Protein AF-0000000075745736 (afdb_homodimer)

pLDDT: mean 93.74, std 13.2, range [36.62, 99.0]

Structure (mmCIF, N/CA/C/O backbone):
data_AF-0000000075745736-model_v1
#
loop_
_entity.id
_entity.type
_entity.pdbx_description
1 polymer 'Extracellular solute-binding protein family 3'
#
loop_
_atom_site.group_PDB
_atom_site.id
_atom_site.type_symbol
_atom_site.label_atom_id
_atom_site.label_alt_id
_atom_site.label_comp_id
_atom_site.label_asym_id
_atom_site.label_entity_id
_atom_site.label_seq_id
_atom_site.pdbx_PDB_ins_code
_atom_site.Cartn_x
_atom_site.Cartn_y
_atom_site.Cartn_z
_atom_site.occupancy
_atom_site.B_iso_or_equiv
_atom_site.auth_seq_id
_atom_site.auth_comp_id
_atom_site.auth_asym_id
_atom_site.auth_atom_id
_atom_site.pdbx_PDB_model_num
ATOM 1 N N . MET A 1 1 ? -63.531 -18.016 -3.91 1 44.16 1 MET A N 1
ATOM 2 C CA . MET A 1 1 ? -62.531 -18.688 -3.057 1 44.16 1 MET A CA 1
ATOM 3 C C . MET A 1 1 ? -61.219 -18.906 -3.797 1 44.16 1 MET A C 1
ATOM 5 O O . MET A 1 1 ? -60.188 -19.188 -3.176 1 44.16 1 MET A O 1
ATOM 9 N N . ARG A 1 2 ? -61.375 -19.047 -5.219 1 59.31 2 ARG A N 1
ATOM 10 C CA . ARG A 1 2 ? -60.25 -19.375 -6.07 1 59.31 2 ARG A CA 1
ATOM 11 C C . ARG A 1 2 ? -59.344 -18.156 -6.289 1 59.31 2 ARG A C 1
ATOM 13 O O . ARG A 1 2 ? -58.125 -18.281 -6.371 1 59.31 2 ARG A O 1
ATOM 20 N N . PHE A 1 3 ? -60.031 -17.031 -6.531 1 59.44 3 PHE A N 1
ATOM 21 C CA . PHE A 1 3 ? -59.219 -15.852 -6.719 1 59.44 3 PHE A CA 1
ATOM 22 C C . PHE A 1 3 ? -58.438 -15.516 -5.445 1 59.44 3 PHE A C 1
ATOM 24 O O . PHE A 1 3 ? -57.344 -14.961 -5.504 1 59.44 3 PHE A O 1
ATOM 31 N N . GLY A 1 4 ? -59 -15.883 -4.297 1 53.66 4 GLY A N 1
ATOM 32 C CA . GLY A 1 4 ? -58.312 -15.648 -3.033 1 53.66 4 GLY A CA 1
ATOM 33 C C . GLY A 1 4 ? -57.094 -16.547 -2.826 1 53.66 4 GLY A C 1
ATOM 34 O O . GLY A 1 4 ? -56.094 -16.125 -2.275 1 53.66 4 GLY A O 1
ATOM 35 N N . LYS A 1 5 ? -57.156 -17.703 -3.332 1 61.53 5 LYS A N 1
ATOM 36 C CA . LYS A 1 5 ? -56.062 -18.641 -3.186 1 61.53 5 LYS A CA 1
ATOM 37 C C . LYS A 1 5 ? -54.906 -18.281 -4.117 1 61.53 5 LYS A C 1
ATOM 39 O O . LYS A 1 5 ? -53.75 -18.406 -3.752 1 61.53 5 LYS A O 1
ATOM 44 N N . ILE A 1 6 ? -55.281 -17.75 -5.305 1 60.97 6 ILE A N 1
ATOM 45 C CA . ILE A 1 6 ? -54.219 -17.359 -6.227 1 60.97 6 ILE A CA 1
ATOM 46 C C . ILE A 1 6 ? -53.5 -16.109 -5.699 1 60.97 6 ILE A C 1
ATOM 48 O O . ILE A 1 6 ? -52.281 -16.031 -5.746 1 60.97 6 ILE A O 1
ATOM 52 N N . LEU A 1 7 ? -54.344 -15.281 -5.094 1 57.91 7 LEU A N 1
ATOM 53 C CA . LEU A 1 7 ? -53.719 -14.102 -4.5 1 57.91 7 LEU A CA 1
ATOM 54 C C . LEU A 1 7 ? -52.906 -14.492 -3.262 1 57.91 7 LEU A C 1
ATOM 56 O O . LEU A 1 7 ? -51.812 -13.945 -3.023 1 57.91 7 LEU A O 1
ATOM 60 N N . PHE A 1 8 ? -53.375 -15.5 -2.551 1 58.34 8 PHE A N 1
ATOM 61 C CA . PHE A 1 8 ? -52.656 -15.961 -1.373 1 58.34 8 PHE A CA 1
ATOM 62 C C . PHE A 1 8 ? -51.375 -16.672 -1.773 1 58.34 8 PHE A C 1
ATOM 64 O O . PHE A 1 8 ? -50.344 -16.469 -1.146 1 58.34 8 PHE A O 1
ATOM 71 N N . LEU A 1 9 ? -51.438 -17.453 -2.828 1 54.62 9 LEU A N 1
ATOM 72 C CA . LEU A 1 9 ? -50.219 -18.125 -3.262 1 54.62 9 LEU A CA 1
ATOM 73 C C . LEU A 1 9 ? -49.25 -17.141 -3.922 1 54.62 9 LEU A C 1
ATOM 75 O O . LEU A 1 9 ? -48.031 -17.266 -3.775 1 54.62 9 LEU A O 1
ATOM 79 N N . ALA A 1 10 ? -49.781 -16.141 -4.59 1 54.94 10 ALA A N 1
ATOM 80 C CA . ALA A 1 10 ? -48.906 -15.133 -5.16 1 54.94 10 ALA A CA 1
ATOM 81 C C . ALA A 1 10 ? -48.219 -14.328 -4.062 1 54.94 10 ALA A C 1
ATOM 83 O O . ALA A 1 10 ? -47.031 -13.969 -4.191 1 54.94 10 ALA A O 1
ATOM 84 N N . VAL A 1 11 ? -49 -14.172 -3.045 1 55.22 11 VAL A N 1
ATOM 85 C CA . VAL A 1 11 ? -48.406 -13.438 -1.932 1 55.22 11 VAL A CA 1
ATOM 86 C C . VAL A 1 11 ? -47.375 -14.32 -1.224 1 55.22 11 VAL A C 1
ATOM 88 O O . VAL A 1 11 ? -46.344 -13.836 -0.8 1 55.22 11 VAL A O 1
ATOM 91 N N . ILE A 1 12 ? -47.688 -15.617 -1.058 1 52.5 12 ILE A N 1
ATOM 92 C CA . ILE A 1 12 ? -46.656 -16.484 -0.444 1 52.5 12 ILE A CA 1
ATOM 93 C C . ILE A 1 12 ? -45.469 -16.609 -1.365 1 52.5 12 ILE A C 1
ATOM 95 O O . ILE A 1 12 ? -44.312 -16.625 -0.901 1 52.5 12 ILE A O 1
ATOM 99 N N . PHE A 1 13 ? -45.719 -16.75 -2.631 1 48.88 13 PHE A N 1
ATOM 100 C CA . PHE A 1 13 ? -44.562 -16.844 -3.52 1 48.88 13 PHE A CA 1
ATOM 101 C C . PHE A 1 13 ? -43.812 -15.531 -3.568 1 48.88 13 PHE A C 1
ATOM 103 O O . PHE A 1 13 ? -42.594 -15.523 -3.715 1 48.88 13 PHE A O 1
ATOM 110 N N . ALA A 1 14 ? -44.531 -14.422 -3.639 1 47.75 14 ALA A N 1
ATOM 111 C CA . ALA A 1 14 ? -43.781 -13.156 -3.609 1 47.75 14 ALA A CA 1
ATOM 112 C C . ALA A 1 14 ? -43 -13.008 -2.311 1 47.75 14 ALA A C 1
ATOM 114 O O . ALA A 1 14 ? -42 -12.297 -2.271 1 47.75 14 ALA A O 1
ATOM 115 N N . LEU A 1 15 ? -43.562 -13.57 -1.252 1 46.66 15 LEU A N 1
ATOM 116 C CA . LEU A 1 15 ? -42.812 -13.492 -0.002 1 46.66 15 LEU A CA 1
ATOM 117 C C . LEU A 1 15 ? -41.625 -14.461 -0.013 1 46.66 15 LEU A C 1
ATOM 119 O O . LEU A 1 15 ? -40.719 -14.359 0.822 1 46.66 15 LEU A O 1
ATOM 123 N N . PHE A 1 16 ? -41.844 -15.586 -0.673 1 43.72 16 PHE A N 1
ATOM 124 C CA . PHE A 1 16 ? -40.656 -16.406 -0.792 1 43.72 16 PHE A CA 1
ATOM 125 C C . PHE A 1 16 ? -39.656 -15.773 -1.768 1 43.72 16 PHE A C 1
ATOM 127 O O . PHE A 1 16 ? -38.969 -16.484 -2.496 1 43.72 16 PHE A O 1
ATOM 134 N N . SER A 1 17 ? -40.062 -14.742 -2.451 1 38.31 17 SER A N 1
ATOM 135 C CA . SER A 1 17 ? -39 -14.125 -3.23 1 38.31 17 SER A CA 1
ATOM 136 C C . SER A 1 17 ? -37.625 -14.258 -2.527 1 38.31 17 SER A C 1
ATOM 138 O O . SER A 1 17 ? -37.594 -14.516 -1.324 1 38.31 17 SER A O 1
ATOM 140 N N . ALA A 1 18 ? -36.531 -13.727 -3.262 1 37.25 18 ALA A N 1
ATOM 141 C CA . ALA A 1 18 ? -35.062 -13.719 -3.24 1 37.25 18 ALA A CA 1
ATOM 142 C C . ALA A 1 18 ? -34.531 -13.211 -1.9 1 37.25 18 ALA A C 1
ATOM 144 O O . ALA A 1 18 ? -34.375 -12.008 -1.707 1 37.25 18 ALA A O 1
ATOM 145 N N . GLN A 1 19 ? -35.125 -13.648 -0.879 1 36.62 19 GLN A N 1
ATOM 146 C CA . GLN A 1 19 ? -34.094 -13.375 0.109 1 36.62 19 GLN A CA 1
ATOM 147 C C . GLN A 1 19 ? -32.719 -13.82 -0.399 1 36.62 19 GLN A C 1
ATOM 149 O O . GLN A 1 19 ? -32.375 -15 -0.319 1 36.62 19 GLN A O 1
ATOM 154 N N . ALA A 1 20 ? -32.375 -13.57 -1.549 1 39.5 20 ALA A N 1
ATOM 155 C CA . ALA A 1 20 ? -30.906 -13.57 -1.514 1 39.5 20 ALA A CA 1
ATOM 156 C C . ALA A 1 20 ? -30.391 -13.445 -0.083 1 39.5 20 ALA A C 1
ATOM 158 O O . ALA A 1 20 ? -30.562 -12.398 0.552 1 39.5 20 ALA A O 1
ATOM 159 N N . VAL A 1 21 ? -30.641 -14.328 0.795 1 43.88 21 VAL A N 1
ATOM 160 C CA . VAL A 1 21 ? -29.906 -14.336 2.061 1 43.88 21 VAL A CA 1
ATOM 161 C C . VAL A 1 21 ? -28.641 -13.508 1.929 1 43.88 21 VAL A C 1
ATOM 163 O O . VAL A 1 21 ? -27.672 -13.93 1.275 1 43.88 21 VAL A O 1
ATOM 166 N N . LEU A 1 22 ? -28.641 -12.32 1.473 1 50.34 22 LEU A N 1
ATOM 167 C CA . LEU A 1 22 ? -27.531 -11.383 1.411 1 50.34 22 LEU A CA 1
ATOM 168 C C . LEU A 1 22 ? -26.562 -11.602 2.574 1 50.34 22 LEU A C 1
ATOM 170 O O . LEU A 1 22 ? -26.859 -11.219 3.709 1 50.34 22 LEU A O 1
ATOM 174 N N . ALA A 1 23 ? -25.938 -12.82 2.584 1 61.66 23 ALA A N 1
ATOM 175 C CA . ALA A 1 23 ? -24.891 -12.992 3.58 1 61.66 23 ALA A CA 1
ATOM 176 C C . ALA A 1 23 ? -24.25 -11.648 3.932 1 61.66 23 ALA A C 1
ATOM 178 O O . ALA A 1 23 ? -23.906 -10.867 3.043 1 61.66 23 ALA A O 1
ATOM 179 N N . GLY A 1 24 ? -24.516 -11.164 5.016 1 75.81 24 GLY A N 1
ATOM 180 C CA . GLY A 1 24 ? -23.906 -9.961 5.562 1 75.81 24 GLY A CA 1
ATOM 181 C C . GLY A 1 24 ? -22.422 -9.852 5.27 1 75.81 24 GLY A C 1
ATOM 182 O O . GLY A 1 24 ? -21.859 -10.703 4.582 1 75.81 24 GLY A O 1
ATOM 183 N N . PRO A 1 25 ? -21.766 -8.805 5.652 1 93.25 25 PRO A N 1
ATOM 184 C CA . PRO A 1 25 ? -20.328 -8.609 5.445 1 93.25 25 PRO A CA 1
ATOM 185 C C . PRO A 1 25 ? -19.5 -9.789 5.949 1 93.25 25 PRO A C 1
ATOM 187 O O . PRO A 1 25 ? -19.859 -10.422 6.949 1 93.25 25 PRO A O 1
ATOM 190 N N . THR A 1 26 ? -18.469 -10.25 5.184 1 97.81 26 THR A N 1
ATOM 191 C CA . THR A 1 26 ? -17.594 -11.367 5.484 1 97.81 26 THR A CA 1
ATOM 192 C C . THR A 1 26 ? -17.078 -11.281 6.918 1 97.81 26 THR A C 1
ATOM 194 O O . THR A 1 26 ? -17.031 -12.281 7.633 1 97.81 26 THR A O 1
ATOM 197 N N . TYR A 1 27 ? -16.703 -10.133 7.402 1 98.19 27 TYR A N 1
ATOM 198 C CA . TYR A 1 27 ? -16.188 -9.953 8.758 1 98.19 27 TYR A CA 1
ATOM 199 C C . TYR A 1 27 ? -17.172 -10.508 9.781 1 98.19 27 TYR A C 1
ATOM 201 O O . TYR A 1 27 ? -16.781 -11.289 10.656 1 98.19 27 TYR A O 1
ATOM 209 N N . ASP A 1 28 ? -18.391 -10.086 9.672 1 97.38 28 ASP A N 1
ATOM 210 C CA . ASP A 1 28 ? -19.406 -10.484 10.648 1 97.38 28 ASP A CA 1
ATOM 211 C C . ASP A 1 28 ? -19.609 -12 10.641 1 97.38 28 ASP A C 1
ATOM 213 O O . ASP A 1 28 ? -19.734 -12.617 11.695 1 97.38 28 ASP A O 1
ATOM 217 N N . GLN A 1 29 ? -19.656 -12.57 9.422 1 97.62 29 GLN A N 1
ATOM 218 C CA . GLN A 1 29 ? -19.859 -14.008 9.289 1 97.62 29 GLN A CA 1
ATOM 219 C C . GLN A 1 29 ? -18.703 -14.789 9.898 1 97.62 29 GLN A C 1
ATOM 221 O O . GLN A 1 29 ? -18.922 -15.734 10.664 1 97.62 29 GLN A O 1
ATOM 226 N N . VAL A 1 30 ? -17.5 -14.383 9.594 1 98.5 30 VAL A N 1
ATOM 227 C CA . VAL A 1 30 ? -16.297 -15.07 10.078 1 98.5 30 VAL A CA 1
ATOM 228 C C . VAL A 1 30 ? -16.234 -14.969 11.602 1 98.5 30 VAL A C 1
ATOM 230 O O . VAL A 1 30 ? -15.938 -15.953 12.289 1 98.5 30 VAL A O 1
ATOM 233 N N . MET A 1 31 ? -16.5 -13.805 12.133 1 97.38 31 MET A N 1
ATOM 234 C CA . MET A 1 31 ? -16.375 -13.602 13.578 1 97.38 31 MET A CA 1
ATOM 235 C C . MET A 1 31 ? -17.484 -14.328 14.328 1 97.38 31 MET A C 1
ATOM 237 O O . MET A 1 31 ? -17.297 -14.773 15.461 1 97.38 31 MET A O 1
ATOM 241 N N . LYS A 1 32 ? -18.578 -14.469 13.703 1 97.19 32 LYS A N 1
ATOM 242 C CA . LYS A 1 32 ? -19.688 -15.203 14.289 1 97.19 32 LYS A CA 1
ATOM 243 C C . LYS A 1 32 ? -19.422 -16.703 14.281 1 97.19 32 LYS A C 1
ATOM 245 O O . LYS A 1 32 ? -19.531 -17.375 15.312 1 97.19 32 LYS A O 1
ATOM 250 N N . ASP A 1 33 ? -19.031 -17.234 13.133 1 97.88 33 ASP A N 1
ATOM 251 C CA . ASP A 1 33 ? -18.922 -18.688 12.93 1 97.88 33 ASP A CA 1
ATOM 252 C C . ASP A 1 33 ? -17.562 -19.203 13.398 1 97.88 33 ASP A C 1
ATOM 254 O O . ASP A 1 33 ? -17.375 -20.406 13.57 1 97.88 33 ASP A O 1
ATOM 258 N N . LYS A 1 34 ? -16.594 -18.297 13.477 1 98.62 34 LYS A N 1
ATOM 259 C CA . LYS A 1 34 ? -15.227 -18.625 13.859 1 98.62 34 LYS A CA 1
ATOM 260 C C . LYS A 1 34 ? -14.602 -19.594 12.867 1 98.62 34 LYS A C 1
ATOM 262 O O . LYS A 1 34 ? -13.898 -20.531 13.273 1 98.62 34 LYS A O 1
ATOM 267 N N . VAL A 1 35 ? -14.914 -19.453 11.57 1 98.81 35 VAL A N 1
ATOM 268 C CA . VAL A 1 35 ? -14.344 -20.203 10.461 1 98.81 35 VAL A CA 1
ATOM 269 C C . VAL A 1 35 ? -13.906 -19.25 9.352 1 98.81 35 VAL A C 1
ATOM 271 O O . VAL A 1 35 ? -14.633 -18.328 9 1 98.81 35 VAL A O 1
ATOM 274 N N . ILE A 1 36 ? -12.758 -19.406 8.875 1 98.94 36 ILE A N 1
ATOM 275 C CA . ILE A 1 36 ? -12.258 -18.688 7.711 1 98.94 36 ILE A CA 1
ATOM 276 C C . ILE A 1 36 ? -12.055 -19.656 6.555 1 98.94 36 ILE A C 1
ATOM 278 O O . ILE A 1 36 ? -11.297 -20.625 6.676 1 98.94 36 ILE A O 1
ATOM 282 N N . ARG A 1 37 ? -12.758 -19.547 5.488 1 98.94 37 ARG A N 1
ATOM 283 C CA . ARG A 1 37 ? -12.523 -20.297 4.258 1 98.94 37 ARG A CA 1
ATOM 284 C C . ARG A 1 37 ? -11.492 -19.609 3.381 1 98.94 37 ARG A C 1
ATOM 286 O O . ARG A 1 37 ? -11.742 -18.516 2.85 1 98.94 37 ARG A O 1
ATOM 293 N N . ALA A 1 38 ? -10.32 -20.188 3.184 1 99 38 ALA A N 1
ATOM 294 C CA . ALA A 1 38 ? -9.219 -19.609 2.41 1 99 38 ALA A CA 1
ATOM 295 C C . ALA A 1 38 ? -9.023 -20.359 1.097 1 99 38 ALA A C 1
ATOM 297 O O . ALA A 1 38 ? -8.883 -21.594 1.09 1 99 38 ALA A O 1
ATOM 298 N N . GLY A 1 39 ? -9.094 -19.656 -0.016 1 98.94 39 GLY A N 1
ATOM 299 C CA . GLY A 1 39 ? -8.711 -20.219 -1.296 1 98.94 39 GLY A CA 1
ATOM 300 C C . GLY A 1 39 ? -7.207 -20.344 -1.465 1 98.94 39 GLY A C 1
ATOM 301 O O . GLY A 1 39 ? -6.477 -19.359 -1.322 1 98.94 39 GLY A O 1
ATOM 302 N N . LEU A 1 40 ? -6.746 -21.531 -1.811 1 98.94 40 LEU A N 1
ATOM 303 C CA . LEU A 1 40 ? -5.324 -21.828 -1.955 1 98.94 40 LEU A CA 1
ATOM 304 C C . LEU A 1 40 ? -5.066 -22.625 -3.234 1 98.94 40 LEU A C 1
ATOM 306 O O . LEU A 1 40 ? -5.875 -23.469 -3.625 1 98.94 40 LEU A O 1
ATOM 310 N N . MET A 1 41 ? -3.92 -22.281 -3.838 1 98.62 41 MET A N 1
ATOM 311 C CA . MET A 1 41 ? -3.521 -23.062 -5 1 98.62 41 MET A CA 1
ATOM 312 C C . MET A 1 41 ? -3.174 -24.5 -4.598 1 98.62 41 MET A C 1
ATOM 314 O O . MET A 1 41 ? -3.082 -24.797 -3.408 1 98.62 41 MET A O 1
ATOM 318 N N . THR A 1 42 ? -3.012 -25.344 -5.629 1 98.44 42 THR A N 1
ATOM 319 C CA . THR A 1 42 ? -2.754 -26.734 -5.289 1 98.44 42 THR A CA 1
ATOM 320 C C . THR A 1 42 ? -1.445 -27.219 -5.918 1 98.44 42 THR A C 1
ATOM 322 O O . THR A 1 42 ? -0.934 -28.281 -5.562 1 98.44 42 THR A O 1
ATOM 325 N N . ASP A 1 43 ? -0.91 -26.453 -6.828 1 96.75 43 ASP A N 1
ATOM 326 C CA . ASP A 1 43 ? 0.309 -26.922 -7.484 1 96.75 43 ASP A CA 1
ATOM 327 C C . ASP A 1 43 ? 1.273 -25.766 -7.73 1 96.75 43 ASP A C 1
ATOM 329 O O . ASP A 1 43 ? 1.991 -25.75 -8.734 1 96.75 43 ASP A O 1
ATOM 333 N N . SER A 1 44 ? 1.221 -24.781 -6.891 1 98.19 44 SER A N 1
ATOM 334 C CA . SER A 1 44 ? 2.178 -23.672 -6.879 1 98.19 44 SER A CA 1
ATOM 335 C C . SER A 1 44 ? 3.27 -23.906 -5.84 1 98.19 44 SER A C 1
ATOM 337 O O . SER A 1 44 ? 3.08 -23.609 -4.66 1 98.19 44 SER A O 1
ATOM 339 N N . ILE A 1 45 ? 4.383 -24.406 -6.332 1 98.38 45 ILE A N 1
ATOM 340 C CA . ILE A 1 45 ? 5.492 -24.734 -5.449 1 98.38 45 ILE A CA 1
ATOM 341 C C . ILE A 1 45 ? 6.43 -23.547 -5.316 1 98.38 45 ILE A C 1
ATOM 343 O O . ILE A 1 45 ? 6.895 -23 -6.32 1 98.38 45 ILE A O 1
ATOM 347 N N . PRO A 1 46 ? 6.73 -23.062 -4.094 1 98.5 46 PRO A N 1
ATOM 348 C CA . PRO A 1 46 ? 6.348 -23.672 -2.82 1 98.5 46 PRO A CA 1
ATOM 349 C C . PRO A 1 46 ? 5.27 -22.891 -2.082 1 98.5 46 PRO A C 1
ATOM 351 O O . PRO A 1 46 ? 5.223 -22.906 -0.85 1 98.5 46 PRO A O 1
ATOM 354 N N . GLY A 1 47 ? 4.484 -22.078 -2.775 1 98.69 47 GLY A N 1
ATOM 355 C CA . GLY A 1 47 ? 3.436 -21.281 -2.168 1 98.69 47 GLY A CA 1
ATOM 356 C C . GLY A 1 47 ? 2.32 -22.109 -1.562 1 98.69 47 GLY A C 1
ATOM 357 O O . GLY A 1 47 ? 1.907 -21.875 -0.425 1 98.69 47 GLY A O 1
ATOM 358 N N . ALA A 1 48 ? 1.83 -23 -2.348 1 98.88 48 ALA A N 1
ATOM 359 C CA . ALA A 1 48 ? 0.783 -23.938 -1.931 1 98.88 48 ALA A CA 1
ATOM 360 C C . ALA A 1 48 ? 0.736 -25.156 -2.846 1 98.88 48 ALA A C 1
ATOM 362 O O . ALA A 1 48 ? 0.483 -25.031 -4.047 1 98.88 48 ALA A O 1
ATOM 363 N N . PHE A 1 49 ? 0.96 -26.312 -2.301 1 98.56 49 PHE A N 1
ATOM 364 C CA . PHE A 1 49 ? 1.102 -27.547 -3.076 1 98.56 49 PHE A CA 1
ATOM 365 C C . PHE A 1 49 ? 0.976 -28.766 -2.178 1 98.56 49 PHE A C 1
ATOM 367 O O . PHE A 1 49 ? 0.986 -28.656 -0.952 1 98.56 49 PHE A O 1
ATOM 374 N N . TYR A 1 50 ? 0.718 -29.906 -2.826 1 98.06 50 TYR A N 1
ATOM 375 C CA . TYR A 1 50 ? 0.761 -31.172 -2.098 1 98.06 50 TYR A CA 1
ATOM 376 C C . TYR A 1 50 ? 2.166 -31.75 -2.107 1 98.06 50 TYR A C 1
ATOM 378 O O . TYR A 1 50 ? 2.762 -31.938 -3.172 1 98.06 50 TYR A O 1
ATOM 386 N N . ASN A 1 51 ? 2.727 -32 -0.901 1 96.81 51 ASN A N 1
ATOM 387 C CA . ASN A 1 51 ? 4.062 -32.594 -0.833 1 96.81 51 ASN A CA 1
ATOM 388 C C . ASN A 1 51 ? 4.027 -34.094 -1.091 1 96.81 51 ASN A C 1
ATOM 390 O O . ASN A 1 51 ? 2.998 -34.625 -1.502 1 96.81 51 ASN A O 1
ATOM 394 N N . LYS A 1 52 ? 5.164 -34.75 -0.886 1 94.94 52 LYS A N 1
ATOM 395 C CA . LYS A 1 52 ? 5.301 -36.156 -1.198 1 94.94 52 LYS A CA 1
ATOM 396 C C . LYS A 1 52 ? 4.379 -37 -0.323 1 94.94 52 LYS A C 1
ATOM 398 O O . LYS A 1 52 ? 3.982 -38.094 -0.711 1 94.94 52 LYS A O 1
ATOM 403 N N . ASP A 1 53 ? 4.062 -36.531 0.844 1 97.5 53 ASP A N 1
ATOM 404 C CA . ASP A 1 53 ? 3.189 -37.25 1.78 1 97.5 53 ASP A CA 1
ATOM 405 C C . ASP A 1 53 ? 1.728 -36.844 1.56 1 97.5 53 ASP A C 1
ATOM 407 O O . ASP A 1 53 ? 0.872 -37.156 2.4 1 97.5 53 ASP A O 1
ATOM 411 N N . ASN A 1 54 ? 1.47 -36.062 0.514 1 97.31 54 ASN A N 1
ATOM 412 C CA . ASN A 1 54 ? 0.135 -35.625 0.123 1 97.31 54 ASN A CA 1
ATOM 413 C C . ASN A 1 54 ? -0.448 -34.625 1.134 1 97.31 54 ASN A C 1
ATOM 415 O O . ASN A 1 54 ? -1.663 -34.594 1.336 1 97.31 54 ASN A O 1
ATOM 419 N N . GLU A 1 55 ? 0.421 -34 1.79 1 98.56 55 GLU A N 1
ATOM 420 C CA . GLU A 1 55 ? -0.009 -32.906 2.648 1 98.56 55 GLU A CA 1
ATOM 421 C C . GLU A 1 55 ? -0.043 -31.578 1.879 1 98.56 55 GLU A C 1
ATOM 423 O O . GLU A 1 55 ? 0.844 -31.297 1.067 1 98.56 55 GLU A O 1
ATOM 428 N N . TRP A 1 56 ? -1.096 -30.828 2.059 1 98.75 56 TRP A N 1
ATOM 429 C CA . TRP A 1 56 ? -1.202 -29.5 1.475 1 98.75 56 TRP A CA 1
ATOM 430 C C . TRP A 1 56 ? -0.363 -28.484 2.258 1 98.75 56 TRP A C 1
ATOM 432 O O . TRP A 1 56 ? -0.739 -28.078 3.357 1 98.75 56 TRP A O 1
ATOM 442 N N . VAL A 1 57 ? 0.789 -28.094 1.732 1 98.81 57 VAL A N 1
ATOM 443 C CA . VAL A 1 57 ? 1.773 -27.297 2.455 1 98.81 57 VAL A CA 1
ATOM 444 C C . VAL A 1 57 ? 2.197 -26.094 1.604 1 98.81 57 VAL A C 1
ATOM 446 O O . VAL A 1 57 ? 1.739 -25.938 0.469 1 98.81 57 VAL A O 1
ATOM 449 N N . GLY A 1 58 ? 2.99 -25.156 2.223 1 98.81 58 GLY A N 1
ATOM 450 C CA . GLY A 1 58 ? 3.578 -24.047 1.494 1 98.81 58 GLY A CA 1
ATOM 451 C C . GLY A 1 58 ? 3.445 -22.719 2.223 1 98.81 58 GLY A C 1
ATOM 452 O O . GLY A 1 58 ? 2.777 -22.641 3.256 1 98.81 58 GLY A O 1
ATOM 453 N N . PHE A 1 59 ? 4.102 -21.766 1.657 1 98.94 59 PHE A N 1
ATOM 454 C CA . PHE A 1 59 ? 4.145 -20.438 2.236 1 98.94 59 PHE A CA 1
ATOM 455 C C . PHE A 1 59 ? 2.736 -19.875 2.422 1 98.94 59 PHE A C 1
ATOM 457 O O . PHE A 1 59 ? 2.373 -19.453 3.52 1 98.94 59 PHE A O 1
ATOM 464 N N . ASP A 1 60 ? 1.944 -19.906 1.355 1 98.94 60 ASP A N 1
ATOM 465 C CA . ASP A 1 60 ? 0.585 -19.375 1.402 1 98.94 60 ASP A CA 1
ATOM 466 C C . ASP A 1 60 ? -0.273 -20.156 2.398 1 98.94 60 ASP A C 1
ATOM 468 O O . ASP A 1 60 ? -1.133 -19.578 3.066 1 98.94 60 ASP A O 1
ATOM 472 N N . VAL A 1 61 ? -0.074 -21.422 2.441 1 98.94 61 VAL A N 1
ATOM 473 C CA . VAL A 1 61 ? -0.795 -22.266 3.4 1 98.94 61 VAL A CA 1
ATOM 474 C C . VAL A 1 61 ? -0.468 -21.812 4.824 1 98.94 61 VAL A C 1
ATOM 476 O O . VAL A 1 61 ? -1.368 -21.625 5.645 1 98.94 61 VAL A O 1
ATOM 479 N N . ASP A 1 62 ? 0.823 -21.609 5.082 1 98.94 62 ASP A N 1
ATOM 480 C CA . ASP A 1 62 ? 1.255 -21.219 6.418 1 98.94 62 ASP A CA 1
ATOM 481 C C . ASP A 1 62 ? 0.764 -19.812 6.754 1 98.94 62 ASP A C 1
ATOM 483 O O . ASP A 1 62 ? 0.419 -19.516 7.902 1 98.94 62 ASP A O 1
ATOM 487 N N . ILE A 1 63 ? 0.736 -18.906 5.754 1 98.94 63 ILE A N 1
ATOM 488 C CA . ILE A 1 63 ? 0.19 -17.562 5.957 1 98.94 63 ILE A CA 1
ATOM 489 C C . ILE A 1 63 ? -1.285 -17.656 6.336 1 98.94 63 ILE A C 1
ATOM 491 O O . ILE A 1 63 ? -1.724 -17.047 7.312 1 98.94 63 ILE A O 1
ATOM 495 N N . ALA A 1 64 ? -2.037 -18.469 5.605 1 98.94 64 ALA A N 1
ATOM 496 C CA . ALA A 1 64 ? -3.461 -18.625 5.887 1 98.94 64 ALA A CA 1
ATOM 497 C C . ALA A 1 64 ? -3.678 -19.219 7.277 1 98.94 64 ALA A C 1
ATOM 499 O O . ALA A 1 64 ? -4.559 -18.781 8.016 1 98.94 64 ALA A O 1
ATOM 500 N N . LYS A 1 65 ? -2.906 -20.203 7.629 1 98.94 65 LYS A N 1
ATOM 501 C CA . LYS A 1 65 ? -2.992 -20.844 8.938 1 98.94 65 LYS A CA 1
ATOM 502 C C . LYS A 1 65 ? -2.734 -19.828 10.055 1 98.94 65 LYS A C 1
ATOM 504 O O . LYS A 1 65 ? -3.467 -19.797 11.047 1 98.94 65 LYS A O 1
ATOM 509 N N . GLU A 1 66 ? -1.688 -19.047 9.883 1 98.94 66 GLU A N 1
ATOM 510 C CA . GLU A 1 66 ? -1.328 -18.094 10.922 1 98.94 66 GLU A CA 1
ATOM 511 C C . GLU A 1 66 ? -2.406 -17.016 11.078 1 98.94 66 GLU A C 1
ATOM 513 O O . GLU A 1 66 ? -2.729 -16.625 12.203 1 98.94 66 GLU A O 1
ATOM 518 N N . ILE A 1 67 ? -2.955 -16.547 9.945 1 98.94 67 ILE A N 1
ATOM 519 C CA . ILE A 1 67 ? -4.043 -15.578 10 1 98.94 67 ILE A CA 1
ATOM 520 C C . ILE A 1 67 ? -5.219 -16.172 10.781 1 98.94 67 ILE A C 1
ATOM 522 O O . ILE A 1 67 ? -5.75 -15.523 11.688 1 98.94 67 ILE A O 1
ATOM 526 N N . ALA A 1 68 ? -5.613 -17.375 10.445 1 98.94 68 ALA A N 1
ATOM 527 C CA . ALA A 1 68 ? -6.738 -18.016 11.125 1 98.94 68 ALA A CA 1
ATOM 528 C C . ALA A 1 68 ? -6.457 -18.172 12.617 1 98.94 68 ALA A C 1
ATOM 530 O O . ALA A 1 68 ? -7.324 -17.906 13.453 1 98.94 68 ALA A O 1
ATOM 531 N N . LYS A 1 69 ? -5.293 -18.594 12.961 1 98.88 69 LYS A N 1
ATOM 532 C CA . LYS A 1 69 ? -4.887 -18.781 14.352 1 98.88 69 LYS A CA 1
ATOM 533 C C . LYS A 1 69 ? -5.012 -17.484 15.133 1 98.88 69 LYS A C 1
ATOM 535 O O . LYS A 1 69 ? -5.605 -17.453 16.219 1 98.88 69 LYS A O 1
ATOM 540 N N . ARG A 1 70 ? -4.543 -16.422 14.609 1 98.88 70 ARG A N 1
ATOM 541 C CA . ARG A 1 70 ? -4.535 -15.141 15.305 1 98.88 70 ARG A CA 1
ATOM 542 C C . ARG A 1 70 ? -5.949 -14.594 15.469 1 98.88 70 ARG A C 1
ATOM 544 O O . ARG A 1 70 ? -6.23 -13.867 16.422 1 98.88 70 ARG A O 1
ATOM 551 N N . LEU A 1 71 ? -6.793 -14.977 14.578 1 98.75 71 LEU A N 1
ATOM 552 C CA . LEU A 1 71 ? -8.172 -14.508 14.664 1 98.75 71 LEU A CA 1
ATOM 553 C C . LEU A 1 71 ? -9.031 -15.5 15.43 1 98.75 71 LEU A C 1
ATOM 555 O O . LEU A 1 71 ? -10.258 -15.344 15.508 1 98.75 71 LEU A O 1
ATOM 559 N N . ASP A 1 72 ? -8.367 -16.5 15.992 1 98.62 72 ASP A N 1
ATOM 560 C CA . ASP A 1 72 ? -9.031 -17.562 16.75 1 98.62 72 ASP A CA 1
ATOM 561 C C . ASP A 1 72 ? -10.148 -18.203 15.922 1 98.62 72 ASP A C 1
ATOM 563 O O . ASP A 1 72 ? -11.281 -18.328 16.391 1 98.62 72 ASP A O 1
ATOM 567 N N . CYS A 1 73 ? -9.836 -18.547 14.695 1 98.88 73 CYS A N 1
ATOM 568 C CA . CYS A 1 73 ? -10.766 -19.188 13.766 1 98.88 73 CYS A CA 1
ATOM 569 C C . CYS A 1 73 ? -10.211 -20.531 13.281 1 98.88 73 CYS A C 1
ATOM 571 O O . CYS A 1 73 ? -9 -20.719 13.227 1 98.88 73 CYS A O 1
ATOM 573 N N . GLU A 1 74 ? -11.125 -21.406 12.977 1 98.81 74 GLU A N 1
ATOM 574 C CA . GLU A 1 74 ? -10.758 -22.609 12.219 1 98.81 74 GLU A CA 1
ATOM 575 C C . GLU A 1 74 ? -10.516 -22.266 10.75 1 98.81 74 GLU A C 1
ATOM 577 O O . GLU A 1 74 ? -11.258 -21.484 10.156 1 98.81 74 GLU A O 1
ATOM 582 N N . LEU A 1 75 ? -9.508 -22.859 10.234 1 98.88 75 LEU A N 1
ATOM 583 C CA . LEU A 1 75 ? -9.219 -22.656 8.812 1 98.88 75 LEU A CA 1
ATOM 584 C C . LEU A 1 75 ? -9.836 -23.75 7.969 1 98.88 75 LEU A C 1
ATOM 586 O O . LEU A 1 75 ? -9.586 -24.938 8.211 1 98.88 75 LEU A O 1
ATOM 590 N N . LYS A 1 76 ? -10.617 -23.391 7.062 1 98.94 76 LYS A N 1
ATOM 591 C CA . LYS A 1 76 ? -11.055 -24.281 5.992 1 98.94 76 LYS A CA 1
ATOM 592 C C . LYS A 1 76 ? -10.367 -23.953 4.676 1 98.94 76 LYS A C 1
ATOM 594 O O . LYS A 1 76 ? -10.531 -22.844 4.148 1 98.94 76 LYS A O 1
ATOM 599 N N . ARG A 1 77 ? -9.617 -24.922 4.203 1 98.88 77 ARG A N 1
ATOM 600 C CA . ARG A 1 77 ? -8.875 -24.734 2.965 1 98.88 77 ARG A CA 1
ATOM 601 C C . ARG A 1 77 ? -9.711 -25.125 1.754 1 98.88 77 ARG A C 1
ATOM 603 O O . ARG A 1 77 ? -10.336 -26.188 1.747 1 98.88 77 ARG A O 1
ATOM 610 N N . VAL A 1 78 ? -9.789 -24.281 0.792 1 98.94 78 VAL A N 1
ATOM 611 C CA . VAL A 1 78 ? -10.562 -24.5 -0.428 1 98.94 78 VAL A CA 1
ATOM 612 C C . VAL A 1 78 ? -9.641 -24.406 -1.645 1 98.94 78 VAL A C 1
ATOM 614 O O . VAL A 1 78 ? -8.977 -23.391 -1.854 1 98.94 78 VAL A O 1
ATOM 617 N N . PRO A 1 79 ? -9.555 -25.5 -2.432 1 98.81 79 PRO A N 1
ATOM 618 C CA . PRO A 1 79 ? -8.734 -25.406 -3.639 1 98.81 79 PRO A CA 1
ATOM 619 C C . PRO A 1 79 ? -9.289 -24.406 -4.648 1 98.81 79 PRO A C 1
ATOM 621 O O . PRO A 1 79 ? -10.5 -24.375 -4.887 1 98.81 79 PRO A O 1
ATOM 624 N N . VAL A 1 80 ? -8.406 -23.594 -5.184 1 98.56 80 VAL A N 1
ATOM 625 C CA . VAL A 1 80 ? -8.805 -22.656 -6.234 1 98.56 80 VAL A CA 1
ATOM 626 C C . VAL A 1 80 ? -7.805 -22.719 -7.387 1 98.56 80 VAL A C 1
ATOM 628 O O . VAL A 1 80 ? -6.738 -23.328 -7.258 1 98.56 80 VAL A O 1
ATOM 631 N N . THR A 1 81 ? -8.203 -22.156 -8.508 1 97.38 81 THR A N 1
ATOM 632 C CA . THR A 1 81 ? -7.367 -21.953 -9.688 1 97.38 81 THR A CA 1
ATOM 633 C C . THR A 1 81 ? -7.414 -20.484 -10.133 1 97.38 81 THR A C 1
ATOM 635 O O . THR A 1 81 ? -8.172 -19.688 -9.578 1 97.38 81 THR A O 1
ATOM 638 N N . ASN A 1 82 ? -6.59 -20.188 -11.133 1 96.56 82 ASN A N 1
ATOM 639 C CA . ASN A 1 82 ? -6.645 -18.844 -11.711 1 96.56 82 ASN A CA 1
ATOM 640 C C . ASN A 1 82 ? -8.039 -18.516 -12.242 1 96.56 82 ASN A C 1
ATOM 642 O O . ASN A 1 82 ? -8.453 -17.359 -12.227 1 96.56 82 ASN A O 1
ATOM 646 N N . LYS A 1 83 ? -8.773 -19.422 -12.578 1 95.38 83 LYS A N 1
ATOM 647 C CA . LYS A 1 83 ? -10.086 -19.234 -13.188 1 95.38 83 LYS A CA 1
ATOM 648 C C . LYS A 1 83 ? -11.164 -19.047 -12.117 1 95.38 83 LYS A C 1
ATOM 650 O O . LYS A 1 83 ? -12.18 -18.391 -12.359 1 95.38 83 LYS A O 1
ATOM 655 N N . THR A 1 84 ? -10.914 -19.594 -10.945 1 97.69 84 THR A N 1
ATOM 656 C CA . THR A 1 84 ? -12.039 -19.656 -10.008 1 97.69 84 THR A CA 1
ATOM 657 C C . THR A 1 84 ? -11.812 -18.734 -8.82 1 97.69 84 THR A C 1
ATOM 659 O O . THR A 1 84 ? -12.758 -18.375 -8.117 1 97.69 84 THR A O 1
ATOM 662 N N . ARG A 1 85 ? -10.641 -18.391 -8.484 1 98 85 ARG A N 1
ATOM 663 C CA . ARG A 1 85 ? -10.305 -17.75 -7.219 1 98 85 ARG A CA 1
ATOM 664 C C . ARG A 1 85 ? -11.047 -16.422 -7.055 1 98 85 ARG A C 1
ATOM 666 O O . ARG A 1 85 ? -11.562 -16.125 -5.98 1 98 85 ARG A O 1
ATOM 673 N N . ILE A 1 86 ? -11.172 -15.641 -8.078 1 98.5 86 ILE A N 1
ATOM 674 C CA . ILE A 1 86 ? -11.859 -14.359 -7.984 1 98.5 86 ILE A CA 1
ATOM 675 C C . ILE A 1 86 ? -13.359 -14.594 -7.844 1 98.5 86 ILE A C 1
ATOM 677 O O . ILE A 1 86 ? -14.008 -13.992 -6.977 1 98.5 86 ILE A O 1
ATOM 681 N N . ALA A 1 87 ? -13.945 -15.461 -8.672 1 98.44 87 ALA A N 1
ATOM 682 C CA . ALA A 1 87 ? -15.375 -15.766 -8.602 1 98.44 87 ALA A CA 1
ATOM 683 C C . ALA A 1 87 ? -15.75 -16.312 -7.223 1 98.44 87 ALA A C 1
ATOM 685 O O . ALA A 1 87 ? -16.828 -15.992 -6.699 1 98.44 87 ALA A O 1
ATOM 686 N N . PHE A 1 88 ? -14.867 -17.109 -6.66 1 98.75 88 PHE A N 1
ATOM 687 C CA . PHE A 1 88 ? -15.148 -17.688 -5.352 1 98.75 88 PHE A CA 1
ATOM 688 C C . PHE A 1 88 ? -15.203 -16.609 -4.281 1 98.75 88 PHE A C 1
ATOM 690 O O . PHE A 1 88 ? -16.016 -16.688 -3.357 1 98.75 88 PHE A O 1
ATOM 697 N N . VAL A 1 89 ? -14.359 -15.586 -4.32 1 98.75 89 VAL A N 1
ATOM 698 C CA . VAL A 1 89 ? -14.422 -14.445 -3.406 1 98.75 89 VAL A CA 1
ATOM 699 C C . VAL A 1 89 ? -15.734 -13.695 -3.604 1 98.75 89 VAL A C 1
ATOM 701 O O . VAL A 1 89 ? -16.453 -13.422 -2.639 1 98.75 89 VAL A O 1
ATOM 704 N N . GLN A 1 90 ? -16.094 -13.43 -4.848 1 98.19 90 GLN A N 1
ATOM 705 C CA . GLN A 1 90 ? -17.281 -12.656 -5.18 1 98.19 90 GLN A CA 1
ATOM 706 C C . GLN A 1 90 ? -18.547 -13.367 -4.695 1 98.19 90 GLN A C 1
ATOM 708 O O . GLN A 1 90 ? -19.5 -12.711 -4.25 1 98.19 90 GLN A O 1
ATOM 713 N N . GLN A 1 91 ? -18.5 -14.688 -4.77 1 97.19 91 GLN A N 1
ATOM 714 C CA . GLN A 1 91 ? -19.688 -15.492 -4.461 1 97.19 91 GLN A CA 1
ATOM 715 C C . GLN A 1 91 ? -19.75 -15.82 -2.971 1 97.19 91 GLN A C 1
ATOM 717 O O . GLN A 1 91 ? -20.719 -16.406 -2.504 1 97.19 91 GLN A O 1
ATOM 722 N N . GLY A 1 92 ? -18.688 -15.5 -2.312 1 97.44 92 GLY A N 1
ATOM 723 C CA . GLY A 1 92 ? -18.672 -15.789 -0.886 1 97.44 92 GLY A CA 1
ATOM 724 C C . GLY A 1 92 ? -18.344 -17.234 -0.575 1 97.44 92 GLY A C 1
ATOM 725 O O . GLY A 1 92 ? -18.609 -17.719 0.529 1 97.44 92 GLY A O 1
ATOM 726 N N . ARG A 1 93 ? -17.828 -17.891 -1.573 1 98.12 93 ARG A N 1
ATOM 727 C CA . ARG A 1 93 ? -17.406 -19.266 -1.351 1 98.12 93 ARG A CA 1
ATOM 728 C C . ARG A 1 93 ? -16.125 -19.328 -0.537 1 98.12 93 ARG A C 1
ATOM 730 O O . ARG A 1 93 ? -15.836 -20.328 0.123 1 98.12 93 ARG A O 1
ATOM 737 N N . ILE A 1 94 ? -15.312 -18.344 -0.663 1 98.88 94 ILE A N 1
ATOM 738 C CA . ILE A 1 94 ? -14.156 -18.156 0.196 1 98.88 94 ILE A CA 1
ATOM 739 C C . ILE A 1 94 ? -14.172 -16.75 0.784 1 98.88 94 ILE A C 1
ATOM 741 O O . ILE A 1 94 ? -14.758 -15.828 0.199 1 98.88 94 ILE A O 1
ATOM 745 N N . ASP A 1 95 ? -13.523 -16.641 1.927 1 98.88 95 ASP A N 1
ATOM 746 C CA . ASP A 1 95 ? -13.469 -15.383 2.656 1 98.88 95 ASP A CA 1
ATOM 747 C C . ASP A 1 95 ? -12.203 -14.602 2.305 1 98.88 95 ASP A C 1
ATOM 749 O O . ASP A 1 95 ? -12.133 -13.391 2.539 1 98.88 95 ASP A O 1
ATOM 753 N N . MET A 1 96 ? -11.219 -15.305 1.84 1 98.94 96 MET A N 1
ATOM 754 C CA . MET A 1 96 ? -9.961 -14.719 1.384 1 98.94 96 MET A CA 1
ATOM 755 C C . MET A 1 96 ? -9.258 -15.656 0.408 1 98.94 96 MET A C 1
ATOM 757 O O . MET A 1 96 ? -9.367 -16.875 0.522 1 98.94 96 MET A O 1
ATOM 761 N N . SER A 1 97 ? -8.656 -15.102 -0.571 1 98.94 97 SER A N 1
ATOM 762 C CA . SER A 1 97 ? -7.805 -15.844 -1.496 1 98.94 97 SER A CA 1
ATOM 763 C C . SER A 1 97 ? -6.328 -15.609 -1.203 1 98.94 97 SER A C 1
ATOM 765 O O . SER A 1 97 ? -5.824 -14.5 -1.397 1 98.94 97 SER A O 1
ATOM 767 N N . VAL A 1 98 ? -5.641 -16.562 -0.699 1 98.94 98 VAL A N 1
ATOM 768 C CA . VAL A 1 98 ? -4.199 -16.562 -0.487 1 98.94 98 VAL A CA 1
ATOM 769 C C . VAL A 1 98 ? -3.514 -17.438 -1.535 1 98.94 98 VAL A C 1
ATOM 771 O O . VAL A 1 98 ? -3.012 -18.516 -1.219 1 98.94 98 VAL A O 1
ATOM 774 N N . ALA A 1 99 ? -3.492 -16.922 -2.703 1 98.44 99 ALA A N 1
ATOM 775 C CA . ALA A 1 99 ? -3.229 -17.781 -3.857 1 98.44 99 ALA A CA 1
ATOM 776 C C . ALA A 1 99 ? -2.295 -17.094 -4.848 1 98.44 99 ALA A C 1
ATOM 778 O O . ALA A 1 99 ? -2.576 -17.047 -6.047 1 98.44 99 ALA A O 1
ATOM 779 N N . ASN A 1 100 ? -1.206 -16.5 -4.348 1 97.38 100 ASN A N 1
ATOM 780 C CA . ASN A 1 100 ? -0.181 -15.859 -5.16 1 97.38 100 ASN A CA 1
ATOM 781 C C . ASN A 1 100 ? -0.797 -14.977 -6.238 1 97.38 100 ASN A C 1
ATOM 783 O O . ASN A 1 100 ? -0.442 -15.078 -7.414 1 97.38 100 ASN A O 1
ATOM 787 N N . MET A 1 101 ? -1.694 -14.211 -5.879 1 98.25 101 MET A N 1
ATOM 788 C CA . MET A 1 101 ? -2.408 -13.344 -6.812 1 98.25 101 MET A CA 1
ATOM 789 C C . MET A 1 101 ? -1.789 -11.945 -6.844 1 98.25 101 MET A C 1
ATOM 791 O O . MET A 1 101 ? -1.746 -11.258 -5.824 1 98.25 101 MET A O 1
ATOM 795 N N . THR A 1 102 ? -1.341 -11.594 -8.055 1 98.31 102 THR A N 1
ATOM 796 C CA . THR A 1 102 ? -0.83 -10.242 -8.242 1 98.31 102 THR A CA 1
ATOM 797 C C . THR A 1 102 ? -1.938 -9.211 -8.055 1 98.31 102 THR A C 1
ATOM 799 O O . THR A 1 102 ? -3.049 -9.391 -8.562 1 98.31 102 THR A O 1
ATOM 802 N N . HIS A 1 103 ? -1.707 -8.227 -7.203 1 98.25 103 HIS A N 1
ATOM 803 C CA . HIS A 1 103 ? -2.613 -7.086 -7.102 1 98.25 103 HIS A CA 1
ATOM 804 C C . HIS A 1 103 ? -2.643 -6.285 -8.398 1 98.25 103 HIS A C 1
ATOM 806 O O . HIS A 1 103 ? -1.839 -5.371 -8.586 1 98.25 103 HIS A O 1
ATOM 812 N N . LYS A 1 104 ? -3.584 -6.629 -9.25 1 97.19 104 LYS A N 1
ATOM 813 C CA . LYS A 1 104 ? -3.785 -5.98 -10.539 1 97.19 104 LYS A CA 1
ATOM 814 C C . LYS A 1 104 ? -4.977 -5.031 -10.5 1 97.19 104 LYS A C 1
ATOM 816 O O . LYS A 1 104 ? -6 -5.336 -9.883 1 97.19 104 LYS A O 1
ATOM 821 N N . ARG A 1 105 ? -4.898 -3.934 -11.266 1 97.19 105 ARG A N 1
ATOM 822 C CA . ARG A 1 105 ? -6.012 -2.992 -11.328 1 97.19 105 ARG A CA 1
ATOM 823 C C . ARG A 1 105 ? -7.277 -3.676 -11.828 1 97.19 105 ARG A C 1
ATOM 825 O O . ARG A 1 105 ? -8.359 -3.488 -11.258 1 97.19 105 ARG A O 1
ATOM 832 N N . GLU A 1 106 ? -7.098 -4.438 -12.852 1 97 106 GLU A N 1
ATOM 833 C CA . GLU A 1 106 ? -8.266 -5.098 -13.43 1 97 106 GLU A CA 1
ATOM 834 C C . GLU A 1 106 ? -8.938 -6.023 -12.414 1 97 106 GLU A C 1
ATOM 836 O O . GLU A 1 106 ? -10.164 -6.078 -12.336 1 97 106 GLU A O 1
ATOM 841 N N . ARG A 1 107 ? -8.156 -6.75 -11.664 1 98.12 107 ARG A N 1
ATOM 842 C CA . ARG A 1 107 ? -8.703 -7.633 -10.641 1 98.12 107 ARG A CA 1
ATOM 843 C C . ARG A 1 107 ? -9.352 -6.836 -9.516 1 98.12 107 ARG A C 1
ATOM 845 O O . ARG A 1 107 ? -10.375 -7.25 -8.961 1 98.12 107 ARG A O 1
ATOM 852 N N . ASP A 1 108 ? -8.781 -5.688 -9.203 1 98 108 ASP A N 1
ATOM 853 C CA . ASP A 1 108 ? -9.258 -4.848 -8.102 1 98 108 ASP A CA 1
ATOM 854 C C . ASP A 1 108 ? -10.625 -4.254 -8.422 1 98 108 ASP A C 1
ATOM 856 O O . ASP A 1 108 ? -11.344 -3.82 -7.516 1 98 108 ASP A O 1
ATOM 860 N N . LYS A 1 109 ? -11.078 -4.273 -9.641 1 97.25 109 LYS A N 1
ATOM 861 C CA . LYS A 1 109 ? -12.422 -3.842 -10.008 1 97.25 109 LYS A CA 1
ATOM 862 C C . LYS A 1 109 ? -13.469 -4.867 -9.578 1 97.25 109 LYS A C 1
ATOM 864 O O . LYS A 1 109 ? -14.664 -4.562 -9.523 1 97.25 109 LYS A O 1
ATOM 869 N N . SER A 1 110 ? -12.953 -6.094 -9.25 1 97.62 110 SER A N 1
ATOM 870 C CA . SER A 1 110 ? -13.891 -7.18 -8.977 1 97.62 110 SER A CA 1
ATOM 871 C C . SER A 1 110 ? -13.781 -7.648 -7.527 1 97.62 110 SER A C 1
ATOM 873 O O . SER A 1 110 ? -14.734 -8.211 -6.98 1 97.62 110 SER A O 1
ATOM 875 N N . ILE A 1 111 ? -12.688 -7.504 -6.977 1 98.75 111 ILE A N 1
ATOM 876 C CA . ILE A 1 111 ? -12.414 -7.859 -5.59 1 98.75 111 ILE A CA 1
ATOM 877 C C . ILE A 1 111 ? -11.484 -6.824 -4.965 1 98.75 111 ILE A C 1
ATOM 879 O O . ILE A 1 111 ? -10.938 -5.969 -5.668 1 98.75 111 ILE A O 1
ATOM 883 N N . ASP A 1 112 ? -11.375 -6.848 -3.693 1 98.75 112 ASP A N 1
ATOM 884 C CA . ASP A 1 112 ? -10.383 -6.031 -3.002 1 98.75 112 ASP A CA 1
ATOM 885 C C . ASP A 1 112 ? -9.125 -6.84 -2.695 1 98.75 112 ASP A C 1
ATOM 887 O O . ASP A 1 112 ? -9.133 -8.07 -2.811 1 98.75 112 ASP A O 1
ATOM 891 N N . PHE A 1 113 ? -8.109 -6.145 -2.371 1 98.88 113 PHE A N 1
ATOM 892 C CA . PHE A 1 113 ? -6.848 -6.77 -1.989 1 98.88 113 PHE A CA 1
ATOM 893 C C . PHE A 1 113 ? -6.371 -6.246 -0.64 1 98.88 113 PHE A C 1
ATOM 895 O O . PHE A 1 113 ? -6.633 -5.094 -0.288 1 98.88 113 PHE A O 1
ATOM 902 N N . SER A 1 114 ? -5.648 -7.07 0.043 1 98.81 114 SER A N 1
ATOM 903 C CA . SER A 1 114 ? -4.832 -6.637 1.173 1 98.81 114 SER A CA 1
ATOM 904 C C . SER A 1 114 ? -3.617 -5.84 0.707 1 98.81 114 SER A C 1
ATOM 906 O O . SER A 1 114 ? -3.381 -5.707 -0.496 1 98.81 114 SER A O 1
ATOM 908 N N . ILE A 1 115 ? -2.879 -5.344 1.71 1 98.25 115 ILE A N 1
ATOM 909 C CA . ILE A 1 115 ? -1.519 -4.895 1.433 1 98.25 115 ILE A CA 1
ATOM 910 C C . ILE A 1 115 ? -0.717 -6.035 0.808 1 98.25 115 ILE A C 1
ATOM 912 O O . ILE A 1 115 ? -1.084 -7.207 0.94 1 98.25 115 ILE A O 1
ATOM 916 N N . THR A 1 116 ? 0.311 -5.641 0.089 1 98 116 THR A N 1
ATOM 917 C CA . THR A 1 116 ? 1.18 -6.656 -0.497 1 98 116 THR A CA 1
ATOM 918 C C . THR A 1 116 ? 1.817 -7.516 0.59 1 98 116 THR A C 1
ATOM 920 O O . THR A 1 116 ? 2.383 -6.992 1.552 1 98 116 THR A O 1
ATOM 923 N N . TYR A 1 117 ? 1.671 -8.812 0.467 1 98.31 117 TYR A N 1
ATOM 924 C CA . TYR A 1 117 ? 2.246 -9.688 1.479 1 98.31 117 TYR A CA 1
ATOM 925 C C . TYR A 1 117 ? 3.381 -10.523 0.897 1 98.31 117 TYR A C 1
ATOM 927 O O . TYR A 1 117 ? 4.051 -11.266 1.622 1 98.31 117 TYR A O 1
ATOM 935 N N . PHE A 1 118 ? 3.582 -10.445 -0.348 1 98.25 118 PHE A N 1
ATOM 936 C CA . PHE A 1 118 ? 4.668 -11.164 -1.006 1 98.25 118 PHE A CA 1
ATOM 937 C C . PHE A 1 118 ? 5.117 -10.43 -2.264 1 98.25 118 PHE A C 1
ATOM 939 O O . PHE A 1 118 ? 4.293 -9.914 -3.021 1 98.25 118 PHE A O 1
ATOM 946 N N . PHE A 1 119 ? 6.43 -10.422 -2.529 1 96.81 119 PHE A N 1
ATOM 947 C CA . PHE A 1 119 ? 7.027 -9.68 -3.633 1 96.81 119 PHE A CA 1
ATOM 948 C C . PHE A 1 119 ? 7.762 -10.617 -4.582 1 96.81 119 PHE A C 1
ATOM 950 O O . PHE A 1 119 ? 8.664 -11.344 -4.164 1 96.81 119 PHE A O 1
ATOM 957 N N . ASP A 1 120 ? 7.336 -10.609 -5.75 1 96.88 120 ASP A N 1
ATOM 958 C CA . ASP A 1 120 ? 7.949 -11.445 -6.777 1 96.88 120 ASP A CA 1
ATOM 959 C C . ASP A 1 120 ? 8.008 -10.719 -8.117 1 96.88 120 ASP A C 1
ATOM 961 O O . ASP A 1 120 ? 7.68 -9.531 -8.203 1 96.88 120 ASP A O 1
ATOM 965 N N . GLY A 1 121 ? 8.594 -11.328 -9.109 1 97 121 GLY A N 1
ATOM 966 C CA . GLY A 1 121 ? 8.617 -10.898 -10.5 1 97 121 GLY A CA 1
ATOM 967 C C . GLY A 1 121 ? 8.641 -12.047 -11.484 1 97 121 GLY A C 1
ATOM 968 O O . GLY A 1 121 ? 8.781 -13.211 -11.094 1 97 121 GLY A O 1
ATOM 969 N N . GLN A 1 122 ? 8.477 -11.711 -12.68 1 98.19 122 GLN A N 1
ATOM 970 C CA . GLN A 1 122 ? 8.391 -12.742 -13.711 1 98.19 122 GLN A CA 1
ATOM 971 C C . GLN A 1 122 ? 9.734 -12.945 -14.398 1 98.19 122 GLN A C 1
ATOM 973 O O . GLN A 1 122 ? 10.414 -11.977 -14.742 1 98.19 122 GLN A O 1
ATOM 978 N N . LYS A 1 123 ? 10.117 -14.188 -14.531 1 98.25 123 LYS A N 1
ATOM 979 C CA . LYS A 1 123 ? 11.344 -14.594 -15.219 1 98.25 123 LYS A CA 1
ATOM 980 C C . LYS A 1 123 ? 11.078 -15.758 -16.172 1 98.25 123 LYS A C 1
ATOM 982 O O . LYS A 1 123 ? 9.93 -16.078 -16.469 1 98.25 123 LYS A O 1
ATOM 987 N N . LEU A 1 124 ? 12.164 -16.234 -16.75 1 98.62 124 LEU A N 1
ATOM 988 C CA . LEU A 1 124 ? 12.117 -17.328 -17.703 1 98.62 124 LEU A CA 1
ATOM 989 C C . LEU A 1 124 ? 12.961 -18.516 -17.219 1 98.62 124 LEU A C 1
ATOM 991 O O . LEU A 1 124 ? 14.117 -18.328 -16.828 1 98.62 124 LEU A O 1
ATOM 995 N N . LEU A 1 125 ? 12.359 -19.656 -17.156 1 98.75 125 LEU A N 1
ATOM 996 C CA . LEU A 1 125 ? 13.047 -20.906 -16.859 1 98.75 125 LEU A CA 1
ATOM 997 C C . LEU A 1 125 ? 13.359 -21.672 -18.141 1 98.75 125 LEU A C 1
ATOM 999 O O . LEU A 1 125 ? 12.477 -21.875 -18.984 1 98.75 125 LEU A O 1
ATOM 1003 N N . VAL A 1 126 ? 14.594 -22.094 -18.312 1 98.81 126 VAL A N 1
ATOM 1004 C CA . VAL A 1 126 ? 15.016 -22.875 -19.484 1 98.81 126 VAL A CA 1
ATOM 1005 C C . VAL A 1 126 ? 15.922 -24.016 -19.031 1 98.81 126 VAL A C 1
ATOM 1007 O O . VAL A 1 126 ? 16.391 -24.031 -17.891 1 98.81 126 VAL A O 1
ATOM 1010 N N . LYS A 1 127 ? 16.078 -25 -19.984 1 98.5 127 LYS A N 1
ATOM 1011 C CA . LYS A 1 127 ? 17.125 -25.984 -19.734 1 98.5 127 LYS A CA 1
ATOM 1012 C C . LYS A 1 127 ? 18.5 -25.328 -19.625 1 98.5 127 LYS A C 1
ATOM 1014 O O . LYS A 1 127 ? 18.812 -24.438 -20.406 1 98.5 127 LYS A O 1
ATOM 1019 N N . LYS A 1 128 ? 19.281 -25.797 -18.672 1 98.19 128 LYS A N 1
ATOM 1020 C CA . LYS A 1 128 ? 20.594 -25.188 -18.422 1 98.19 128 LYS A CA 1
ATOM 1021 C C . LYS A 1 128 ? 21.438 -25.188 -19.703 1 98.19 128 LYS A C 1
ATOM 1023 O O . LYS A 1 128 ? 21.562 -26.219 -20.359 1 98.19 128 LYS A O 1
ATOM 1028 N N . GLY A 1 129 ? 21.891 -23.984 -20.031 1 97.38 129 GLY A N 1
ATOM 1029 C CA . GLY A 1 129 ? 22.812 -23.844 -21.156 1 97.38 129 GLY A CA 1
ATOM 1030 C C . GLY A 1 129 ? 22.094 -23.656 -22.484 1 97.38 129 GLY A C 1
ATOM 1031 O O . GLY A 1 129 ? 22.734 -23.438 -23.516 1 97.38 129 GLY A O 1
ATOM 1032 N N . SER A 1 130 ? 20.797 -23.719 -22.547 1 97.69 130 SER A N 1
ATOM 1033 C CA . SER A 1 130 ? 20.062 -23.672 -23.797 1 97.69 130 SER A CA 1
ATOM 1034 C C . SER A 1 130 ? 19.938 -22.25 -24.328 1 97.69 130 SER A C 1
ATOM 1036 O O . SER A 1 130 ? 20.031 -22 -25.531 1 97.69 130 SER A O 1
ATOM 1038 N N . PHE A 1 131 ? 19.594 -21.312 -23.469 1 97.12 131 PHE A N 1
ATOM 1039 C CA . PHE A 1 131 ? 19.469 -19.891 -23.781 1 97.12 131 PHE A CA 1
ATOM 1040 C C . PHE A 1 131 ? 20.078 -19.047 -22.672 1 97.12 131 PHE A C 1
ATOM 1042 O O . PHE A 1 131 ? 20.094 -19.438 -21.516 1 97.12 131 PHE A O 1
ATOM 1049 N N . ALA A 1 132 ? 20.516 -17.828 -23.078 1 94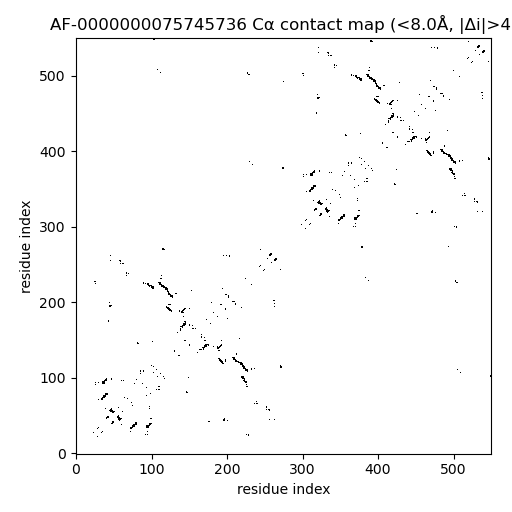.12 132 ALA A N 1
ATOM 1050 C CA . ALA A 1 132 ? 21.188 -17 -22.078 1 94.12 132 ALA A CA 1
ATOM 1051 C C . ALA A 1 132 ? 20.328 -15.812 -21.672 1 94.12 132 ALA A C 1
ATOM 1053 O O . ALA A 1 132 ? 20.516 -15.25 -20.594 1 94.12 132 ALA A O 1
ATOM 1054 N N . ASN A 1 133 ? 19.516 -15.383 -22.578 1 95.56 133 ASN A N 1
ATOM 1055 C CA . ASN A 1 133 ? 18.719 -14.188 -22.312 1 95.56 133 ASN A CA 1
ATOM 1056 C C . ASN A 1 133 ? 17.438 -14.188 -23.156 1 95.56 133 ASN A C 1
ATOM 1058 O O . ASN A 1 133 ? 17.203 -15.102 -23.953 1 95.56 133 ASN A O 1
ATOM 1062 N N . TRP A 1 134 ? 16.609 -13.164 -22.906 1 96.56 134 TRP A N 1
ATOM 1063 C CA . TRP A 1 134 ? 15.305 -13.055 -23.547 1 96.56 134 TRP A CA 1
ATOM 1064 C C . TRP A 1 134 ? 15.438 -12.953 -25.062 1 96.56 134 TRP A C 1
ATOM 1066 O O . TRP A 1 134 ? 14.609 -13.484 -25.797 1 96.56 134 TRP A O 1
ATOM 1076 N N . ASP A 1 135 ? 16.453 -12.344 -25.578 1 96.12 135 ASP A N 1
ATOM 1077 C CA . ASP A 1 135 ? 16.641 -12.141 -27.016 1 96.12 135 ASP A CA 1
ATOM 1078 C C . ASP A 1 135 ? 16.781 -13.477 -27.734 1 96.12 135 ASP A C 1
ATOM 1080 O O . ASP A 1 135 ? 16.359 -13.609 -28.891 1 96.12 135 ASP A O 1
ATOM 1084 N N . GLU A 1 136 ? 17.297 -14.438 -27.047 1 95.88 136 GLU A N 1
ATOM 1085 C CA . GLU A 1 136 ? 17.625 -15.719 -27.672 1 95.88 136 GLU A CA 1
ATOM 1086 C C . GLU A 1 136 ? 16.375 -16.609 -27.781 1 95.88 136 GLU A C 1
ATOM 1088 O O . GLU A 1 136 ? 16.391 -17.609 -28.5 1 95.88 136 GLU A O 1
ATOM 1093 N N . ILE A 1 137 ? 15.344 -16.188 -27.109 1 94.75 137 ILE A N 1
ATOM 1094 C CA . ILE A 1 137 ? 14.203 -17.094 -27.094 1 94.75 137 ILE A CA 1
ATOM 1095 C C . ILE A 1 137 ? 13.148 -16.641 -28.094 1 94.75 137 ILE A C 1
ATOM 1097 O O . ILE A 1 137 ? 12.094 -17.266 -28.219 1 94.75 137 ILE A O 1
ATOM 1101 N N . VAL A 1 138 ? 13.453 -15.547 -28.781 1 96.12 138 VAL A N 1
ATOM 1102 C CA . VAL A 1 138 ? 12.531 -15.031 -29.797 1 96.12 138 VAL A CA 1
ATOM 1103 C C . VAL A 1 138 ? 12.273 -16.094 -30.859 1 96.12 138 VAL A C 1
ATOM 1105 O O . VAL A 1 138 ? 13.203 -16.75 -31.328 1 96.12 138 VAL A O 1
ATOM 1108 N N . GLY A 1 139 ? 11.055 -16.312 -31.141 1 97.19 139 GLY A N 1
ATOM 1109 C CA . GLY A 1 139 ? 10.664 -17.297 -32.125 1 97.19 139 GLY A CA 1
ATOM 1110 C C . GLY A 1 139 ? 10.414 -18.672 -31.531 1 97.19 139 GLY A C 1
ATOM 1111 O O . GLY A 1 139 ? 9.93 -19.562 -32.219 1 97.19 139 GLY A O 1
ATOM 1112 N N . GLN A 1 140 ? 10.695 -18.781 -30.25 1 97.75 140 GLN A N 1
ATOM 1113 C CA . GLN A 1 140 ? 10.508 -20.062 -29.578 1 97.75 140 GLN A CA 1
ATOM 1114 C C . GLN A 1 140 ? 9.148 -20.125 -28.891 1 97.75 140 GLN A C 1
ATOM 1116 O O . GLN A 1 140 ? 8.562 -19.094 -28.562 1 97.75 140 GLN A O 1
ATOM 1121 N N . LYS A 1 141 ? 8.688 -21.359 -28.703 1 98.56 141 LYS A N 1
ATOM 1122 C CA . LYS A 1 141 ? 7.473 -21.562 -27.922 1 98.56 141 LYS A CA 1
ATOM 1123 C C . LYS A 1 141 ? 7.777 -21.516 -26.422 1 98.56 141 LYS A C 1
ATOM 1125 O O . LYS A 1 141 ? 8.727 -22.156 -25.953 1 98.56 141 LYS A O 1
ATOM 1130 N N . ILE A 1 142 ? 6.988 -20.703 -25.719 1 98.81 142 ILE A N 1
ATOM 1131 C CA . ILE A 1 142 ? 7.188 -20.516 -24.297 1 98.81 142 ILE A CA 1
ATOM 1132 C C . ILE A 1 142 ? 5.891 -20.828 -23.547 1 98.81 142 ILE A C 1
ATOM 1134 O O . ILE A 1 142 ? 4.824 -20.328 -23.922 1 98.81 142 ILE A O 1
ATOM 1138 N N . ALA A 1 143 ? 5.992 -21.641 -22.5 1 98.88 143 ALA A N 1
ATOM 1139 C CA . ALA A 1 143 ? 4.832 -22 -21.688 1 98.88 143 ALA A CA 1
ATOM 1140 C C . ALA A 1 143 ? 4.52 -20.938 -20.656 1 98.88 143 ALA A C 1
ATOM 1142 O O . ALA A 1 143 ? 5.422 -20.25 -20.172 1 98.88 143 ALA A O 1
ATOM 1143 N N . THR A 1 144 ? 3.297 -20.75 -20.312 1 98.75 144 THR A N 1
ATOM 1144 C CA . THR A 1 144 ? 2.783 -19.984 -19.188 1 98.75 144 THR A CA 1
ATOM 1145 C C . THR A 1 144 ? 1.381 -20.453 -18.812 1 98.75 144 THR A C 1
ATOM 1147 O O . THR A 1 144 ? 0.853 -21.391 -19.406 1 98.75 144 THR A O 1
ATOM 1150 N N . MET A 1 145 ? 0.82 -19.844 -17.766 1 97.88 145 MET A N 1
ATOM 1151 C CA . MET A 1 145 ? -0.538 -20.234 -17.391 1 97.88 145 MET A CA 1
ATOM 1152 C C . MET A 1 145 ? -1.559 -19.25 -17.969 1 97.88 145 MET A C 1
ATOM 1154 O O . MET A 1 145 ? -1.325 -18.047 -18 1 97.88 145 MET A O 1
ATOM 1158 N N . GLN A 1 146 ? -2.65 -19.859 -18.312 1 95.75 146 GLN A N 1
ATOM 1159 C CA . GLN A 1 146 ? -3.742 -19.078 -18.891 1 95.75 146 GLN A CA 1
ATOM 1160 C C . GLN A 1 146 ? -4.379 -18.172 -17.859 1 95.75 146 GLN A C 1
ATOM 1162 O O . GLN A 1 146 ? -4.562 -18.562 -16.703 1 95.75 146 GLN A O 1
ATOM 1167 N N . GLY A 1 147 ? -4.734 -16.922 -18.281 1 93.25 147 GLY A N 1
ATOM 1168 C CA . GLY A 1 147 ? -5.5 -16.016 -17.453 1 93.25 147 GLY A CA 1
ATOM 1169 C C . GLY A 1 147 ? -4.664 -15.344 -16.375 1 93.25 147 GLY A C 1
ATOM 1170 O O . GLY A 1 147 ? -5.188 -14.945 -15.336 1 93.25 147 GLY A O 1
ATOM 1171 N N . THR A 1 148 ? -3.369 -15.25 -16.641 1 96.5 148 THR A N 1
ATOM 1172 C CA . THR A 1 148 ? -2.479 -14.688 -15.625 1 96.5 148 THR A CA 1
ATOM 1173 C C . THR A 1 148 ? -1.832 -13.398 -16.141 1 96.5 148 THR A C 1
ATOM 1175 O O . THR A 1 148 ? -1.879 -13.109 -17.328 1 96.5 148 THR A O 1
ATOM 1178 N N . THR A 1 149 ? -1.309 -12.617 -15.188 1 96.81 149 THR A N 1
ATOM 1179 C CA . THR A 1 149 ? -0.456 -11.492 -15.547 1 96.81 149 THR A CA 1
ATOM 1180 C C . THR A 1 149 ? 0.757 -11.961 -16.344 1 96.81 149 THR A C 1
ATOM 1182 O O . THR A 1 149 ? 1.203 -11.273 -17.266 1 96.81 149 THR A O 1
ATOM 1185 N N . SER A 1 150 ? 1.242 -13.133 -16.062 1 98 150 SER A N 1
ATOM 1186 C CA . SER A 1 150 ? 2.416 -13.68 -16.734 1 98 150 SER A CA 1
ATOM 1187 C C . SER A 1 150 ? 2.152 -13.891 -18.219 1 98 150 SER A C 1
ATOM 1189 O O . SER A 1 150 ? 3.037 -13.672 -19.047 1 98 150 SER A O 1
ATOM 1191 N N . GLU A 1 151 ? 0.975 -14.359 -18.516 1 97.94 151 GLU A N 1
ATOM 1192 C CA . GLU A 1 151 ? 0.606 -14.57 -19.922 1 97.94 151 GLU A CA 1
ATOM 1193 C C . GLU A 1 151 ? 0.637 -13.266 -20.703 1 97.94 151 GLU A C 1
ATOM 1195 O O . GLU A 1 151 ? 1.228 -13.195 -21.781 1 97.94 151 GLU A O 1
ATOM 1200 N N . VAL A 1 152 ? 0.072 -12.227 -20.141 1 96.69 152 VAL A N 1
ATOM 1201 C CA . VAL A 1 152 ? 0.005 -10.906 -20.766 1 96.69 152 VAL A CA 1
ATOM 1202 C C . VAL A 1 152 ? 1.41 -10.328 -20.906 1 96.69 152 VAL A C 1
ATOM 1204 O O . VAL A 1 152 ? 1.795 -9.859 -21.984 1 96.69 152 VAL A O 1
ATOM 1207 N N . ASN A 1 153 ? 2.146 -10.414 -19.844 1 98 153 ASN A N 1
ATOM 1208 C CA . ASN A 1 153 ? 3.504 -9.883 -19.828 1 98 153 ASN A CA 1
ATOM 1209 C C . ASN A 1 153 ? 4.395 -10.57 -20.844 1 98 153 ASN A C 1
ATOM 1211 O O . ASN A 1 153 ? 5.215 -9.93 -21.5 1 98 153 ASN A O 1
ATOM 1215 N N . LEU A 1 154 ? 4.266 -11.875 -20.922 1 98.19 154 LEU A N 1
ATOM 1216 C CA . LEU A 1 154 ? 5.082 -12.664 -21.844 1 98.19 154 LEU A CA 1
ATOM 1217 C C . LEU A 1 154 ? 4.797 -12.273 -23.281 1 98.19 154 LEU A C 1
ATOM 1219 O O . LEU A 1 154 ? 5.727 -12.07 -24.078 1 98.19 154 LEU A O 1
ATOM 1223 N N . LYS A 1 155 ? 3.545 -12.164 -23.641 1 97.88 155 LYS A N 1
ATOM 1224 C CA . LYS A 1 155 ? 3.172 -11.727 -24.984 1 97.88 155 LYS A CA 1
ATOM 1225 C C . LYS A 1 155 ? 3.75 -10.352 -25.312 1 97.88 155 LYS A C 1
ATOM 1227 O O . LYS A 1 155 ? 4.363 -10.156 -26.359 1 97.88 155 LYS A O 1
ATOM 1232 N N . ASN A 1 156 ? 3.592 -9.445 -24.375 1 97.5 156 ASN A N 1
ATOM 1233 C CA . ASN A 1 156 ? 4.113 -8.094 -24.562 1 97.5 156 ASN A CA 1
ATOM 1234 C C . ASN A 1 156 ? 5.633 -8.094 -24.719 1 97.5 156 ASN A C 1
ATOM 1236 O O . ASN A 1 156 ? 6.172 -7.367 -25.562 1 97.5 156 ASN A O 1
ATOM 1240 N N . LYS A 1 157 ? 6.293 -8.906 -23.922 1 97.69 157 LYS A N 1
ATOM 1241 C CA . LYS A 1 157 ? 7.754 -8.961 -23.984 1 97.69 157 LYS A CA 1
ATOM 1242 C C . LYS A 1 157 ? 8.234 -9.5 -25.328 1 97.69 157 LYS A C 1
ATOM 1244 O O . LYS A 1 157 ? 9.164 -8.953 -25.922 1 97.69 157 LYS A O 1
ATOM 1249 N N . LEU A 1 158 ? 7.625 -10.555 -25.812 1 97.81 158 LEU A N 1
ATOM 1250 C CA . LEU A 1 158 ? 8 -11.133 -27.094 1 97.81 158 LEU A CA 1
ATOM 1251 C C . LEU A 1 158 ? 7.758 -10.141 -28.219 1 97.81 158 LEU A C 1
ATOM 1253 O O . LEU A 1 158 ? 8.578 -10.016 -29.125 1 97.81 158 LEU A O 1
ATOM 1257 N N . GLU A 1 159 ? 6.645 -9.414 -28.156 1 97.75 159 GLU A N 1
ATOM 1258 C CA . GLU A 1 159 ? 6.363 -8.383 -29.141 1 97.75 159 GLU A CA 1
ATOM 1259 C C . GLU A 1 159 ? 7.418 -7.281 -29.109 1 97.75 159 GLU A C 1
ATOM 1261 O O . GLU A 1 159 ? 7.898 -6.844 -30.156 1 97.75 159 GLU A O 1
ATOM 1266 N N . GLU A 1 160 ? 7.73 -6.867 -27.969 1 97.56 160 GLU A N 1
ATOM 1267 C CA . GLU A 1 160 ? 8.75 -5.836 -27.781 1 97.56 160 GLU A CA 1
ATOM 1268 C C . GLU A 1 160 ? 10.086 -6.258 -28.375 1 97.56 160 GLU A C 1
ATOM 1270 O O . GLU A 1 160 ? 10.82 -5.43 -28.906 1 97.56 160 GLU A O 1
ATOM 1275 N N . LEU A 1 161 ? 10.375 -7.555 -28.328 1 96.94 161 LEU A N 1
ATOM 1276 C CA . LEU A 1 161 ? 11.648 -8.086 -28.812 1 96.94 161 LEU A CA 1
ATOM 1277 C C . LEU A 1 161 ? 11.586 -8.359 -30.312 1 96.94 161 LEU A C 1
ATOM 1279 O O . LEU A 1 161 ? 12.57 -8.82 -30.891 1 96.94 161 LEU A O 1
ATOM 1283 N N . GLY A 1 162 ? 10.453 -8.18 -30.906 1 96.62 162 GLY A N 1
ATOM 1284 C CA . GLY A 1 162 ? 10.328 -8.289 -32.344 1 96.62 162 GLY A CA 1
ATOM 1285 C C . GLY A 1 162 ? 9.812 -9.641 -32.812 1 96.62 162 GLY A C 1
ATOM 1286 O O . GLY A 1 162 ? 9.938 -9.992 -33.969 1 96.62 162 GLY A O 1
ATOM 1287 N N . ASP A 1 163 ? 9.289 -10.406 -31.875 1 97 163 ASP A N 1
ATOM 1288 C CA . ASP A 1 163 ? 8.695 -11.68 -32.281 1 97 163 ASP A CA 1
ATOM 1289 C C . ASP A 1 163 ? 7.41 -11.461 -33.062 1 97 163 ASP A C 1
ATOM 1291 O O . ASP A 1 163 ? 6.402 -11.016 -32.5 1 97 163 ASP A O 1
ATOM 1295 N N . THR A 1 164 ? 7.363 -11.82 -34.281 1 95.19 164 THR A N 1
ATOM 1296 C CA . THR A 1 164 ? 6.234 -11.562 -35.188 1 95.19 164 THR A CA 1
ATOM 1297 C C . THR A 1 164 ? 5.117 -12.57 -34.938 1 95.19 164 THR A C 1
ATOM 1299 O O . THR A 1 164 ? 3.998 -12.391 -35.438 1 95.19 164 THR A O 1
ATOM 1302 N N . ASN A 1 165 ? 5.418 -13.586 -34.156 1 96.94 165 ASN A N 1
ATOM 1303 C CA . ASN A 1 165 ? 4.438 -14.617 -33.844 1 96.94 165 ASN A CA 1
ATOM 1304 C C . ASN A 1 165 ? 4.25 -14.766 -32.344 1 96.94 165 ASN A C 1
ATOM 1306 O O . ASN A 1 165 ? 4.109 -15.875 -31.828 1 96.94 165 ASN A O 1
ATOM 1310 N N . ALA A 1 166 ? 4.336 -13.688 -31.656 1 96 166 ALA A N 1
ATOM 1311 C CA . ALA A 1 166 ? 4.305 -13.688 -30.203 1 96 166 ALA A CA 1
ATOM 1312 C C . ALA A 1 166 ? 3.078 -14.43 -29.672 1 96 166 ALA A C 1
ATOM 1314 O O . ALA A 1 166 ? 3.191 -15.289 -28.797 1 96 166 ALA A O 1
ATOM 1315 N N . ASP A 1 167 ? 1.938 -14.203 -30.172 1 95.69 167 ASP A N 1
ATOM 1316 C CA . ASP A 1 167 ? 0.704 -14.812 -29.688 1 95.69 167 ASP A CA 1
ATOM 1317 C C . ASP A 1 167 ? 0.732 -16.328 -29.875 1 95.69 167 ASP A C 1
ATOM 1319 O O . ASP A 1 167 ? 0.297 -17.078 -28.984 1 95.69 167 ASP A O 1
ATOM 1323 N N . ASP A 1 168 ? 1.27 -16.734 -30.969 1 96.69 168 ASP A N 1
ATOM 1324 C CA . ASP A 1 168 ? 1.322 -18.172 -31.281 1 96.69 168 ASP A CA 1
ATOM 1325 C C . ASP A 1 168 ? 2.422 -18.859 -30.469 1 96.69 168 ASP A C 1
ATOM 1327 O O . ASP A 1 168 ? 2.324 -20.047 -30.172 1 96.69 168 ASP A O 1
ATOM 1331 N N . ASN A 1 169 ? 3.398 -18.109 -30.125 1 98 169 ASN A N 1
ATOM 1332 C CA . ASN A 1 169 ? 4.555 -18.672 -29.453 1 98 169 ASN A CA 1
ATOM 1333 C C . ASN A 1 169 ? 4.32 -18.797 -27.953 1 98 169 ASN A C 1
ATOM 1335 O O . ASN A 1 169 ? 5.062 -19.484 -27.25 1 98 169 ASN A O 1
ATOM 1339 N N . VAL A 1 170 ? 3.307 -18.078 -27.422 1 98.69 170 VAL A N 1
ATOM 1340 C CA . VAL A 1 170 ? 2.904 -18.234 -26.031 1 98.69 170 VAL A CA 1
ATOM 1341 C C . VAL A 1 170 ? 1.922 -19.406 -25.906 1 98.69 170 VAL A C 1
ATOM 1343 O O . VAL A 1 170 ? 0.803 -19.328 -26.422 1 98.69 170 VAL A O 1
ATOM 1346 N N . ILE A 1 171 ? 2.367 -20.484 -25.266 1 98.62 171 ILE A N 1
ATOM 1347 C CA . ILE A 1 171 ? 1.542 -21.672 -25.062 1 98.62 171 ILE A CA 1
ATOM 1348 C C . ILE A 1 171 ? 0.988 -21.672 -23.641 1 98.62 171 ILE A C 1
ATOM 1350 O O . ILE A 1 171 ? 1.735 -21.859 -22.688 1 98.62 171 ILE A O 1
ATOM 1354 N N . SER A 1 172 ? -0.315 -21.547 -23.531 1 98.12 172 SER A N 1
ATOM 1355 C CA . SER A 1 172 ? -0.95 -21.344 -22.234 1 98.12 172 SER A CA 1
ATOM 1356 C C . SER A 1 172 ? -1.539 -22.641 -21.703 1 98.12 172 SER A C 1
ATOM 1358 O O . SER A 1 172 ? -2.246 -23.359 -22.422 1 98.12 172 SER A O 1
ATOM 1360 N N . PHE A 1 173 ? -1.22 -22.984 -20.5 1 98.06 173 PHE A N 1
ATOM 1361 C CA . PHE A 1 173 ? -1.72 -24.156 -19.812 1 98.06 173 PHE A CA 1
ATOM 1362 C C . PHE A 1 173 ? -2.561 -23.766 -18.594 1 98.06 173 PHE A C 1
ATOM 1364 O O . PHE A 1 173 ? -2.627 -22.594 -18.234 1 98.06 173 PHE A O 1
ATOM 1371 N N . GLN A 1 174 ? -3.172 -24.734 -17.953 1 95.44 174 GLN A N 1
ATOM 1372 C CA . GLN A 1 174 ? -4.062 -24.438 -16.844 1 95.44 174 GLN A CA 1
ATOM 1373 C C . GLN A 1 174 ? -3.381 -24.734 -15.508 1 95.44 174 GLN A C 1
ATOM 1375 O O . GLN A 1 174 ? -3.84 -24.281 -14.453 1 95.44 174 GLN A O 1
ATOM 1380 N N . LYS A 1 175 ? -2.322 -25.5 -15.641 1 96.69 175 LYS A N 1
ATOM 1381 C CA . LYS A 1 175 ? -1.626 -25.891 -14.422 1 96.69 175 LYS A CA 1
ATOM 1382 C C . LYS A 1 175 ? -0.125 -25.641 -14.539 1 96.69 175 LYS A C 1
ATOM 1384 O O . LYS A 1 175 ? 0.45 -25.797 -15.617 1 96.69 175 LYS A O 1
ATOM 1389 N N . GLU A 1 176 ? 0.443 -25.344 -13.406 1 98 176 GLU A N 1
ATOM 1390 C CA . GLU A 1 176 ? 1.894 -25.188 -13.375 1 98 176 GLU A CA 1
ATOM 1391 C C . GLU A 1 176 ? 2.6 -26.469 -13.766 1 98 176 GLU A C 1
ATOM 1393 O O . GLU A 1 176 ? 3.592 -26.453 -14.5 1 98 176 GLU A O 1
ATOM 1398 N N . SER A 1 177 ? 2.088 -27.547 -13.312 1 97.88 177 SER A N 1
ATOM 1399 C CA . SER A 1 177 ? 2.691 -28.844 -13.594 1 97.88 177 SER A CA 1
ATOM 1400 C C . SER A 1 177 ? 2.699 -29.141 -15.094 1 97.88 177 SER A C 1
ATOM 1402 O O . SER A 1 177 ? 3.637 -29.75 -15.609 1 97.88 177 SER A O 1
ATOM 1404 N N . GLU A 1 178 ? 1.697 -28.688 -15.758 1 98.38 178 GLU A N 1
ATOM 1405 C CA . GLU A 1 178 ? 1.627 -28.875 -17.203 1 98.38 178 GLU A CA 1
ATOM 1406 C C . GLU A 1 178 ? 2.666 -28.016 -17.922 1 98.38 178 GLU A C 1
ATOM 1408 O O . GLU A 1 178 ? 3.252 -28.453 -18.922 1 98.38 178 GLU A O 1
ATOM 1413 N N . CYS A 1 179 ? 2.855 -26.844 -17.438 1 98.81 179 CYS A N 1
ATOM 1414 C CA . CYS A 1 179 ? 3.895 -25.969 -17.984 1 98.81 179 CYS A CA 1
ATOM 1415 C C . CYS A 1 179 ? 5.27 -26.625 -17.859 1 98.81 179 CYS A C 1
ATOM 1417 O O . CYS A 1 179 ? 6.02 -26.688 -18.828 1 98.81 179 CYS A O 1
ATOM 1419 N N . PHE A 1 180 ? 5.539 -27.125 -16.703 1 98.75 180 PHE A N 1
ATOM 1420 C CA . PHE A 1 180 ? 6.844 -27.734 -16.453 1 98.75 180 PHE A CA 1
ATOM 1421 C C . PHE A 1 180 ? 7.008 -29.016 -17.281 1 98.75 180 PHE A C 1
ATOM 1423 O O . PHE A 1 180 ? 8.086 -29.266 -17.812 1 98.75 180 PHE A O 1
ATOM 1430 N N . GLN A 1 181 ? 5.977 -29.781 -17.375 1 98.62 181 GLN A N 1
ATOM 1431 C CA . GLN A 1 181 ? 6.023 -31.016 -18.172 1 98.62 181 GLN A CA 1
ATOM 1432 C C . GLN A 1 181 ? 6.32 -30.688 -19.641 1 98.62 181 GLN A C 1
ATOM 1434 O O . GLN A 1 181 ? 7.09 -31.406 -20.281 1 98.62 181 GLN A O 1
ATOM 1439 N N . ALA A 1 182 ? 5.688 -29.641 -20.109 1 98.75 182 ALA A N 1
ATOM 1440 C CA . ALA A 1 182 ? 5.949 -29.234 -21.484 1 98.75 182 ALA A CA 1
ATOM 1441 C C . ALA A 1 182 ? 7.418 -28.859 -21.688 1 98.75 182 ALA A C 1
ATOM 1443 O O . ALA A 1 182 ? 8.016 -29.203 -22.703 1 98.75 182 ALA A O 1
ATOM 1444 N N . LEU A 1 183 ? 7.98 -28.234 -20.734 1 98.81 183 LEU A N 1
ATOM 1445 C CA . LEU A 1 183 ? 9.398 -27.875 -20.781 1 98.81 183 LEU A CA 1
ATOM 1446 C C . LEU A 1 183 ? 10.273 -29.125 -20.688 1 98.81 183 LEU A C 1
ATOM 1448 O O . LEU A 1 183 ? 11.211 -29.281 -21.484 1 98.81 183 LEU A O 1
ATOM 1452 N N . GLU A 1 184 ? 9.914 -30.047 -19.812 1 98.25 184 GLU A N 1
ATOM 1453 C CA . GLU A 1 184 ? 10.672 -31.281 -19.625 1 98.25 184 GLU A CA 1
ATOM 1454 C C . GLU A 1 184 ? 10.68 -32.125 -20.891 1 98.25 184 GLU A C 1
ATOM 1456 O O . GLU A 1 184 ? 11.695 -32.719 -21.234 1 98.25 184 GLU A O 1
ATOM 1461 N N . MET A 1 185 ? 9.602 -32.062 -21.578 1 98.06 185 MET A N 1
ATOM 1462 C CA . MET A 1 185 ? 9.43 -32.938 -22.75 1 98.06 185 MET A CA 1
ATOM 1463 C C . MET A 1 185 ? 9.961 -32.219 -24 1 98.06 185 MET A C 1
ATOM 1465 O O . MET A 1 185 ? 9.945 -32.812 -25.094 1 98.06 185 MET A O 1
ATOM 1469 N N . GLY A 1 186 ? 10.305 -31.016 -23.875 1 97.81 186 GLY A N 1
ATOM 1470 C CA . GLY A 1 186 ? 10.875 -30.297 -25 1 97.81 186 GLY A CA 1
ATOM 1471 C C . GLY A 1 186 ? 9.828 -29.734 -25.953 1 97.81 186 GLY A C 1
ATOM 1472 O O . GLY A 1 186 ? 10.148 -29.359 -27.078 1 97.81 186 GLY A O 1
ATOM 1473 N N . ARG A 1 187 ? 8.648 -29.719 -25.531 1 98.38 187 ARG A N 1
ATOM 1474 C CA . ARG A 1 187 ? 7.574 -29.172 -26.344 1 98.38 187 ARG A CA 1
ATOM 1475 C C . ARG A 1 187 ? 7.621 -27.641 -26.359 1 98.38 187 ARG A C 1
ATOM 1477 O O . ARG A 1 187 ? 7.023 -27.016 -27.234 1 98.38 187 ARG A O 1
ATOM 1484 N N . VAL A 1 188 ? 8.211 -27.047 -25.375 1 98.81 188 VAL A N 1
ATOM 1485 C CA . VAL A 1 188 ? 8.484 -25.625 -25.297 1 98.81 188 VAL A CA 1
ATOM 1486 C C . VAL A 1 188 ? 9.953 -25.391 -24.938 1 98.81 188 VAL A C 1
ATOM 1488 O O . VAL A 1 188 ? 10.594 -26.25 -24.344 1 98.81 188 VAL A O 1
ATOM 1491 N N . ALA A 1 189 ? 10.422 -24.234 -25.344 1 98.62 189 ALA A N 1
ATOM 1492 C CA . ALA A 1 189 ? 11.82 -23.906 -25.094 1 98.62 189 ALA A CA 1
ATOM 1493 C C . ALA A 1 189 ? 12 -23.328 -23.688 1 98.62 189 ALA A C 1
ATOM 1495 O O . ALA A 1 189 ? 13.102 -23.359 -23.141 1 98.62 189 ALA A O 1
ATOM 1496 N N . GLY A 1 190 ? 10.938 -22.797 -23.188 1 98.75 190 GLY A N 1
ATOM 1497 C CA . GLY A 1 190 ? 10.977 -22.188 -21.859 1 98.75 190 GLY A CA 1
ATOM 1498 C C . GLY A 1 190 ? 9.617 -22.109 -21.203 1 98.75 190 GLY A C 1
ATOM 1499 O O . GLY A 1 190 ? 8.594 -22.391 -21.828 1 98.75 190 GLY A O 1
ATOM 1500 N N . TRP A 1 191 ? 9.617 -21.844 -19.906 1 98.88 191 TRP A N 1
ATOM 1501 C CA . TRP A 1 191 ? 8.445 -21.562 -19.094 1 98.88 191 TRP A CA 1
ATOM 1502 C C . TRP A 1 191 ? 8.594 -20.234 -18.344 1 98.88 191 TRP A C 1
ATOM 1504 O O . TRP A 1 191 ? 9.594 -20.016 -17.656 1 98.88 191 TRP A O 1
ATOM 1514 N N . SER A 1 192 ? 7.617 -19.328 -18.594 1 98.81 192 SER A N 1
ATOM 1515 C CA . SER A 1 192 ? 7.711 -18.016 -17.969 1 98.81 192 SER A CA 1
ATOM 1516 C C . SER A 1 192 ? 6.535 -17.766 -17.031 1 98.81 192 SER A C 1
ATOM 1518 O O . SER A 1 192 ? 5.375 -17.891 -17.422 1 98.81 192 SER A O 1
ATOM 1520 N N . THR A 1 193 ? 6.809 -17.453 -15.812 1 98.62 193 THR A N 1
ATOM 1521 C CA . THR A 1 193 ? 5.906 -17.031 -14.75 1 98.62 193 THR A CA 1
ATOM 1522 C C . THR A 1 193 ? 6.688 -16.453 -13.578 1 98.62 193 THR A C 1
ATOM 1524 O O . THR A 1 193 ? 7.844 -16.047 -13.734 1 98.62 193 THR A O 1
ATOM 1527 N N . ASP A 1 194 ? 6.098 -16.234 -12.438 1 98.19 194 ASP A N 1
ATOM 1528 C CA . ASP A 1 194 ? 6.762 -15.688 -11.258 1 98.19 194 ASP A CA 1
ATOM 1529 C C . ASP A 1 194 ? 7.992 -16.516 -10.883 1 98.19 194 ASP A C 1
ATOM 1531 O O . ASP A 1 194 ? 7.93 -17.75 -10.859 1 98.19 194 ASP A O 1
ATOM 1535 N N . SER A 1 195 ? 9.086 -15.898 -10.57 1 98.12 195 SER A N 1
ATOM 1536 C CA . SER A 1 195 ? 10.391 -16.531 -10.406 1 98.12 195 SER A CA 1
ATOM 1537 C C . SER A 1 195 ? 10.352 -17.594 -9.305 1 98.12 195 SER A C 1
ATOM 1539 O O . SER A 1 195 ? 10.984 -18.641 -9.43 1 98.12 195 SER A O 1
ATOM 1541 N N . THR A 1 196 ? 9.594 -17.328 -8.242 1 98.25 196 THR A N 1
ATOM 1542 C CA . THR A 1 196 ? 9.594 -18.266 -7.121 1 98.25 196 THR A CA 1
ATOM 1543 C C . THR A 1 196 ? 8.898 -19.578 -7.504 1 98.25 196 THR A C 1
ATOM 1545 O O . THR A 1 196 ? 9.281 -20.641 -7.027 1 98.25 196 THR A O 1
ATOM 1548 N N . ILE A 1 197 ? 7.91 -19.531 -8.328 1 98.62 197 ILE A N 1
ATOM 1549 C CA . ILE A 1 197 ? 7.25 -20.734 -8.82 1 98.62 197 ILE A CA 1
ATOM 1550 C C . ILE A 1 197 ? 8.203 -21.5 -9.727 1 98.62 197 ILE A C 1
ATOM 1552 O O . ILE A 1 197 ? 8.312 -22.734 -9.633 1 98.62 197 ILE A O 1
ATOM 1556 N N . LEU A 1 198 ? 8.922 -20.781 -10.609 1 98.69 198 LEU A N 1
ATOM 1557 C CA . LEU A 1 198 ? 9.922 -21.391 -11.484 1 98.69 198 LEU A CA 1
ATOM 1558 C C . LEU A 1 198 ? 10.992 -22.094 -10.664 1 98.69 198 LEU A C 1
ATOM 1560 O O . LEU A 1 198 ? 11.359 -23.234 -10.961 1 98.69 198 LEU A O 1
ATOM 1564 N N . LEU A 1 199 ? 11.453 -21.453 -9.602 1 97.88 199 LEU A N 1
ATOM 1565 C CA . LEU A 1 199 ? 12.438 -22.047 -8.703 1 97.88 199 LEU A CA 1
ATOM 1566 C C . LEU A 1 199 ? 11.875 -23.312 -8.047 1 97.88 199 LEU A C 1
ATOM 1568 O O . LEU A 1 199 ? 12.586 -24.312 -7.898 1 97.88 199 LEU A O 1
ATOM 1572 N N . GLY A 1 200 ? 10.648 -23.234 -7.664 1 98.31 200 GLY A N 1
ATOM 1573 C CA . GLY A 1 200 ? 10 -24.375 -7.039 1 98.31 200 GLY A CA 1
ATOM 1574 C C . GLY A 1 200 ? 10.016 -25.625 -7.906 1 98.31 200 GLY A C 1
ATOM 1575 O O . GLY A 1 200 ? 10.344 -26.703 -7.438 1 98.31 200 GLY A O 1
ATOM 1576 N N . TYR A 1 201 ? 9.695 -25.453 -9.125 1 98.5 201 TYR A N 1
ATOM 1577 C CA . TYR A 1 201 ? 9.633 -26.594 -10.023 1 98.5 201 TYR A CA 1
ATOM 1578 C C . TYR A 1 201 ? 11.031 -27.016 -10.469 1 98.5 201 TYR A C 1
ATOM 1580 O O . TYR A 1 201 ? 11.305 -28.203 -10.641 1 98.5 201 TYR A O 1
ATOM 1588 N N . ALA A 1 202 ? 11.898 -26.062 -10.672 1 98.19 202 ALA A N 1
ATOM 1589 C CA . ALA A 1 202 ? 13.273 -26.406 -11.023 1 98.19 202 ALA A CA 1
ATOM 1590 C C . ALA A 1 202 ? 13.914 -27.281 -9.953 1 98.19 202 ALA A C 1
ATOM 1592 O O . ALA A 1 202 ? 14.75 -28.141 -10.258 1 98.19 202 ALA A O 1
ATOM 1593 N N . ALA A 1 203 ? 13.539 -27.094 -8.742 1 97.5 203 ALA A N 1
ATOM 1594 C CA . ALA A 1 203 ? 14.102 -27.828 -7.609 1 97.5 203 ALA A CA 1
ATOM 1595 C C . ALA A 1 203 ? 13.781 -29.312 -7.699 1 97.5 203 ALA A C 1
ATOM 1597 O O . ALA A 1 203 ? 14.414 -30.141 -7.039 1 97.5 203 ALA A O 1
ATOM 1598 N N . LYS A 1 204 ? 12.773 -29.656 -8.469 1 96.38 204 LYS A N 1
ATOM 1599 C CA . LYS A 1 204 ? 12.453 -31.062 -8.68 1 96.38 204 LYS A CA 1
ATOM 1600 C C . LYS A 1 204 ? 13.539 -31.766 -9.484 1 96.38 204 LYS A C 1
ATOM 1602 O O . LYS A 1 204 ? 13.648 -33 -9.461 1 96.38 204 LYS A O 1
ATOM 1607 N N . ARG A 1 205 ? 14.25 -30.984 -10.289 1 97.06 205 ARG A N 1
ATOM 1608 C CA . ARG A 1 205 ? 15.352 -31.469 -11.125 1 97.06 205 ARG A CA 1
ATOM 1609 C C . ARG A 1 205 ? 16.594 -30.609 -10.922 1 97.06 205 ARG A C 1
ATOM 1611 O O . ARG A 1 205 ? 17.031 -29.906 -11.844 1 97.06 205 ARG A O 1
ATOM 1618 N N . PRO A 1 206 ? 17.266 -30.844 -9.75 1 96.19 206 PRO A N 1
ATOM 1619 C CA . PRO A 1 206 ? 18.375 -29.953 -9.406 1 96.19 206 PRO A CA 1
ATOM 1620 C C . PRO A 1 206 ? 19.469 -29.922 -10.469 1 96.19 206 PRO A C 1
ATOM 1622 O O . PRO A 1 206 ? 19.938 -30.984 -10.906 1 96.19 206 PRO A O 1
ATOM 1625 N N . GLY A 1 207 ? 19.719 -28.703 -10.914 1 96.44 207 GLY A N 1
ATOM 1626 C CA . GLY A 1 207 ? 20.844 -28.5 -11.797 1 96.44 207 GLY A CA 1
ATOM 1627 C C . GLY A 1 207 ? 20.469 -28.594 -13.266 1 96.44 207 GLY A C 1
ATOM 1628 O O . GLY A 1 207 ? 21.297 -28.297 -14.141 1 96.44 207 GLY A O 1
ATOM 1629 N N . GLU A 1 208 ? 19.312 -28.984 -13.609 1 98.25 208 GLU A N 1
ATOM 1630 C CA . GLU A 1 208 ? 18.938 -29.234 -15 1 98.25 208 GLU A CA 1
ATOM 1631 C C . GLU A 1 208 ? 18.359 -27.984 -15.656 1 98.25 208 GLU A C 1
ATOM 1633 O O . GLU A 1 208 ? 18.359 -27.875 -16.875 1 98.25 208 GLU A O 1
ATOM 1638 N N . TYR A 1 209 ? 17.859 -27.094 -14.836 1 98.44 209 TYR A N 1
ATOM 1639 C CA . TYR A 1 209 ? 17.203 -25.891 -15.344 1 98.44 209 TYR A CA 1
ATOM 1640 C C . TYR A 1 209 ? 17.797 -24.641 -14.703 1 98.44 209 TYR A C 1
ATOM 1642 O O . TYR A 1 209 ? 18.453 -24.719 -13.664 1 98.44 209 TYR A O 1
ATOM 1650 N N . GLU A 1 210 ? 17.625 -23.469 -15.375 1 97.62 210 GLU A N 1
ATOM 1651 C CA . GLU A 1 210 ? 18.094 -22.188 -14.828 1 97.62 210 GLU A CA 1
ATOM 1652 C C . GLU A 1 210 ? 17.188 -21.047 -15.234 1 97.62 210 GLU A C 1
ATOM 1654 O O . GLU A 1 210 ? 16.531 -21.094 -16.281 1 97.62 210 GLU A O 1
ATOM 1659 N N . LEU A 1 211 ? 17.078 -20.078 -14.367 1 97.62 211 LEU A N 1
ATOM 1660 C CA . LEU A 1 211 ? 16.391 -18.828 -14.68 1 97.62 211 LEU A CA 1
ATOM 1661 C C . LEU A 1 211 ? 17.312 -17.891 -15.453 1 97.62 211 LEU A C 1
ATOM 1663 O O . LEU A 1 211 ? 18.453 -17.688 -15.07 1 97.62 211 LEU A O 1
ATOM 1667 N N . ILE A 1 212 ? 16.75 -17.344 -16.5 1 96.38 212 ILE A N 1
ATOM 1668 C CA . ILE A 1 212 ? 17.625 -16.469 -17.281 1 96.38 212 ILE A CA 1
ATOM 1669 C C . ILE A 1 212 ? 16.969 -15.102 -17.453 1 96.38 212 ILE A C 1
ATOM 1671 O O . ILE A 1 212 ? 15.75 -14.961 -17.266 1 96.38 212 ILE A O 1
ATOM 1675 N N . GLY A 1 213 ? 17.844 -14.078 -17.734 1 91.62 213 GLY A N 1
ATOM 1676 C CA . GLY A 1 213 ? 17.391 -12.742 -18.078 1 91.62 213 GLY A CA 1
ATOM 1677 C C . GLY A 1 213 ? 16.922 -11.945 -16.859 1 91.62 213 GLY A C 1
ATOM 1678 O O . GLY A 1 213 ? 16.922 -12.461 -15.742 1 91.62 213 GLY A O 1
ATOM 1679 N N . ASP A 1 214 ? 16.578 -10.656 -17.188 1 94.06 214 ASP A N 1
ATOM 1680 C CA . ASP A 1 214 ? 16.078 -9.758 -16.156 1 94.06 214 ASP A CA 1
ATOM 1681 C C . ASP A 1 214 ? 14.602 -10.023 -15.867 1 94.06 214 ASP A C 1
ATOM 1683 O O . ASP A 1 214 ? 13.914 -10.656 -16.672 1 94.06 214 ASP A O 1
ATOM 1687 N N . PHE A 1 215 ? 14.195 -9.586 -14.68 1 96.56 215 PHE A N 1
ATOM 1688 C CA . PHE A 1 215 ? 12.758 -9.562 -14.422 1 96.56 215 PHE A CA 1
ATOM 1689 C C . PHE A 1 215 ? 12.039 -8.711 -15.461 1 96.56 215 PHE A C 1
ATOM 1691 O O . PHE A 1 215 ? 12.523 -7.633 -15.828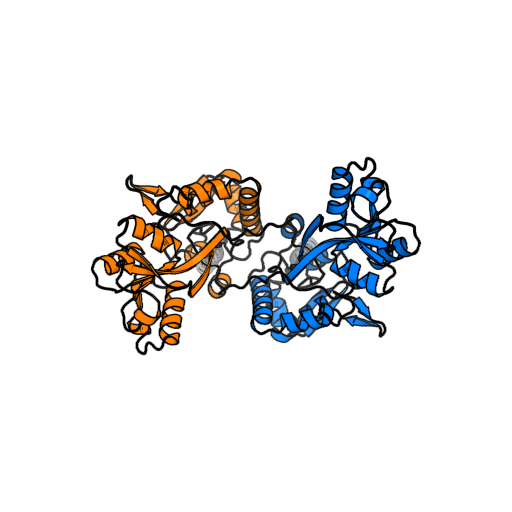 1 96.56 215 PHE A O 1
ATOM 1698 N N . ILE A 1 216 ? 10.922 -9.258 -15.906 1 97.25 216 ILE A N 1
ATOM 1699 C CA . ILE A 1 216 ? 10.227 -8.5 -16.938 1 97.25 216 ILE A CA 1
ATOM 1700 C C . ILE A 1 216 ? 8.984 -7.836 -16.359 1 97.25 216 ILE A C 1
ATOM 1702 O O . ILE A 1 216 ? 8.281 -7.09 -17.047 1 97.25 216 ILE A O 1
ATOM 1706 N N . SER A 1 217 ? 8.664 -8.086 -15.133 1 96.69 217 SER A N 1
ATOM 1707 C CA . SER A 1 217 ? 7.559 -7.445 -14.422 1 96.69 217 SER A CA 1
ATOM 1708 C C . SER A 1 217 ? 7.758 -7.523 -12.906 1 96.69 217 SER A C 1
ATOM 1710 O O . SER A 1 217 ? 8.531 -8.352 -12.422 1 96.69 217 SER A O 1
ATOM 1712 N N . ASP A 1 218 ? 7.109 -6.57 -12.211 1 94.31 218 ASP A N 1
ATOM 1713 C CA . ASP A 1 218 ? 6.887 -6.688 -10.773 1 94.31 218 ASP A CA 1
ATOM 1714 C C . ASP A 1 218 ? 5.543 -7.348 -10.477 1 94.31 218 ASP A C 1
ATOM 1716 O O . ASP A 1 218 ? 4.535 -7.031 -11.109 1 94.31 218 ASP A O 1
ATOM 1720 N N . GLU A 1 219 ? 5.59 -8.273 -9.57 1 96.12 219 GLU A N 1
ATOM 1721 C CA . GLU A 1 219 ? 4.383 -9.016 -9.219 1 96.12 219 GLU A CA 1
ATOM 1722 C C . GLU A 1 219 ? 4.105 -8.945 -7.719 1 96.12 219 GLU A C 1
ATOM 1724 O O . GLU A 1 219 ? 4.379 -9.898 -6.984 1 96.12 219 GLU A O 1
ATOM 1729 N N . PRO A 1 220 ? 3.498 -7.852 -7.199 1 97 220 PRO A N 1
ATOM 1730 C CA . PRO A 1 220 ? 3.1 -7.785 -5.789 1 97 220 PRO A CA 1
ATOM 1731 C C . PRO A 1 220 ? 1.845 -8.602 -5.492 1 97 220 PRO A C 1
ATOM 1733 O O . PRO A 1 220 ? 0.787 -8.352 -6.07 1 97 220 PRO A O 1
ATOM 1736 N N . TYR A 1 221 ? 2.018 -9.594 -4.59 1 98.25 221 TYR A N 1
ATOM 1737 C CA . TYR A 1 221 ? 0.865 -10.414 -4.234 1 98.25 221 TYR A CA 1
ATOM 1738 C C . TYR A 1 221 ? 0.068 -9.773 -3.104 1 98.25 221 TYR A C 1
ATOM 1740 O O . TYR A 1 221 ? 0.641 -9.328 -2.105 1 98.25 221 TYR A O 1
ATOM 1748 N N . GLY A 1 222 ? -1.202 -9.68 -3.283 1 98.62 222 GLY A N 1
ATOM 1749 C CA . GLY A 1 222 ? -2.15 -9.375 -2.225 1 98.62 222 GLY A CA 1
ATOM 1750 C C . GLY A 1 222 ? -3.123 -10.508 -1.95 1 98.62 222 GLY A C 1
ATOM 1751 O O . GLY A 1 222 ? -3.367 -11.344 -2.818 1 98.62 222 GLY A O 1
ATOM 1752 N N . ILE A 1 223 ? -3.652 -10.516 -0.737 1 98.94 223 ILE A N 1
ATOM 1753 C CA . ILE A 1 223 ? -4.75 -11.422 -0.43 1 98.94 223 ILE A CA 1
ATOM 1754 C C . ILE A 1 223 ? -6.047 -10.891 -1.039 1 98.94 223 ILE A C 1
ATOM 1756 O O . ILE A 1 223 ? -6.434 -9.75 -0.788 1 98.94 223 ILE A O 1
ATOM 1760 N N . GLY A 1 224 ? -6.664 -11.703 -1.917 1 98.94 224 GLY A N 1
ATOM 1761 C CA . GLY A 1 224 ? -7.941 -11.312 -2.488 1 98.94 224 GLY A CA 1
ATOM 1762 C C . GLY A 1 224 ? -9.078 -11.328 -1.48 1 98.94 224 GLY A C 1
ATOM 1763 O O . GLY A 1 224 ? -9.242 -12.297 -0.742 1 98.94 224 GLY A O 1
ATOM 1764 N N . LEU A 1 225 ? -9.867 -10.289 -1.423 1 98.94 225 LEU A N 1
ATOM 1765 C CA . LEU A 1 225 ? -10.906 -10.086 -0.422 1 98.94 225 LEU A CA 1
ATOM 1766 C C . LEU A 1 225 ? -12.195 -9.57 -1.066 1 98.94 225 LEU A C 1
ATOM 1768 O O . LEU A 1 225 ? -12.156 -8.992 -2.154 1 98.94 225 LEU A O 1
ATOM 1772 N N . PRO A 1 226 ? -13.328 -9.805 -0.402 1 98.75 226 PRO A N 1
ATOM 1773 C CA . PRO A 1 226 ? -14.57 -9.242 -0.949 1 98.75 226 PRO A CA 1
ATOM 1774 C C . PRO A 1 226 ? -14.562 -7.719 -0.971 1 98.75 226 PRO A C 1
ATOM 1776 O O . PRO A 1 226 ? -13.945 -7.086 -0.11 1 98.75 226 PRO A O 1
ATOM 1779 N N . GLU A 1 227 ? -15.289 -7.191 -1.935 1 98.19 227 GLU A N 1
ATOM 1780 C CA . GLU A 1 227 ? -15.5 -5.746 -1.987 1 98.19 227 GLU A CA 1
ATOM 1781 C C . GLU A 1 227 ? -16.438 -5.281 -0.876 1 98.19 227 GLU A C 1
ATOM 1783 O O . GLU A 1 227 ? -17.188 -6.078 -0.325 1 98.19 227 GLU A O 1
ATOM 1788 N N . ASP A 1 228 ? -16.234 -3.998 -0.529 1 97.94 228 ASP A N 1
ATOM 1789 C CA . ASP A 1 228 ? -17.156 -3.258 0.334 1 97.94 228 ASP A CA 1
ATOM 1790 C C . ASP A 1 228 ? -17.281 -3.928 1.7 1 97.94 228 ASP A C 1
ATOM 1792 O O . ASP A 1 228 ? -18.391 -4.051 2.234 1 97.94 228 ASP A O 1
ATOM 1796 N N . ASP A 1 229 ? -16.234 -4.43 2.148 1 98.38 229 ASP A N 1
ATOM 1797 C CA . ASP A 1 229 ? -16.094 -4.926 3.514 1 98.38 229 ASP A CA 1
ATOM 1798 C C . ASP A 1 229 ? -14.789 -4.434 4.141 1 98.38 229 ASP A C 1
ATOM 1800 O O . ASP A 1 229 ? -13.844 -5.207 4.305 1 98.38 229 ASP A O 1
ATOM 1804 N N . SER A 1 230 ? -14.781 -3.186 4.543 1 98.5 230 SER A N 1
ATOM 1805 C CA . SER A 1 230 ? -13.602 -2.525 5.082 1 98.5 230 SER A CA 1
ATOM 1806 C C . SER A 1 230 ? -13.109 -3.211 6.352 1 98.5 230 SER A C 1
ATOM 1808 O O . SER A 1 230 ? -11.906 -3.332 6.574 1 98.5 230 SER A O 1
ATOM 1810 N N . LYS A 1 231 ? -14 -3.623 7.129 1 98.5 231 LYS A N 1
ATOM 1811 C CA . LYS A 1 231 ? -13.609 -4.242 8.391 1 98.5 231 LYS A CA 1
ATOM 1812 C C . LYS A 1 231 ? -12.812 -5.523 8.156 1 98.5 231 LYS A C 1
ATOM 1814 O O . LYS A 1 231 ? -11.812 -5.773 8.828 1 98.5 231 LYS A O 1
ATOM 1819 N N . TRP A 1 232 ? -13.25 -6.328 7.199 1 98.81 232 TRP A N 1
ATOM 1820 C CA . TRP A 1 232 ? -12.531 -7.559 6.887 1 98.81 232 TRP A CA 1
ATOM 1821 C C . TRP A 1 232 ? -11.156 -7.254 6.297 1 98.81 232 TRP A C 1
ATOM 1823 O O . TRP A 1 232 ? -10.156 -7.855 6.691 1 98.81 232 TRP A O 1
ATOM 1833 N N . ARG A 1 233 ? -11.109 -6.328 5.387 1 98.81 233 ARG A N 1
ATOM 1834 C CA . ARG A 1 233 ? -9.836 -5.945 4.785 1 98.81 233 ARG A CA 1
ATOM 1835 C C . ARG A 1 233 ? -8.875 -5.414 5.844 1 98.81 233 ARG A C 1
ATOM 1837 O O . ARG A 1 233 ? -7.695 -5.781 5.855 1 98.81 233 ARG A O 1
ATOM 1844 N N . ASP A 1 234 ? -9.375 -4.59 6.754 1 98.62 234 ASP A N 1
ATOM 1845 C CA . ASP A 1 234 ? -8.539 -4.051 7.824 1 98.62 234 ASP A CA 1
ATOM 1846 C C . ASP A 1 234 ? -8.016 -5.168 8.727 1 98.62 234 ASP A C 1
ATOM 1848 O O . ASP A 1 234 ? -6.84 -5.168 9.094 1 98.62 234 ASP A O 1
ATOM 1852 N N . THR A 1 235 ? -8.891 -6.055 9.039 1 98.81 235 THR A N 1
ATOM 1853 C CA . THR A 1 235 ? -8.508 -7.176 9.883 1 98.81 235 THR A CA 1
ATOM 1854 C C . THR A 1 235 ? -7.363 -7.965 9.25 1 98.81 235 THR A C 1
ATOM 1856 O O . THR A 1 235 ? -6.375 -8.281 9.914 1 98.81 235 THR A O 1
ATOM 1859 N N . ILE A 1 236 ? -7.488 -8.258 7.992 1 98.94 236 ILE A N 1
ATOM 1860 C CA . ILE A 1 236 ? -6.461 -9.008 7.277 1 98.94 236 ILE A CA 1
ATOM 1861 C C . ILE A 1 236 ? -5.176 -8.18 7.211 1 98.94 236 ILE A C 1
ATOM 1863 O O . ILE A 1 236 ? -4.09 -8.695 7.496 1 98.94 236 ILE A O 1
ATOM 1867 N N . ASN A 1 237 ? -5.305 -6.883 6.867 1 98.88 237 ASN A N 1
ATOM 1868 C CA . ASN A 1 237 ? -4.137 -6.008 6.793 1 98.88 237 ASN A CA 1
ATOM 1869 C C . ASN A 1 237 ? -3.404 -5.938 8.125 1 98.88 237 ASN A C 1
ATOM 1871 O O . ASN A 1 237 ? -2.184 -6.09 8.18 1 98.88 237 ASN A O 1
ATOM 1875 N N . PHE A 1 238 ? -4.145 -5.703 9.18 1 98.75 238 PHE A N 1
ATOM 1876 C CA . PHE A 1 238 ? -3.551 -5.574 10.508 1 98.75 238 PHE A CA 1
ATOM 1877 C C . PHE A 1 238 ? -2.891 -6.879 10.93 1 98.75 238 PHE A C 1
ATOM 1879 O O . PHE A 1 238 ? -1.824 -6.867 11.547 1 98.75 238 PHE A O 1
ATOM 1886 N N . THR A 1 239 ? -3.492 -7.969 10.57 1 98.88 239 THR A N 1
ATOM 1887 C CA . THR A 1 239 ? -2.928 -9.273 10.906 1 98.88 239 THR A CA 1
ATOM 1888 C C . THR A 1 239 ? -1.602 -9.484 10.18 1 98.88 239 THR A C 1
ATOM 1890 O O . THR A 1 239 ? -0.625 -9.938 10.781 1 98.88 239 THR A O 1
ATOM 1893 N N . ILE A 1 240 ? -1.531 -9.164 8.883 1 98.88 240 ILE A N 1
ATOM 1894 C CA . ILE A 1 240 ? -0.291 -9.273 8.117 1 98.88 240 ILE A CA 1
ATOM 1895 C C . ILE A 1 240 ? 0.778 -8.383 8.75 1 98.88 240 ILE A C 1
ATOM 1897 O O . ILE A 1 240 ? 1.922 -8.805 8.93 1 98.88 240 ILE A O 1
ATOM 1901 N N . GLN A 1 241 ? 0.405 -7.176 9.094 1 98.69 241 GLN A N 1
ATOM 1902 C CA . GLN A 1 241 ? 1.343 -6.234 9.703 1 98.69 241 GLN A CA 1
ATOM 1903 C C . GLN A 1 241 ? 1.862 -6.758 11.039 1 98.69 241 GLN A C 1
ATOM 1905 O O . GLN A 1 241 ? 3.055 -6.645 11.336 1 98.69 241 GLN A O 1
ATOM 1910 N N . ASP A 1 242 ? 0.987 -7.285 11.844 1 98.75 242 ASP A N 1
ATOM 1911 C CA . ASP A 1 242 ? 1.398 -7.836 13.133 1 98.75 242 ASP A CA 1
ATOM 1912 C C . ASP A 1 242 ? 2.393 -8.977 12.945 1 98.75 242 ASP A C 1
ATOM 1914 O O . ASP A 1 242 ? 3.383 -9.07 13.68 1 98.75 242 ASP A O 1
ATOM 1918 N N . MET A 1 243 ? 2.104 -9.867 12.016 1 98.88 243 MET A N 1
ATOM 1919 C CA . MET A 1 243 ? 3.029 -10.953 11.719 1 98.88 243 MET A CA 1
ATOM 1920 C C . MET A 1 243 ? 4.395 -10.414 11.312 1 98.88 243 MET A C 1
ATOM 1922 O O . MET A 1 243 ? 5.426 -10.969 11.688 1 98.88 243 MET A O 1
ATOM 1926 N N . TRP A 1 244 ? 4.402 -9.391 10.5 1 98.69 244 TRP A N 1
ATOM 1927 C CA . TRP A 1 244 ? 5.656 -8.766 10.078 1 98.69 244 TRP A CA 1
ATOM 1928 C C . TRP A 1 244 ? 6.418 -8.203 11.266 1 98.69 244 TRP A C 1
ATOM 1930 O O . TRP A 1 244 ? 7.613 -8.461 11.43 1 98.69 244 TRP A O 1
ATOM 1940 N N . LEU A 1 245 ? 5.758 -7.488 12.133 1 97.88 245 LEU A N 1
ATOM 1941 C CA . LEU A 1 245 ? 6.367 -6.727 13.219 1 97.88 245 LEU A CA 1
ATOM 1942 C C . LEU A 1 245 ? 6.934 -7.656 14.289 1 97.88 245 LEU A C 1
ATOM 1944 O O . LEU A 1 245 ? 7.965 -7.355 14.891 1 97.88 245 LEU A O 1
ATOM 1948 N N . ASP A 1 246 ? 6.289 -8.789 14.484 1 98.44 246 ASP A N 1
ATOM 1949 C CA . ASP A 1 246 ? 6.742 -9.617 15.594 1 98.44 246 ASP A CA 1
ATOM 1950 C C . ASP A 1 246 ? 7.68 -10.719 15.109 1 98.44 246 ASP A C 1
ATOM 1952 O O . ASP A 1 246 ? 8.094 -11.586 15.891 1 98.44 246 ASP A O 1
ATOM 1956 N N . GLY A 1 247 ? 7.957 -10.727 13.797 1 98.38 247 GLY A N 1
ATOM 1957 C CA . GLY A 1 247 ? 8.945 -11.648 13.273 1 98.38 247 GLY A CA 1
ATOM 1958 C C . GLY A 1 247 ? 8.344 -12.938 12.742 1 98.38 247 GLY A C 1
ATOM 1959 O O . GLY A 1 247 ? 9.023 -13.719 12.07 1 98.38 247 GLY A O 1
ATOM 1960 N N . THR A 1 248 ? 7.055 -13.172 12.953 1 98.88 248 THR A N 1
ATOM 1961 C CA . THR A 1 248 ? 6.387 -14.398 12.523 1 98.88 248 THR A CA 1
ATOM 1962 C C . THR A 1 248 ? 6.414 -14.516 11 1 98.88 248 THR A C 1
ATOM 1964 O O . THR A 1 248 ? 6.645 -15.602 10.461 1 98.88 248 THR A O 1
ATOM 1967 N N . TYR A 1 249 ? 6.199 -13.422 10.297 1 98.81 249 TYR A N 1
ATOM 1968 C CA . TYR A 1 249 ? 6.234 -13.445 8.836 1 98.81 249 TYR A CA 1
ATOM 1969 C C . TYR A 1 249 ? 7.57 -13.969 8.328 1 98.81 249 TYR A C 1
ATOM 1971 O O . TYR A 1 249 ? 7.605 -14.852 7.465 1 98.81 249 TYR A O 1
ATOM 1979 N N . MET A 1 250 ? 8.648 -13.5 8.867 1 98.38 250 MET A N 1
ATOM 1980 C CA . MET A 1 250 ? 9.969 -13.891 8.391 1 98.38 250 MET A CA 1
ATOM 1981 C C . MET A 1 250 ? 10.273 -15.344 8.75 1 98.38 250 MET A C 1
ATOM 1983 O O . MET A 1 250 ? 10.953 -16.047 7.996 1 98.38 250 MET A O 1
ATOM 1987 N N . ASP A 1 251 ? 9.734 -15.781 9.922 1 98.56 251 ASP A N 1
ATOM 1988 C CA . ASP A 1 251 ? 9.867 -17.203 10.242 1 98.56 251 ASP A CA 1
ATOM 1989 C C . ASP A 1 251 ? 9.211 -18.078 9.172 1 98.56 251 ASP A C 1
ATOM 1991 O O . ASP A 1 251 ? 9.812 -19.031 8.695 1 98.56 251 ASP A O 1
ATOM 1995 N N . ILE A 1 252 ? 8.016 -17.719 8.805 1 98.81 252 ILE A N 1
ATOM 1996 C CA . ILE A 1 252 ? 7.293 -18.453 7.773 1 98.81 252 ILE A CA 1
ATOM 1997 C C . ILE A 1 252 ? 8.023 -18.328 6.441 1 98.81 252 ILE A C 1
ATOM 1999 O O . ILE A 1 252 ? 8.219 -19.328 5.734 1 98.81 252 ILE A O 1
ATOM 2003 N N . TYR A 1 253 ? 8.461 -17.125 6.098 1 98.62 253 TYR A N 1
ATOM 2004 C CA . TYR A 1 253 ? 9.18 -16.875 4.852 1 98.62 253 TYR A CA 1
ATOM 2005 C C . TYR A 1 253 ? 10.422 -17.75 4.754 1 98.62 253 TYR A C 1
ATOM 2007 O O . TYR A 1 253 ? 10.641 -18.422 3.744 1 98.62 253 TYR A O 1
ATOM 2015 N N . ASN A 1 254 ? 11.227 -17.812 5.781 1 98.19 254 ASN A N 1
ATOM 2016 C CA . ASN A 1 254 ? 12.5 -18.531 5.777 1 98.19 254 ASN A CA 1
ATOM 2017 C C . ASN A 1 254 ? 12.289 -20.047 5.738 1 98.19 254 ASN A C 1
ATOM 2019 O O . ASN A 1 254 ? 13.109 -20.766 5.188 1 98.19 254 ASN A O 1
ATOM 2023 N N . LYS A 1 255 ? 11.18 -20.453 6.301 1 98.38 255 LYS A N 1
ATOM 2024 C CA . LYS A 1 255 ? 10.836 -21.875 6.211 1 98.38 255 LYS A CA 1
ATOM 2025 C C . LYS A 1 255 ? 10.742 -22.328 4.758 1 98.38 255 LYS A C 1
ATOM 2027 O O . LYS A 1 255 ? 11.125 -23.453 4.426 1 98.38 255 LYS A O 1
ATOM 2032 N N . TRP A 1 256 ? 10.398 -21.453 3.889 1 98.56 256 TRP A N 1
ATOM 2033 C CA . TRP A 1 256 ? 10.102 -21.875 2.521 1 98.56 256 TRP A CA 1
ATOM 2034 C C . TRP A 1 256 ? 11.102 -21.266 1.54 1 98.56 256 TRP A C 1
ATOM 2036 O O . TRP A 1 256 ? 11.461 -21.906 0.547 1 98.56 256 TRP A O 1
ATOM 2046 N N . TYR A 1 257 ? 11.539 -20.078 1.835 1 98.25 257 TYR A N 1
ATOM 2047 C CA . TYR A 1 257 ? 12.344 -19.344 0.859 1 98.25 257 TYR A CA 1
ATOM 2048 C C . TYR A 1 257 ? 13.719 -19 1.43 1 98.25 257 TYR A C 1
ATOM 2050 O O . TYR A 1 257 ? 14.492 -18.281 0.802 1 98.25 257 TYR A O 1
ATOM 2058 N N . GLY A 1 258 ? 14.047 -19.484 2.602 1 97.62 258 GLY A N 1
ATOM 2059 C CA . GLY A 1 258 ? 15.328 -19.203 3.227 1 97.62 258 GLY A CA 1
ATOM 2060 C C . GLY A 1 258 ? 16.5 -19.812 2.488 1 97.62 258 GLY A C 1
ATOM 2061 O O . GLY A 1 258 ? 16.312 -20.641 1.589 1 97.62 258 GLY A O 1
ATOM 2062 N N . PRO A 1 259 ? 17.719 -19.469 2.914 1 96 259 PRO A N 1
ATOM 2063 C CA . PRO A 1 259 ? 18.922 -19.906 2.199 1 96 259 PRO A CA 1
ATOM 2064 C C . PRO A 1 259 ? 19.141 -21.406 2.281 1 96 259 PRO A C 1
ATOM 2066 O O . PRO A 1 259 ? 19.812 -21.984 1.423 1 96 259 PRO A O 1
ATOM 2069 N N . ASP A 1 260 ? 18.594 -22.062 3.191 1 95.44 260 ASP A N 1
ATOM 2070 C CA . ASP A 1 260 ? 18.844 -23.484 3.377 1 95.44 260 ASP A CA 1
ATOM 2071 C C . ASP A 1 260 ? 17.766 -24.312 2.684 1 95.44 260 ASP A C 1
ATOM 2073 O O . ASP A 1 260 ? 17.766 -25.547 2.787 1 95.44 260 ASP A O 1
ATOM 2077 N N . THR A 1 261 ? 16.859 -23.688 1.943 1 97 261 THR A N 1
ATOM 2078 C CA . THR A 1 261 ? 15.812 -24.375 1.213 1 97 261 THR A CA 1
ATOM 2079 C C . THR A 1 261 ? 16.188 -24.531 -0.26 1 97 261 THR A C 1
ATOM 2081 O O . THR A 1 261 ? 17.016 -23.781 -0.774 1 97 261 THR A O 1
ATOM 2084 N N . PRO A 1 262 ? 15.555 -25.531 -0.882 1 95.56 262 PRO A N 1
ATOM 2085 C CA . PRO A 1 262 ? 15.797 -25.641 -2.324 1 95.56 262 PRO A CA 1
ATOM 2086 C C . PRO A 1 262 ? 15.148 -24.5 -3.113 1 95.56 262 PRO A C 1
ATOM 2088 O O . PRO A 1 262 ? 15.336 -24.406 -4.328 1 95.56 262 PRO A O 1
ATOM 2091 N N . TYR A 1 263 ? 14.391 -23.641 -2.391 1 95.56 263 TYR A N 1
ATOM 2092 C CA . TYR A 1 263 ? 13.617 -22.578 -3.027 1 95.56 263 TYR A CA 1
ATOM 2093 C C . TYR A 1 263 ? 14.148 -21.203 -2.625 1 95.56 263 TYR A C 1
ATOM 2095 O O . TYR A 1 263 ? 13.398 -20.234 -2.592 1 95.56 263 TYR A O 1
ATOM 2103 N N . SER A 1 264 ? 15.398 -21.156 -2.311 1 96.62 264 SER A N 1
ATOM 2104 C CA . SER A 1 264 ? 15.961 -19.938 -1.734 1 96.62 264 SER A CA 1
ATOM 2105 C C . SER A 1 264 ? 15.625 -18.719 -2.584 1 96.62 264 SER A C 1
ATOM 2107 O O . SER A 1 264 ? 15.828 -18.719 -3.801 1 96.62 264 SER A O 1
ATOM 2109 N N . PHE A 1 265 ? 15.055 -17.719 -1.956 1 97.25 265 PHE A N 1
ATOM 2110 C CA . PHE A 1 265 ? 14.648 -16.438 -2.547 1 97.25 265 PHE A CA 1
ATOM 2111 C C . PHE A 1 265 ? 14.75 -15.32 -1.527 1 97.25 265 PHE A C 1
ATOM 2113 O O . PHE A 1 265 ? 13.805 -15.062 -0.777 1 97.25 265 PHE A O 1
ATOM 2120 N N . PRO A 1 266 ? 15.844 -14.586 -1.529 1 95.19 266 PRO A N 1
ATOM 2121 C CA . PRO A 1 266 ? 16.062 -13.57 -0.495 1 95.19 266 PRO A CA 1
ATOM 2122 C C . PRO A 1 266 ? 15.008 -12.461 -0.536 1 95.19 266 PRO A C 1
ATOM 2124 O O . PRO A 1 266 ? 14.633 -12 -1.618 1 95.19 266 PRO A O 1
ATOM 2127 N N . MET A 1 267 ? 14.578 -12.094 0.632 1 93.56 267 MET A N 1
ATOM 2128 C CA . MET A 1 267 ? 13.633 -10.992 0.761 1 93.56 267 MET A CA 1
ATOM 2129 C C . MET A 1 267 ? 14.312 -9.648 0.498 1 93.56 267 MET A C 1
ATOM 2131 O O . MET A 1 267 ? 15.336 -9.336 1.107 1 93.56 267 MET A O 1
ATOM 2135 N N . THR A 1 268 ? 13.719 -8.828 -0.403 1 87.25 268 THR A N 1
ATOM 2136 C CA . THR A 1 268 ? 14.352 -7.559 -0.735 1 87.25 268 THR A CA 1
ATOM 2137 C C . THR A 1 268 ? 13.398 -6.395 -0.462 1 87.25 268 THR A C 1
ATOM 2139 O O . THR A 1 268 ? 13.797 -5.23 -0.566 1 87.25 268 THR A O 1
ATOM 2142 N N . GLU A 1 269 ? 12.188 -6.656 -0.168 1 92.25 269 GLU A N 1
ATOM 2143 C CA . GLU A 1 269 ? 11.172 -5.629 0.052 1 92.25 269 GLU A CA 1
ATOM 2144 C C . GLU A 1 269 ? 10.625 -5.688 1.476 1 92.25 269 GLU A C 1
ATOM 2146 O O . GLU A 1 269 ? 11 -6.57 2.252 1 92.25 269 GLU A O 1
ATOM 2151 N N . GLN A 1 270 ? 9.812 -4.68 1.78 1 93.25 270 GLN A N 1
ATOM 2152 C CA . GLN A 1 270 ? 9.18 -4.633 3.092 1 93.25 270 GLN A CA 1
ATOM 2153 C C . GLN A 1 270 ? 7.66 -4.516 2.963 1 93.25 270 GLN A C 1
ATOM 2155 O O . GLN A 1 270 ? 7.16 -3.795 2.1 1 93.25 27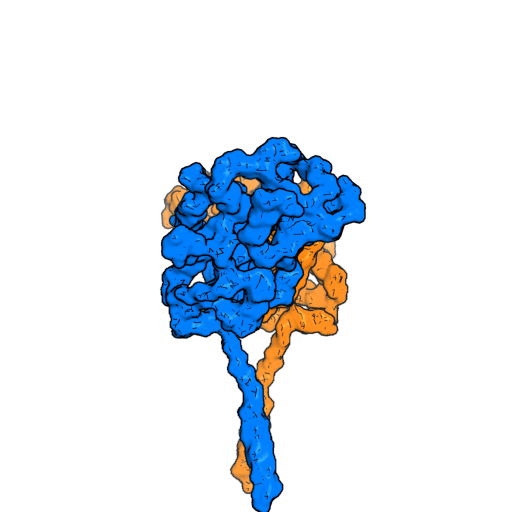0 GLN A O 1
ATOM 2160 N N . ILE A 1 271 ? 7.066 -5.23 3.9 1 96 271 ILE A N 1
ATOM 2161 C CA . ILE A 1 271 ? 5.617 -5.086 3.998 1 96 271 ILE A CA 1
ATOM 2162 C C . ILE A 1 271 ? 5.27 -3.699 4.535 1 96 271 ILE A C 1
ATOM 2164 O O . ILE A 1 271 ? 5.938 -3.191 5.438 1 96 271 ILE A O 1
ATOM 2168 N N . GLU A 1 272 ? 4.234 -3.131 3.92 1 95.12 272 GLU A N 1
ATOM 2169 C CA . GLU A 1 272 ? 3.758 -1.834 4.395 1 95.12 272 GLU A CA 1
ATOM 2170 C C . GLU A 1 272 ? 3.207 -1.933 5.812 1 95.12 272 GLU A C 1
ATOM 2172 O O . GLU A 1 272 ? 2.369 -2.791 6.102 1 95.12 272 GLU A O 1
ATOM 2177 N N . VAL A 1 273 ? 3.676 -1.068 6.691 1 95.69 273 VAL A N 1
ATOM 2178 C CA . VAL A 1 273 ? 3.203 -1.03 8.07 1 95.69 273 VAL A CA 1
ATOM 2179 C C . VAL A 1 273 ? 2.701 0.372 8.406 1 95.69 273 VAL A C 1
ATOM 2181 O O . VAL A 1 273 ? 3.357 1.366 8.086 1 95.69 273 VAL A O 1
ATOM 2184 N N . TRP A 1 274 ? 1.59 0.402 8.93 1 95.62 274 TRP A N 1
ATOM 2185 C CA . TRP A 1 274 ? 0.994 1.659 9.367 1 95.62 274 TRP A CA 1
ATOM 2186 C C . TRP A 1 274 ? 1.156 1.843 10.875 1 95.62 274 TRP A C 1
ATOM 2188 O O . TRP A 1 274 ? 1.077 0.876 11.633 1 95.62 274 TRP A O 1
ATOM 2198 N N . PRO A 1 275 ? 1.416 3.15 11.273 1 91.94 275 PRO A N 1
ATOM 2199 C CA . PRO A 1 275 ? 1.526 3.363 12.719 1 91.94 275 PRO A CA 1
ATOM 2200 C C . PRO A 1 275 ? 0.215 3.1 13.461 1 91.94 275 PRO A C 1
ATOM 2202 O O . PRO A 1 275 ? -0.857 3.133 12.852 1 91.94 275 PRO A O 1
ATOM 2205 N N . MET B 1 1 ? -64.062 6.289 14.492 1 46.97 1 MET B N 1
ATOM 2206 C CA . MET B 1 1 ? -63.375 7.309 13.688 1 46.97 1 MET B CA 1
ATOM 2207 C C . MET B 1 1 ? -62.031 7.699 14.297 1 46.97 1 MET B C 1
ATOM 2209 O O . MET B 1 1 ? -61.125 8.141 13.586 1 46.97 1 MET B O 1
ATOM 2213 N N . ARG B 1 2 ? -62.031 7.695 15.727 1 59.81 2 ARG B N 1
ATOM 2214 C CA . ARG B 1 2 ? -60.844 8.156 16.422 1 59.81 2 ARG B CA 1
ATOM 2215 C C . ARG B 1 2 ? -59.719 7.113 16.344 1 59.81 2 ARG B C 1
ATOM 2217 O O . ARG B 1 2 ? -58.562 7.461 16.219 1 59.81 2 ARG B O 1
ATOM 2224 N N . PHE B 1 3 ? -60.125 5.859 16.484 1 60.34 3 PHE B N 1
ATOM 2225 C CA . PHE B 1 3 ? -59.125 4.797 16.406 1 60.34 3 PHE B CA 1
ATOM 2226 C C . PHE B 1 3 ? -58.562 4.699 14.984 1 60.34 3 PHE B C 1
ATOM 2228 O O . PHE B 1 3 ? -57.406 4.32 14.797 1 60.34 3 PHE B O 1
ATOM 2235 N N . GLY B 1 4 ? -59.281 5.094 13.969 1 53.22 4 GLY B N 1
ATOM 2236 C CA . GLY B 1 4 ? -58.812 5.098 12.594 1 53.22 4 GLY B CA 1
ATOM 2237 C C . GLY B 1 4 ? -57.781 6.191 12.32 1 53.22 4 GLY B C 1
ATOM 2238 O O . GLY B 1 4 ? -56.844 5.984 11.57 1 53.22 4 GLY B O 1
ATOM 2239 N N . LYS B 1 5 ? -57.969 7.344 12.961 1 60.59 5 LYS B N 1
ATOM 2240 C CA . LYS B 1 5 ? -57.062 8.453 12.758 1 60.59 5 LYS B CA 1
ATOM 2241 C C . LYS B 1 5 ? -55.719 8.203 13.469 1 60.59 5 LYS B C 1
ATOM 2243 O O . LYS B 1 5 ? -54.656 8.547 12.953 1 60.59 5 LYS B O 1
ATOM 2248 N N . ILE B 1 6 ? -55.844 7.457 14.609 1 62.72 6 ILE B N 1
ATOM 2249 C CA . ILE B 1 6 ? -54.594 7.156 15.305 1 62.72 6 ILE B CA 1
ATOM 2250 C C . ILE B 1 6 ? -53.812 6.09 14.539 1 62.72 6 ILE B C 1
ATOM 2252 O O . ILE B 1 6 ? -52.594 6.191 14.383 1 62.72 6 ILE B O 1
ATOM 2256 N N . LEU B 1 7 ? -54.594 5.191 13.953 1 59.44 7 LEU B N 1
ATOM 2257 C CA . LEU B 1 7 ? -53.906 4.199 13.133 1 59.44 7 LEU B CA 1
ATOM 2258 C C . LEU B 1 7 ? -53.375 4.824 11.844 1 59.44 7 LEU B C 1
ATOM 2260 O O . LEU B 1 7 ? -52.281 4.492 11.383 1 59.44 7 LEU B O 1
ATOM 2264 N N . PHE B 1 8 ? -54.125 5.801 11.344 1 59.59 8 PHE B N 1
ATOM 2265 C CA . PHE B 1 8 ? -53.688 6.488 10.141 1 59.59 8 PHE B CA 1
ATOM 2266 C C . PHE B 1 8 ? -52.469 7.348 10.43 1 59.59 8 PHE B C 1
ATOM 2268 O O . PHE B 1 8 ? -51.5 7.387 9.633 1 59.59 8 PHE B O 1
ATOM 2275 N N . LEU B 1 9 ? -52.438 7.984 11.578 1 56.56 9 LEU B N 1
ATOM 2276 C CA . LEU B 1 9 ? -51.281 8.789 11.922 1 56.56 9 LEU B CA 1
ATOM 2277 C C . LEU B 1 9 ? -50.094 7.91 12.281 1 56.56 9 LEU B C 1
ATOM 2279 O O . LEU B 1 9 ? -48.938 8.234 11.961 1 56.56 9 LEU B O 1
ATOM 2283 N N . ALA B 1 10 ? -50.375 6.777 12.891 1 57.56 10 ALA B N 1
ATOM 2284 C CA . ALA B 1 10 ? -49.25 5.863 13.18 1 57.56 10 ALA B CA 1
ATOM 2285 C C . ALA B 1 10 ? -48.656 5.289 11.891 1 57.56 10 ALA B C 1
ATOM 2287 O O . ALA B 1 10 ? -47.469 5.121 11.781 1 57.56 10 ALA B O 1
ATOM 2288 N N . VAL B 1 11 ? -49.594 5.113 11 1 56.88 11 VAL B N 1
ATOM 2289 C CA . VAL B 1 11 ? -49.094 4.605 9.719 1 56.88 11 VAL B CA 1
ATOM 2290 C C . VAL B 1 11 ? -48.344 5.703 8.977 1 56.88 11 VAL B C 1
ATOM 2292 O O . VAL B 1 11 ? -47.312 5.438 8.344 1 56.88 11 VAL B O 1
ATOM 2295 N N . ILE B 1 12 ? -48.844 6.957 9.031 1 53.62 12 ILE B N 1
ATOM 2296 C CA . ILE B 1 12 ? -48.094 8.039 8.391 1 53.62 12 ILE B CA 1
ATOM 2297 C C . ILE B 1 12 ? -46.781 8.25 9.125 1 53.62 12 ILE B C 1
ATOM 2299 O O . ILE B 1 12 ? -45.75 8.492 8.492 1 53.62 12 ILE B O 1
ATOM 2303 N N . PHE B 1 13 ? -46.812 8.188 10.414 1 49.34 13 PHE B N 1
ATOM 2304 C CA . PHE B 1 13 ? -45.562 8.359 11.125 1 49.34 13 PHE B CA 1
ATOM 2305 C C . PHE B 1 13 ? -44.625 7.18 10.867 1 49.34 13 PHE B C 1
ATOM 2307 O O . PHE B 1 13 ? -43.406 7.34 10.828 1 49.34 13 PHE B O 1
ATOM 2314 N N . ALA B 1 14 ? -45.188 5.965 10.891 1 49.38 14 ALA B N 1
ATOM 2315 C CA . ALA B 1 14 ? -44.312 4.836 10.555 1 49.38 14 ALA B CA 1
ATOM 2316 C C . ALA B 1 14 ? -43.75 4.973 9.141 1 49.38 14 ALA B C 1
ATOM 2318 O O . ALA B 1 14 ? -42.688 4.477 8.836 1 49.38 14 ALA B O 1
ATOM 2319 N N . LEU B 1 15 ? -44.562 5.562 8.281 1 48.56 15 LEU B N 1
ATOM 2320 C CA . LEU B 1 15 ? -44.062 5.766 6.926 1 48.56 15 LEU B CA 1
ATOM 2321 C C . LEU B 1 15 ? -43.062 6.918 6.879 1 48.56 15 LEU B C 1
ATOM 2323 O O . LEU B 1 15 ? -42.312 7.066 5.902 1 48.56 15 LEU B O 1
ATOM 2327 N N . PHE B 1 16 ? -43.312 7.891 7.742 1 43.53 16 PHE B N 1
ATOM 2328 C CA . PHE B 1 16 ? -42.219 8.875 7.805 1 43.53 16 PHE B CA 1
ATOM 2329 C C . PHE B 1 16 ? -41.031 8.32 8.539 1 43.53 16 PHE B C 1
ATOM 2331 O O . PHE B 1 16 ? -40.375 9.031 9.305 1 43.53 16 PHE B O 1
ATOM 2338 N N . SER B 1 17 ? -41.125 7.16 9.102 1 40.22 17 SER B N 1
ATOM 2339 C CA . SER B 1 17 ? -39.844 6.633 9.531 1 40.22 17 SER B CA 1
ATOM 2340 C C . SER B 1 17 ? -38.719 7.094 8.609 1 40.22 17 SER B C 1
ATOM 2342 O O . SER B 1 17 ? -38.969 7.473 7.461 1 40.22 17 SER B O 1
ATOM 2344 N N . ALA B 1 18 ? -37.438 7.059 9.133 1 37.66 18 ALA B N 1
ATOM 2345 C CA . ALA B 1 18 ? -36.062 7.422 8.797 1 37.66 18 ALA B CA 1
ATOM 2346 C C . ALA B 1 18 ? -35.688 6.93 7.398 1 37.66 18 ALA B C 1
ATOM 2348 O O . ALA B 1 18 ? -35.375 5.754 7.219 1 37.66 18 ALA B O 1
ATOM 2349 N N . GLN B 1 19 ? -36.375 7.23 6.504 1 36.97 19 GLN B N 1
ATOM 2350 C CA . GLN B 1 19 ? -35.531 7.211 5.332 1 36.97 19 GLN B CA 1
ATOM 2351 C C . GLN B 1 19 ? -34.156 7.852 5.641 1 36.97 19 GLN B C 1
ATOM 2353 O O . GLN B 1 19 ? -34.031 9.078 5.594 1 36.97 19 GLN B O 1
ATOM 2358 N N . ALA B 1 20 ? -33.594 7.637 6.699 1 39.88 20 ALA B N 1
ATOM 2359 C CA . ALA B 1 20 ? -32.156 7.875 6.457 1 39.88 20 ALA B CA 1
ATOM 2360 C C . ALA B 1 20 ? -31.859 7.867 4.961 1 39.88 20 ALA B C 1
ATOM 2362 O O . ALA B 1 20 ? -31.938 6.82 4.312 1 39.88 20 ALA B O 1
ATOM 2363 N N . VAL B 1 21 ? -32.344 8.711 4.18 1 43.66 21 VAL B N 1
ATOM 2364 C CA . VAL B 1 21 ? -31.797 8.867 2.828 1 43.66 21 VAL B CA 1
ATOM 2365 C C . VAL B 1 21 ? -30.422 8.234 2.736 1 43.66 21 VAL B C 1
ATOM 2367 O O . VAL B 1 21 ? -29.438 8.781 3.246 1 43.66 21 VAL B O 1
ATOM 2370 N N . LEU B 1 22 ? -30.188 7.043 3.145 1 51.06 22 LEU B N 1
ATOM 2371 C CA . LEU B 1 22 ? -28.953 6.285 2.99 1 51.06 22 LEU B CA 1
ATOM 2372 C C . LEU B 1 22 ? -28.234 6.668 1.7 1 51.06 22 LEU B C 1
ATOM 2374 O O . LEU B 1 22 ? -28.656 6.277 0.61 1 51.06 22 LEU B O 1
ATOM 2378 N N . ALA B 1 23 ? -27.812 7.969 1.631 1 62.03 23 ALA B N 1
ATOM 2379 C CA . ALA B 1 23 ? -26.953 8.297 0.488 1 62.03 23 ALA B CA 1
ATOM 2380 C C . ALA B 1 23 ? -26.172 7.078 0.016 1 62.03 23 ALA B C 1
ATOM 2382 O O . ALA B 1 23 ? -25.547 6.383 0.823 1 62.03 23 ALA B O 1
ATOM 2383 N N . GLY B 1 24 ? -26.547 6.52 -1.008 1 76.69 24 GLY B N 1
ATOM 2384 C CA . GLY B 1 24 ? -25.844 5.426 -1.66 1 76.69 24 GLY B CA 1
ATOM 2385 C C . GLY B 1 24 ? -24.328 5.578 -1.612 1 76.69 24 GLY B C 1
ATOM 2386 O O . GLY B 1 24 ? -23.812 6.527 -1.018 1 76.69 24 GLY B O 1
ATOM 2387 N N . PRO B 1 25 ? -23.578 4.645 -2.117 1 93.38 25 PRO B N 1
ATOM 2388 C CA . PRO B 1 25 ? -22.109 4.699 -2.15 1 93.38 25 PRO B CA 1
ATOM 2389 C C . PRO B 1 25 ? -21.594 5.992 -2.77 1 93.38 25 PRO B C 1
ATOM 2391 O O . PRO B 1 25 ? -22.203 6.535 -3.691 1 93.38 25 PRO B O 1
ATOM 2394 N N . THR B 1 26 ? -20.547 6.621 -2.182 1 97.81 26 THR B N 1
ATOM 2395 C CA . THR B 1 26 ? -19.922 7.867 -2.607 1 97.81 26 THR B CA 1
ATOM 2396 C C . THR B 1 26 ? -19.641 7.848 -4.105 1 97.81 26 THR B C 1
ATOM 2398 O O . THR B 1 26 ? -19.891 8.836 -4.805 1 97.81 26 THR B O 1
ATOM 2401 N N . TYR B 1 27 ? -19.156 6.77 -4.656 1 98.25 27 TYR B N 1
ATOM 2402 C CA . TYR B 1 27 ? -18.859 6.664 -6.082 1 98.25 27 TYR B CA 1
ATOM 2403 C C . TYR B 1 27 ? -20.078 7.035 -6.926 1 98.25 27 TYR B C 1
ATOM 2405 O O . TYR B 1 27 ? -19.969 7.852 -7.844 1 98.25 27 TYR B O 1
ATOM 2413 N N . ASP B 1 28 ? -21.156 6.422 -6.613 1 97.38 28 ASP B N 1
ATOM 2414 C CA . ASP B 1 28 ? -22.375 6.629 -7.402 1 97.38 28 ASP B CA 1
ATOM 2415 C C . ASP B 1 28 ? -22.828 8.086 -7.336 1 97.38 28 ASP B C 1
ATOM 2417 O O . ASP B 1 28 ? -23.219 8.664 -8.352 1 97.38 28 ASP B O 1
ATOM 2421 N N . GLN B 1 29 ? -22.781 8.656 -6.129 1 97.62 29 GLN B N 1
ATOM 2422 C CA . GLN B 1 29 ? -23.203 10.039 -5.938 1 97.62 29 GLN B CA 1
ATOM 2423 C C . GLN B 1 29 ? -22.312 11 -6.723 1 97.62 29 GLN B C 1
ATOM 2425 O O . GLN B 1 29 ? -22.797 11.883 -7.426 1 97.62 29 GLN B O 1
ATOM 2430 N N . VAL B 1 30 ? -21.016 10.789 -6.633 1 98.5 30 VAL B N 1
ATOM 2431 C CA . VAL B 1 30 ? -20.047 11.664 -7.297 1 98.5 30 VAL B CA 1
ATOM 2432 C C . VAL B 1 30 ? -20.219 11.555 -8.812 1 98.5 30 VAL B C 1
ATOM 2434 O O . VAL B 1 30 ? -20.203 12.562 -9.516 1 98.5 30 VAL B O 1
ATOM 2437 N N . MET B 1 31 ? -20.359 10.367 -9.297 1 97.44 31 MET B N 1
ATOM 2438 C CA . MET B 1 31 ? -20.453 10.172 -10.742 1 97.44 31 MET B CA 1
ATOM 2439 C C . MET B 1 31 ? -21.766 10.688 -11.289 1 97.44 31 MET B C 1
ATOM 2441 O O . MET B 1 31 ? -21.844 11.141 -12.43 1 97.44 31 MET B O 1
ATOM 2445 N N . LYS B 1 32 ? -22.75 10.648 -10.484 1 97.19 32 LYS B N 1
ATOM 2446 C CA . LYS B 1 32 ? -24.062 11.18 -10.875 1 97.19 32 LYS B CA 1
ATOM 2447 C C . LYS B 1 32 ? -24.047 12.703 -10.883 1 97.19 32 LYS B C 1
ATOM 2449 O O . LYS B 1 32 ? -24.438 13.328 -11.867 1 97.19 32 LYS B O 1
ATOM 2454 N N . ASP B 1 33 ? -23.562 13.312 -9.812 1 97.88 33 ASP B N 1
ATOM 2455 C CA . ASP B 1 33 ? -23.672 14.75 -9.609 1 97.88 33 ASP B CA 1
ATOM 2456 C C . ASP B 1 33 ? -22.516 15.484 -10.289 1 97.88 33 ASP B C 1
ATOM 2458 O O . ASP B 1 33 ? -22.562 16.703 -10.469 1 97.88 33 ASP B O 1
ATOM 2462 N N . LYS B 1 34 ? -21.422 14.75 -10.531 1 98.62 34 LYS B N 1
ATOM 2463 C CA . LYS B 1 34 ? -20.219 15.297 -11.125 1 98.62 34 LYS B CA 1
ATOM 2464 C C . LYS B 1 34 ? -19.609 16.391 -10.242 1 98.62 34 LYS B C 1
ATOM 2466 O O . LYS B 1 34 ? -19.141 17.406 -10.742 1 98.62 34 LYS B O 1
ATOM 2471 N N . VAL B 1 35 ? -19.672 16.203 -8.914 1 98.81 35 VAL B N 1
ATOM 2472 C CA . VAL B 1 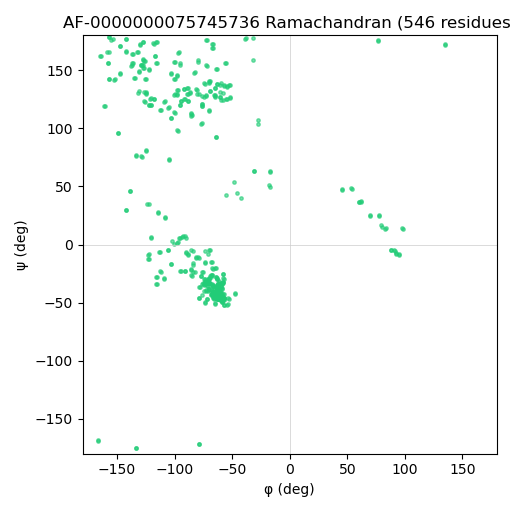35 ? -19.078 17.062 -7.906 1 98.81 35 VAL B CA 1
ATOM 2473 C C . VAL B 1 35 ? -18.297 16.219 -6.898 1 98.81 35 VAL B C 1
ATOM 2475 O O . VAL B 1 35 ? -18.781 15.172 -6.449 1 98.81 35 VAL B O 1
ATOM 2478 N N . ILE B 1 36 ? -17.125 16.562 -6.621 1 98.94 36 ILE B N 1
ATOM 2479 C CA . ILE B 1 36 ? -16.328 15.953 -5.562 1 98.94 36 ILE B CA 1
ATOM 2480 C C . ILE B 1 36 ? -16.109 16.953 -4.438 1 98.94 36 ILE B C 1
ATOM 2482 O O . ILE B 1 36 ? -15.555 18.047 -4.664 1 98.94 36 ILE B O 1
ATOM 2486 N N . ARG B 1 37 ? -16.594 16.734 -3.277 1 98.94 37 ARG B N 1
ATOM 2487 C CA . ARG B 1 37 ? -16.297 17.531 -2.086 1 98.94 37 ARG B CA 1
ATOM 2488 C C . ARG B 1 37 ? -15.031 17.031 -1.403 1 98.94 37 ARG B C 1
ATOM 2490 O O . ARG B 1 37 ? -15 15.938 -0.853 1 98.94 37 ARG B O 1
ATOM 2497 N N . ALA B 1 38 ? -13.961 17.812 -1.404 1 98.94 38 ALA B N 1
ATOM 2498 C CA . ALA B 1 38 ? -12.664 17.453 -0.831 1 98.94 38 ALA B CA 1
ATOM 2499 C C . ALA B 1 38 ? -12.391 18.25 0.445 1 98.94 38 ALA B C 1
ATOM 2501 O O . ALA B 1 38 ? -12.461 19.469 0.448 1 98.94 38 ALA B O 1
ATOM 2502 N N . GLY B 1 39 ? -12.141 17.531 1.544 1 98.94 39 GLY B N 1
ATOM 2503 C CA . GLY B 1 39 ? -11.656 18.188 2.752 1 98.94 39 GLY B CA 1
ATOM 2504 C C . GLY B 1 39 ? -10.188 18.562 2.676 1 98.94 39 GLY B C 1
ATOM 2505 O O . GLY B 1 39 ? -9.336 17.719 2.398 1 98.94 39 GLY B O 1
ATOM 2506 N N . LEU B 1 40 ? -9.883 19.812 2.959 1 98.94 40 LEU B N 1
ATOM 2507 C CA . LEU B 1 40 ? -8.531 20.359 2.873 1 98.94 40 LEU B CA 1
ATOM 2508 C C . LEU B 1 40 ? -8.203 21.188 4.105 1 98.94 40 LEU B C 1
ATOM 2510 O O . LEU B 1 40 ? -9.07 21.891 4.637 1 98.94 40 LEU B O 1
ATOM 2514 N N . MET B 1 41 ? -6.934 21.062 4.504 1 98.62 41 MET B N 1
ATOM 2515 C CA . MET B 1 41 ? -6.488 21.922 5.598 1 98.62 41 MET B CA 1
ATOM 2516 C C . MET B 1 41 ? -6.453 23.391 5.16 1 98.62 41 MET B C 1
ATOM 2518 O O . MET B 1 41 ? -6.605 23.688 3.977 1 98.62 41 MET B O 1
ATOM 2522 N N . THR B 1 42 ? -6.277 24.266 6.168 1 98.44 42 THR B N 1
ATOM 2523 C CA . THR B 1 42 ? -6.309 25.672 5.812 1 98.44 42 THR B CA 1
ATOM 2524 C C . THR B 1 42 ? -5.016 26.375 6.223 1 98.44 42 THR B C 1
ATOM 2526 O O . THR B 1 42 ? -4.75 27.5 5.805 1 98.44 42 THR B O 1
ATOM 2529 N N . ASP B 1 43 ? -4.215 25.719 7.023 1 96.69 43 ASP B N 1
ATOM 2530 C CA . ASP B 1 43 ? -3.006 26.391 7.488 1 96.69 43 ASP B CA 1
ATOM 2531 C C . ASP B 1 43 ? -1.83 25.406 7.551 1 96.69 43 ASP B C 1
ATOM 2533 O O . ASP B 1 43 ? -0.965 25.531 8.422 1 96.69 43 ASP B O 1
ATOM 2537 N N . SER B 1 44 ? -1.841 24.422 6.707 1 98.19 44 SER B N 1
ATOM 2538 C CA . SER B 1 44 ? -0.726 23.5 6.516 1 98.19 44 SER B CA 1
ATOM 2539 C C . SER B 1 44 ? 0.123 23.906 5.312 1 98.19 44 SER B C 1
ATOM 2541 O O . SER B 1 44 ? -0.219 23.578 4.172 1 98.19 44 SER B O 1
ATOM 2543 N N . ILE B 1 45 ? 1.2 24.578 5.629 1 98.38 45 ILE B N 1
ATOM 2544 C CA . ILE B 1 45 ? 2.076 25.094 4.582 1 98.38 45 ILE B CA 1
ATOM 2545 C C . ILE B 1 45 ? 3.168 24.062 4.277 1 98.38 45 ILE B C 1
ATOM 2547 O O . ILE B 1 45 ? 3.877 23.625 5.184 1 98.38 45 ILE B O 1
ATOM 2551 N N . PRO B 1 46 ? 3.34 23.641 3.006 1 98.5 46 PRO B N 1
ATOM 2552 C CA . PRO B 1 46 ? 2.65 24.172 1.825 1 98.5 46 PRO B CA 1
ATOM 2553 C C . PRO B 1 46 ? 1.615 23.188 1.264 1 98.5 46 PRO B C 1
ATOM 2555 O O . PRO B 1 46 ? 1.363 23.188 0.056 1 98.5 46 PRO B O 1
ATOM 2558 N N . GLY B 1 47 ? 1.1 22.266 2.072 1 98.69 47 GLY B N 1
ATOM 2559 C CA . GLY B 1 47 ? 0.116 21.281 1.636 1 98.69 47 GLY B CA 1
ATOM 2560 C C . GLY B 1 47 ? -1.206 21.906 1.229 1 98.69 47 GLY B C 1
ATOM 2561 O O . GLY B 1 47 ? -1.755 21.578 0.175 1 98.69 47 GLY B O 1
ATOM 2562 N N . ALA B 1 48 ? -1.709 22.734 2.098 1 98.88 48 ALA B N 1
ATOM 2563 C CA . ALA B 1 48 ? -2.949 23.469 1.87 1 98.88 48 ALA B CA 1
ATOM 2564 C C . ALA B 1 48 ? -3.051 24.672 2.801 1 98.88 48 ALA B C 1
ATOM 2566 O O . ALA B 1 48 ? -3.078 24.516 4.023 1 98.88 48 ALA B O 1
ATOM 2567 N N . PHE B 1 49 ? -3.119 25.859 2.242 1 98.56 49 PHE B N 1
ATOM 2568 C CA . PHE B 1 49 ? -3.064 27.094 3.004 1 98.56 49 PHE B CA 1
ATOM 2569 C C . PHE B 1 49 ? -3.543 28.266 2.162 1 98.56 49 PHE B C 1
ATOM 2571 O O . PHE B 1 49 ? -3.713 28.141 0.947 1 98.56 49 PHE B O 1
ATOM 2578 N N . TYR B 1 50 ? -3.881 29.344 2.859 1 98.06 50 TYR B N 1
ATOM 2579 C CA . TYR B 1 50 ? -4.172 30.594 2.154 1 98.06 50 TYR B CA 1
ATOM 2580 C C . TYR B 1 50 ? -2.904 31.406 1.945 1 98.06 50 TYR B C 1
ATOM 2582 O O . TYR B 1 50 ? -2.184 31.703 2.9 1 98.06 50 TYR B O 1
ATOM 2590 N N . ASN B 1 51 ? -2.598 31.734 0.669 1 96.75 51 ASN B N 1
ATOM 2591 C CA . ASN B 1 51 ? -1.412 32.531 0.392 1 96.75 51 ASN B CA 1
ATOM 2592 C C . ASN B 1 51 ? -1.656 34 0.676 1 96.75 51 ASN B C 1
ATOM 2594 O O . ASN B 1 51 ? -2.678 34.375 1.26 1 96.75 51 ASN B O 1
ATOM 2598 N N . LYS B 1 52 ? -0.684 34.844 0.291 1 94.81 52 LYS B N 1
ATOM 2599 C CA . LYS B 1 52 ? -0.738 36.281 0.596 1 94.81 52 LYS B CA 1
ATOM 2600 C C . LYS B 1 52 ? -1.92 36.938 -0.102 1 94.81 52 LYS B C 1
ATOM 2602 O O . LYS B 1 52 ? -2.428 37.969 0.364 1 94.81 52 LYS B O 1
ATOM 2607 N N . ASP B 1 53 ? -2.34 36.406 -1.208 1 97.44 53 ASP B N 1
ATOM 2608 C CA . ASP B 1 53 ? -3.461 36.938 -1.978 1 97.44 53 ASP B CA 1
ATOM 2609 C C . ASP B 1 53 ? -4.781 36.312 -1.527 1 97.44 53 ASP B C 1
ATOM 2611 O O . ASP B 1 53 ? -5.797 36.438 -2.211 1 97.44 53 ASP B O 1
ATOM 2615 N N . ASN B 1 54 ? -4.73 35.5 -0.459 1 97.25 54 ASN B N 1
ATOM 2616 C CA . ASN B 1 54 ? -5.891 34.844 0.139 1 97.25 54 ASN B CA 1
ATOM 2617 C C . ASN B 1 54 ? -6.457 33.75 -0.778 1 97.25 54 ASN B C 1
ATOM 2619 O O . ASN B 1 54 ? -7.668 33.5 -0.78 1 97.25 54 ASN B O 1
ATOM 2623 N N . GLU B 1 55 ? -5.617 33.25 -1.581 1 98.56 55 GLU B N 1
ATOM 2624 C CA . GLU B 1 55 ? -5.992 32.094 -2.373 1 98.56 55 GLU B CA 1
ATOM 2625 C C . GLU B 1 55 ? -5.672 30.797 -1.632 1 98.56 55 GLU B C 1
ATOM 2627 O O . GLU B 1 55 ? -4.633 30.688 -0.981 1 98.56 55 GLU B O 1
ATOM 2632 N N . TRP B 1 56 ? -6.602 29.891 -1.646 1 98.75 56 TRP B N 1
ATOM 2633 C CA . TRP B 1 56 ? -6.379 28.562 -1.076 1 98.75 56 TRP B CA 1
ATOM 2634 C C . TRP B 1 56 ? -5.523 27.719 -2.002 1 98.75 56 TRP B C 1
ATOM 2636 O O . TRP B 1 56 ? -6 27.219 -3.029 1 98.75 56 TRP B O 1
ATOM 2646 N N . VAL B 1 57 ? -4.246 27.516 -1.688 1 98.81 57 VAL B N 1
ATOM 2647 C CA . VAL B 1 57 ? -3.273 26.891 -2.574 1 98.81 57 VAL B CA 1
ATOM 2648 C C . VAL B 1 57 ? -2.523 25.781 -1.821 1 98.81 57 VAL B C 1
ATOM 2650 O O . VAL B 1 57 ? -2.76 25.578 -0.631 1 98.81 57 VAL B O 1
ATOM 2653 N N . GLY B 1 58 ? -1.693 25 -2.572 1 98.81 58 GLY B N 1
ATOM 2654 C CA . GLY B 1 58 ? -0.82 24 -1.968 1 98.81 58 GLY B CA 1
ATOM 2655 C C . GLY B 1 58 ? -0.846 22.672 -2.688 1 98.81 58 GLY B C 1
ATOM 2656 O O . GLY B 1 58 ? -1.649 22.469 -3.6 1 98.81 58 GLY B O 1
ATOM 2657 N N . PHE B 1 59 ? 0.04 21.844 -2.256 1 98.94 59 PHE B N 1
ATOM 2658 C CA . PHE B 1 59 ? 0.211 20.531 -2.857 1 98.94 59 PHE B CA 1
ATOM 2659 C C . PHE B 1 59 ? -1.094 19.75 -2.818 1 98.94 59 PHE B C 1
ATOM 2661 O O . PHE B 1 59 ? -1.555 19.25 -3.846 1 98.94 59 PHE B O 1
ATOM 2668 N N . ASP B 1 60 ? -1.691 19.656 -1.629 1 98.94 60 ASP B N 1
ATOM 2669 C CA . ASP B 1 60 ? -2.93 18.906 -1.459 1 98.94 60 ASP B CA 1
ATOM 2670 C C . ASP B 1 60 ? -4.062 19.5 -2.285 1 98.94 60 ASP B C 1
ATOM 2672 O O . ASP B 1 60 ? -4.91 18.781 -2.812 1 98.94 60 ASP B O 1
ATOM 2676 N N . VAL B 1 61 ? -4.09 20.781 -2.342 1 98.94 61 VAL B N 1
ATOM 2677 C CA . VAL B 1 61 ? -5.09 21.469 -3.158 1 98.94 61 VAL B CA 1
ATOM 2678 C C . VAL B 1 61 ? -4.93 21.062 -4.621 1 98.94 61 VAL B C 1
ATOM 2680 O O . VAL B 1 61 ? -5.906 20.719 -5.285 1 98.94 61 VAL B O 1
ATOM 2683 N N . ASP B 1 62 ? -3.686 21.094 -5.094 1 98.94 62 ASP B N 1
ATOM 2684 C CA . ASP B 1 62 ? -3.416 20.75 -6.484 1 98.94 62 ASP B CA 1
ATOM 2685 C C . ASP B 1 62 ? -3.713 19.266 -6.758 1 98.94 62 ASP B C 1
ATOM 2687 O O . ASP B 1 62 ? -4.188 18.922 -7.836 1 98.94 62 ASP B O 1
ATOM 2691 N N . ILE B 1 63 ? -3.434 18.391 -5.77 1 98.94 63 ILE B N 1
ATOM 2692 C CA . ILE B 1 63 ? -3.77 16.969 -5.902 1 98.94 63 ILE B CA 1
ATOM 2693 C C . ILE B 1 63 ? -5.281 16.812 -6.031 1 98.94 63 ILE B C 1
ATOM 2695 O O . ILE B 1 63 ? -5.762 16.125 -6.93 1 98.94 63 ILE B O 1
ATOM 2699 N N . ALA B 1 64 ? -6.027 17.484 -5.176 1 98.94 64 ALA B N 1
ATOM 2700 C CA . ALA B 1 64 ? -7.488 17.406 -5.219 1 98.94 64 ALA B CA 1
ATOM 2701 C C . ALA B 1 64 ? -8.023 17.938 -6.547 1 98.94 64 ALA B C 1
ATOM 2703 O O . ALA B 1 64 ? -8.93 17.344 -7.137 1 98.94 64 ALA B O 1
ATOM 2704 N N . LYS B 1 65 ? -7.496 19.031 -7.004 1 98.94 65 LYS B N 1
ATOM 2705 C CA . LYS B 1 65 ? -7.902 19.625 -8.273 1 98.94 65 LYS B CA 1
ATOM 2706 C C . LYS B 1 65 ? -7.664 18.672 -9.438 1 98.94 65 LYS B C 1
ATOM 2708 O O . LYS B 1 65 ? -8.531 18.484 -10.289 1 98.94 65 LYS B O 1
ATOM 2713 N N . GLU B 1 66 ? -6.48 18.062 -9.438 1 98.94 66 GLU B N 1
ATOM 2714 C CA . GLU B 1 66 ? -6.141 17.172 -10.531 1 98.94 66 GLU B CA 1
ATOM 2715 C C . GLU B 1 66 ? -7.035 15.93 -10.531 1 98.94 66 GLU B C 1
ATOM 2717 O O . GLU B 1 66 ? -7.465 15.469 -11.586 1 98.94 66 GLU B O 1
ATOM 2722 N N . ILE B 1 67 ? -7.301 15.398 -9.328 1 98.94 67 ILE B N 1
ATOM 2723 C CA . ILE B 1 67 ? -8.203 14.25 -9.219 1 98.94 67 ILE B CA 1
ATOM 2724 C C . ILE B 1 67 ? -9.57 14.617 -9.781 1 98.94 67 ILE B C 1
ATOM 2726 O O . ILE B 1 67 ? -10.133 13.883 -10.602 1 98.94 67 ILE B O 1
ATOM 2730 N N . ALA B 1 68 ? -10.117 15.734 -9.383 1 98.94 68 ALA B N 1
ATOM 2731 C CA . ALA B 1 68 ? -11.43 16.172 -9.859 1 98.94 68 ALA B CA 1
ATOM 2732 C C . ALA B 1 68 ? -11.422 16.359 -11.375 1 98.94 68 ALA B C 1
ATOM 2734 O O . ALA B 1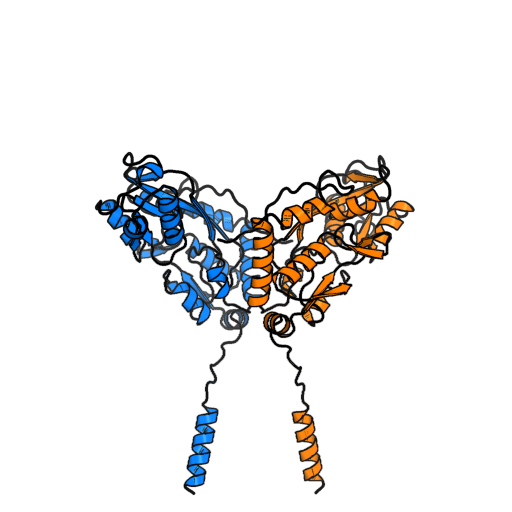 68 ? -12.359 15.938 -12.055 1 98.94 68 ALA B O 1
ATOM 2735 N N . LYS B 1 69 ? -10.414 16.969 -11.898 1 98.88 69 LYS B N 1
ATOM 2736 C CA . LYS B 1 69 ? -10.281 17.203 -13.336 1 98.88 69 LYS B CA 1
ATOM 2737 C C . LYS B 1 69 ? -10.312 15.891 -14.109 1 98.88 69 LYS B C 1
ATOM 2739 O O . LYS B 1 69 ? -11.062 15.75 -15.078 1 98.88 69 LYS B O 1
ATOM 2744 N N . ARG B 1 70 ? -9.594 14.938 -13.672 1 98.81 70 ARG B N 1
ATOM 2745 C CA . ARG B 1 70 ? -9.477 13.656 -14.375 1 98.81 70 ARG B CA 1
ATOM 2746 C C . ARG B 1 70 ? -10.789 12.883 -14.32 1 98.81 70 ARG B C 1
ATOM 2748 O O . ARG B 1 70 ? -11.086 12.102 -15.219 1 98.81 70 ARG B O 1
ATOM 2755 N N . LEU B 1 71 ? -11.531 13.133 -13.297 1 98.75 71 LEU B N 1
ATOM 2756 C CA . LEU B 1 71 ? -12.812 12.438 -13.156 1 98.75 71 LEU B CA 1
ATOM 2757 C C . LEU B 1 71 ? -13.945 13.266 -13.758 1 98.75 71 LEU B C 1
ATOM 2759 O O . LEU B 1 71 ? -15.117 12.898 -13.641 1 98.75 71 LEU B O 1
ATOM 2763 N N . ASP B 1 72 ? -13.547 14.367 -14.398 1 98.62 72 ASP B N 1
ATOM 2764 C CA . ASP B 1 72 ? -14.492 15.289 -15.023 1 98.62 72 ASP B CA 1
ATOM 2765 C C . ASP B 1 72 ? -15.555 15.742 -14.023 1 98.62 72 ASP B C 1
ATOM 2767 O O . ASP B 1 72 ? -16.75 15.664 -14.297 1 98.62 72 ASP B O 1
ATOM 2771 N N . CYS B 1 73 ? -15.109 16.141 -12.859 1 98.88 73 CYS B N 1
ATOM 2772 C CA . CYS B 1 73 ? -15.961 16.625 -11.781 1 98.88 73 CYS B CA 1
ATOM 2773 C C . CYS B 1 73 ? -15.57 18.031 -11.367 1 98.88 73 CYS B C 1
ATOM 2775 O O . CYS B 1 73 ? -14.414 18.438 -11.508 1 98.88 73 CYS B O 1
ATOM 2777 N N . GLU B 1 74 ? -16.562 18.766 -10.906 1 98.81 74 GLU B N 1
ATOM 2778 C CA . GLU B 1 74 ? -16.281 20.016 -10.195 1 98.81 74 GLU B CA 1
ATOM 2779 C C . GLU B 1 74 ? -15.742 19.75 -8.797 1 98.81 74 GLU B C 1
ATOM 2781 O O . GLU B 1 74 ? -16.234 18.859 -8.094 1 98.81 74 GLU B O 1
ATOM 2786 N N . LEU B 1 75 ? -14.773 20.5 -8.438 1 98.88 75 LEU B N 1
ATOM 2787 C CA . LEU B 1 75 ? -14.219 20.359 -7.094 1 98.88 75 LEU B CA 1
ATOM 2788 C C . LEU B 1 75 ? -14.867 21.359 -6.141 1 98.88 75 LEU B C 1
ATOM 2790 O O . LEU B 1 75 ? -14.867 22.562 -6.398 1 98.88 75 LEU B O 1
ATOM 2794 N N . LYS B 1 76 ? -15.422 20.875 -5.129 1 98.94 76 LYS B N 1
ATOM 2795 C CA . LYS B 1 76 ? -15.82 21.703 -3.992 1 98.94 76 LYS B CA 1
ATOM 2796 C C . LYS B 1 76 ? -14.875 21.516 -2.809 1 98.94 76 LYS B C 1
ATOM 2798 O O . LYS B 1 76 ? -14.766 20.406 -2.273 1 98.94 76 LYS B O 1
ATOM 2803 N N . ARG B 1 77 ? -14.242 22.594 -2.457 1 98.88 77 ARG B N 1
ATOM 2804 C CA . ARG B 1 77 ? -13.281 22.547 -1.36 1 98.88 77 ARG B CA 1
ATOM 2805 C C . ARG B 1 77 ? -13.961 22.812 -0.023 1 98.88 77 ARG B C 1
ATOM 2807 O O . ARG B 1 77 ? -14.75 23.75 0.101 1 98.88 77 ARG B O 1
ATOM 2814 N N . VAL B 1 78 ? -13.734 21.984 0.936 1 98.94 78 VAL B N 1
ATOM 2815 C CA . VAL B 1 78 ? -14.32 22.078 2.268 1 98.94 78 VAL B CA 1
ATOM 2816 C C . VAL B 1 78 ? -13.211 22.156 3.316 1 98.94 78 VAL B C 1
ATOM 2818 O O . VAL B 1 78 ? -12.359 21.266 3.4 1 98.94 78 VAL B O 1
ATOM 2821 N N . PRO B 1 79 ? -13.188 23.266 4.09 1 98.81 79 PRO B N 1
ATOM 2822 C CA . PRO B 1 79 ? -12.172 23.312 5.145 1 98.81 79 PRO B CA 1
ATOM 2823 C C . PRO B 1 79 ? -12.375 22.25 6.215 1 98.81 79 PRO B C 1
ATOM 2825 O O . PRO B 1 79 ? -13.508 22.016 6.641 1 98.81 79 PRO B O 1
ATOM 2828 N N . VAL B 1 80 ? -11.281 21.594 6.586 1 98.56 80 VAL B N 1
ATOM 2829 C CA . VAL B 1 80 ? -11.336 20.625 7.676 1 98.56 80 VAL B CA 1
ATOM 2830 C C . VAL B 1 80 ? -10.188 20.891 8.648 1 98.56 80 VAL B C 1
ATOM 2832 O O . VAL B 1 80 ? -9.273 21.656 8.359 1 98.56 80 VAL B O 1
ATOM 2835 N N . THR B 1 81 ? -10.305 20.281 9.812 1 97.31 81 THR B N 1
ATOM 2836 C CA . THR B 1 81 ? -9.266 20.234 10.836 1 97.31 81 THR B CA 1
ATOM 2837 C C . THR B 1 81 ? -8.992 18.797 11.258 1 97.31 81 THR B C 1
ATOM 2839 O O . THR B 1 81 ? -9.68 17.875 10.82 1 97.31 81 THR B O 1
ATOM 2842 N N . ASN B 1 82 ? -7.969 18.641 12.102 1 96.56 82 ASN B N 1
ATOM 2843 C CA . ASN B 1 82 ? -7.699 17.312 12.656 1 96.56 82 ASN B CA 1
ATOM 2844 C C . ASN B 1 82 ? -8.914 16.766 13.406 1 96.56 82 ASN B C 1
ATOM 2846 O O . ASN B 1 82 ? -9.125 15.555 13.438 1 96.56 82 ASN B O 1
ATOM 2850 N N . LYS B 1 83 ? -9.719 17.547 13.875 1 95.38 83 LYS B N 1
ATOM 2851 C CA . LYS B 1 83 ? -10.867 17.156 14.688 1 95.38 83 LYS B CA 1
ATOM 2852 C C . LYS B 1 83 ? -12.055 16.766 13.805 1 95.38 83 LYS B C 1
ATOM 2854 O O . LYS B 1 83 ? -12.891 15.961 14.203 1 95.38 83 LYS B O 1
ATOM 2859 N N . THR B 1 84 ? -12.102 17.328 12.609 1 97.69 84 THR B N 1
ATOM 2860 C CA . THR B 1 84 ? -13.359 17.188 11.883 1 97.69 84 THR B CA 1
ATOM 2861 C C . THR B 1 84 ? -13.172 16.297 10.656 1 97.69 84 THR B C 1
ATOM 2863 O O . THR B 1 84 ? -14.148 15.766 10.117 1 97.69 84 THR B O 1
ATOM 2866 N N . ARG B 1 85 ? -12.039 16.141 10.133 1 98.06 85 ARG B N 1
ATOM 2867 C CA . ARG B 1 85 ? -11.812 15.555 8.82 1 98.06 85 ARG B CA 1
ATOM 2868 C C . ARG B 1 85 ? -12.344 14.125 8.766 1 98.06 85 ARG B C 1
ATOM 2870 O O . ARG B 1 85 ? -12.969 13.727 7.781 1 98.06 85 ARG B O 1
ATOM 2877 N N . ILE B 1 86 ? -12.164 13.344 9.789 1 98.5 86 ILE B N 1
ATOM 2878 C CA . ILE B 1 86 ? -12.633 11.961 9.789 1 98.5 86 ILE B CA 1
ATOM 2879 C C . ILE B 1 86 ? -14.156 11.93 9.891 1 98.5 86 ILE B C 1
ATOM 2881 O O . ILE B 1 86 ? -14.828 11.227 9.133 1 98.5 86 ILE B O 1
ATOM 2885 N N . ALA B 1 87 ? -14.734 12.711 10.82 1 98.44 87 ALA B N 1
ATOM 2886 C CA . ALA B 1 87 ? -16.188 12.773 10.992 1 98.44 87 ALA B CA 1
ATOM 2887 C C . ALA B 1 87 ? -16.859 13.219 9.695 1 98.44 87 ALA B C 1
ATOM 2889 O O . ALA B 1 87 ? -17.938 12.719 9.352 1 98.44 87 ALA B O 1
ATOM 2890 N N . PHE B 1 88 ? -16.234 14.156 9 1 98.75 88 PHE B N 1
ATOM 2891 C CA . PHE B 1 88 ? -16.828 14.664 7.766 1 98.75 88 PHE B CA 1
ATOM 2892 C C . PHE B 1 88 ? -16.875 13.57 6.703 1 98.75 88 PHE B C 1
ATOM 2894 O O . PHE B 1 88 ? -17.828 13.492 5.93 1 98.75 88 PHE B O 1
ATOM 2901 N N . VAL B 1 89 ? -15.875 12.695 6.594 1 98.75 89 VAL B N 1
ATOM 2902 C CA . VAL B 1 89 ? -15.891 11.555 5.684 1 98.75 89 VAL B CA 1
ATOM 2903 C C . VAL B 1 89 ? -17 10.594 6.082 1 98.75 89 VAL B C 1
ATOM 2905 O O . VAL B 1 89 ? -17.812 10.188 5.242 1 98.75 89 VAL B O 1
ATOM 2908 N N . GLN B 1 90 ? -17.109 10.297 7.371 1 98.19 90 GLN B N 1
ATOM 2909 C CA . GLN B 1 90 ? -18.078 9.336 7.879 1 98.19 90 GLN B CA 1
ATOM 2910 C C . GLN B 1 90 ? -19.516 9.805 7.613 1 98.19 90 GLN B C 1
ATOM 2912 O O . GLN B 1 90 ? -20.391 9 7.32 1 98.19 90 GLN B O 1
ATOM 2917 N N . GLN B 1 91 ? -19.672 11.125 7.699 1 97.25 91 GLN B N 1
ATOM 2918 C CA . GLN B 1 91 ? -21.016 11.703 7.594 1 97.25 91 GLN B CA 1
ATOM 2919 C C . GLN B 1 91 ? -21.375 12 6.141 1 97.25 91 GLN B C 1
ATOM 2921 O O . GLN B 1 91 ? -22.5 12.406 5.848 1 97.25 91 GLN B O 1
ATOM 2926 N N . GLY B 1 92 ? -20.406 11.852 5.324 1 97.44 92 GLY B N 1
ATOM 2927 C CA . GLY B 1 92 ? -20.656 12.117 3.92 1 97.44 92 GLY B CA 1
ATOM 2928 C C . GLY B 1 92 ? -20.641 13.602 3.582 1 97.44 92 GLY B C 1
ATOM 2929 O O . GLY B 1 92 ? -21.156 14.008 2.543 1 97.44 92 GLY B O 1
ATOM 2930 N N . ARG B 1 93 ? -20.078 14.352 4.484 1 98.12 93 ARG B N 1
ATOM 2931 C CA . ARG B 1 93 ? -19.938 15.773 4.219 1 98.12 93 ARG B CA 1
ATOM 2932 C C . ARG B 1 93 ? -18.828 16.031 3.203 1 98.12 93 ARG B C 1
ATOM 2934 O O . ARG B 1 93 ? -18.844 17.062 2.514 1 98.12 93 ARG B O 1
ATOM 2941 N N . ILE B 1 94 ? -17.875 15.203 3.18 1 98.88 94 ILE B N 1
ATOM 2942 C CA . ILE B 1 94 ? -16.844 15.203 2.141 1 98.88 94 ILE B CA 1
ATOM 2943 C C . ILE B 1 94 ? -16.719 13.805 1.542 1 98.88 94 ILE B C 1
ATOM 2945 O O . ILE B 1 94 ? -17.031 12.812 2.201 1 98.88 94 ILE B O 1
ATOM 2949 N N . ASP B 1 95 ? -16.25 13.812 0.312 1 98.88 95 ASP B N 1
ATOM 2950 C CA . ASP B 1 95 ? -16.109 12.57 -0.436 1 98.88 95 ASP B CA 1
ATOM 2951 C C . ASP B 1 95 ? -14.695 12.016 -0.31 1 98.88 95 ASP B C 1
ATOM 2953 O O . ASP B 1 95 ? -14.461 10.836 -0.569 1 98.88 95 ASP B O 1
ATOM 2957 N N . MET B 1 96 ? -13.789 12.867 -0.011 1 98.94 96 MET B N 1
ATOM 2958 C CA . MET B 1 96 ? -12.391 12.523 0.227 1 98.94 96 MET B CA 1
ATOM 2959 C C . MET B 1 96 ? -11.703 13.578 1.087 1 98.94 96 MET B C 1
ATOM 2961 O O . MET B 1 96 ? -12.039 14.758 1.016 1 98.94 96 MET B O 1
ATOM 2965 N N . SER B 1 97 ? -10.859 13.148 1.944 1 98.94 97 SER B N 1
ATOM 2966 C CA . SER B 1 97 ? -10.008 14.031 2.73 1 98.94 97 SER B CA 1
ATOM 2967 C C . SER B 1 97 ? -8.578 14.047 2.197 1 98.94 97 SER B C 1
ATOM 2969 O O . SER B 1 97 ? -7.871 13.039 2.293 1 98.94 97 SER B O 1
ATOM 2971 N N . VAL B 1 98 ? -8.156 15.102 1.602 1 98.94 98 VAL B N 1
ATOM 2972 C CA . VAL B 1 98 ? -6.789 15.336 1.156 1 98.94 98 VAL B CA 1
ATOM 2973 C C . VAL B 1 98 ? -6.102 16.328 2.092 1 98.94 98 VAL B C 1
ATOM 2975 O O . VAL B 1 98 ? -5.848 17.469 1.714 1 98.94 98 VAL B O 1
ATOM 2978 N N . ALA B 1 99 ? -5.793 15.844 3.232 1 98.44 99 ALA B N 1
ATOM 2979 C CA . ALA B 1 99 ? -5.492 16.734 4.344 1 98.44 99 ALA B CA 1
ATOM 2980 C C . ALA B 1 99 ? -4.305 16.234 5.156 1 98.44 99 ALA B C 1
ATOM 2982 O O . ALA B 1 99 ? -4.375 16.156 6.387 1 98.44 99 ALA B O 1
ATOM 2983 N N . ASN B 1 100 ? -3.238 15.836 4.469 1 97.38 100 ASN B N 1
ATOM 2984 C CA . ASN B 1 100 ? -2 15.383 5.094 1 97.38 100 ASN B CA 1
ATOM 2985 C C . ASN B 1 100 ? -2.271 14.422 6.246 1 97.38 100 ASN B C 1
ATOM 2987 O O . ASN B 1 100 ? -1.755 14.602 7.352 1 97.38 100 ASN B O 1
ATOM 2991 N N . MET B 1 101 ? -3.074 13.508 6.027 1 98.25 101 MET B N 1
ATOM 2992 C CA . MET B 1 101 ? -3.471 12.547 7.051 1 98.25 101 MET B CA 1
ATOM 2993 C C . MET B 1 101 ? -2.625 11.281 6.965 1 98.25 101 MET B C 1
ATOM 2995 O O . MET B 1 101 ? -2.633 10.594 5.941 1 98.25 101 MET B O 1
ATOM 2999 N N . THR B 1 102 ? -1.927 11.023 8.078 1 98.31 102 THR B N 1
ATOM 3000 C CA . THR B 1 102 ? -1.168 9.781 8.164 1 98.31 102 THR B CA 1
ATOM 3001 C C . THR B 1 102 ? -2.102 8.578 8.148 1 98.31 102 THR B C 1
ATOM 3003 O O . THR B 1 102 ? -3.123 8.562 8.844 1 98.31 102 THR B O 1
ATOM 3006 N N . HIS B 1 103 ? -1.853 7.625 7.246 1 98.19 103 HIS B N 1
ATOM 3007 C CA . HIS B 1 103 ? -2.557 6.348 7.277 1 98.19 103 HIS B CA 1
ATOM 3008 C C . HIS B 1 103 ? -2.236 5.574 8.555 1 98.19 103 HIS B C 1
ATOM 3010 O O . HIS B 1 103 ? -1.278 4.797 8.586 1 98.19 103 HIS B O 1
ATOM 3016 N N . LYS B 1 104 ? -3.072 5.777 9.547 1 97.12 104 LYS B N 1
ATOM 3017 C CA . LYS B 1 104 ? -2.945 5.125 10.852 1 97.12 104 LYS B CA 1
ATOM 3018 C C . LYS B 1 104 ? -3.949 3.984 10.992 1 97.12 104 LYS B C 1
ATOM 3020 O O . LYS B 1 104 ? -5.098 4.105 10.562 1 97.12 104 LYS B O 1
ATOM 3025 N N . ARG B 1 105 ? -3.562 2.924 11.727 1 97.12 105 ARG B N 1
ATOM 3026 C CA . ARG B 1 105 ? -4.473 1.806 11.961 1 97.12 105 ARG B CA 1
ATOM 3027 C C . ARG B 1 105 ? -5.738 2.271 12.672 1 97.12 105 ARG B C 1
ATOM 3029 O O . ARG B 1 105 ? -6.848 1.893 12.289 1 97.12 105 ARG B O 1
ATOM 3036 N N . GLU B 1 106 ? -5.512 3.07 13.656 1 96.94 106 GLU B N 1
ATOM 3037 C CA . GLU B 1 106 ? -6.66 3.529 14.43 1 96.94 106 GLU B CA 1
ATOM 3038 C C . GLU B 1 106 ? -7.637 4.309 13.555 1 96.94 106 GLU B C 1
ATOM 3040 O O . GLU B 1 106 ? -8.852 4.148 13.68 1 96.94 106 GLU B O 1
ATOM 3045 N N . ARG B 1 107 ? -7.133 5.156 12.695 1 98.12 107 ARG B N 1
ATOM 3046 C CA . ARG B 1 107 ? -7.98 5.918 11.781 1 98.12 107 ARG B CA 1
ATOM 3047 C C . ARG B 1 107 ? -8.664 5.004 10.773 1 98.12 107 ARG B C 1
ATOM 3049 O O . ARG B 1 107 ? -9.82 5.227 10.406 1 98.12 107 ARG B O 1
ATOM 3056 N N . ASP B 1 108 ? -7.961 3.971 10.359 1 97.94 108 ASP B N 1
ATOM 3057 C CA . ASP B 1 108 ? -8.461 3.047 9.344 1 97.94 108 ASP B CA 1
ATOM 3058 C C . ASP B 1 108 ? -9.641 2.234 9.867 1 97.94 108 ASP B C 1
ATOM 3060 O O . ASP B 1 108 ? -10.414 1.678 9.094 1 97.94 108 ASP B O 1
ATOM 3064 N N . LYS B 1 109 ? -9.891 2.191 11.148 1 97.19 109 LYS B N 1
ATOM 3065 C CA . LYS B 1 109 ? -11.062 1.543 11.727 1 97.19 109 LYS B CA 1
ATOM 3066 C C . LYS B 1 109 ? -12.32 2.369 11.484 1 97.19 109 LYS B C 1
ATOM 3068 O O . LYS B 1 109 ? -13.438 1.859 11.609 1 97.19 109 LYS B O 1
ATOM 3073 N N . SER B 1 110 ? -12.086 3.66 11.102 1 97.69 110 SER B N 1
ATOM 3074 C CA . SER B 1 110 ? -13.227 4.566 11 1 97.69 110 SER B CA 1
ATOM 3075 C C . SER B 1 110 ? -13.438 5.027 9.562 1 97.69 110 SER B C 1
ATOM 3077 O O . SER B 1 110 ? -14.547 5.414 9.188 1 97.69 110 SER B O 1
ATOM 3079 N N . ILE B 1 111 ? -12.438 5.066 8.836 1 98.75 111 ILE B N 1
ATOM 3080 C CA . ILE B 1 111 ? -12.461 5.441 7.426 1 98.75 111 ILE B CA 1
ATOM 3081 C C . ILE B 1 111 ? -11.477 4.57 6.645 1 98.75 111 ILE B C 1
ATOM 3083 O O . ILE B 1 111 ? -10.688 3.832 7.234 1 98.75 111 ILE B O 1
ATOM 3087 N N . ASP B 1 112 ? -11.594 4.59 5.363 1 98.75 112 ASP B N 1
ATOM 3088 C CA . ASP B 1 112 ? -10.602 3.947 4.508 1 98.75 112 ASP B CA 1
ATOM 3089 C C . ASP B 1 112 ? -9.562 4.953 4.012 1 98.75 112 ASP B C 1
ATOM 3091 O O . ASP B 1 112 ? -9.758 6.164 4.145 1 98.75 112 ASP B O 1
ATOM 3095 N N . PHE B 1 113 ? -8.523 4.43 3.51 1 98.88 113 PHE B N 1
ATOM 3096 C CA . PHE B 1 113 ? -7.465 5.254 2.934 1 98.88 113 PHE B CA 1
ATOM 3097 C C . PHE B 1 113 ? -7.137 4.801 1.517 1 98.88 113 PHE B C 1
ATOM 3099 O O . PHE B 1 113 ? -7.258 3.617 1.194 1 98.88 113 PHE B O 1
ATOM 3106 N N . SER B 1 114 ? -6.684 5.727 0.743 1 98.81 114 SER B N 1
ATOM 3107 C CA . SER B 1 114 ? -6.008 5.418 -0.513 1 98.81 114 SER B CA 1
ATOM 3108 C C . SER B 1 114 ? -4.613 4.852 -0.268 1 98.81 114 SER B C 1
ATOM 3110 O O . SER B 1 114 ? -4.156 4.785 0.876 1 98.81 114 SER B O 1
ATOM 3112 N N . ILE B 1 115 ? -3.967 4.465 -1.385 1 98.25 115 ILE B N 1
ATOM 3113 C CA . ILE B 1 115 ? -2.523 4.262 -1.342 1 98.25 115 ILE B CA 1
ATOM 3114 C C . ILE B 1 115 ? -1.836 5.527 -0.843 1 98.25 115 ILE B C 1
ATOM 3116 O O . ILE B 1 115 ? -2.412 6.617 -0.9 1 98.25 115 ILE B O 1
ATOM 3120 N N . THR B 1 116 ? -0.659 5.336 -0.314 1 98 116 THR B N 1
ATOM 3121 C CA . THR B 1 116 ? 0.108 6.492 0.133 1 98 116 THR B CA 1
ATOM 3122 C C . THR B 1 116 ? 0.402 7.434 -1.034 1 98 116 THR B C 1
ATOM 3124 O O . THR B 1 116 ? 0.885 6.996 -2.082 1 98 116 THR B O 1
ATOM 3127 N N . TYR B 1 117 ? 0.059 8.68 -0.869 1 98.31 117 TYR B N 1
ATOM 3128 C CA . TYR B 1 117 ? 0.303 9.633 -1.95 1 98.31 117 TYR B CA 1
ATOM 3129 C C . TYR B 1 117 ? 1.366 10.648 -1.554 1 98.31 117 TYR B C 1
ATOM 3131 O O . TYR B 1 117 ? 1.777 11.477 -2.371 1 98.31 117 TYR B O 1
ATOM 3139 N N . PHE B 1 118 ? 1.774 10.617 -0.356 1 98.25 118 PHE B N 1
ATOM 3140 C CA . PHE B 1 118 ? 2.818 11.516 0.122 1 98.25 118 PHE B CA 1
ATOM 3141 C C . PHE B 1 118 ? 3.59 10.883 1.274 1 98.25 118 PHE B C 1
ATOM 3143 O O . PHE B 1 118 ? 3 10.25 2.152 1 98.25 118 PHE B O 1
ATOM 3150 N N . PHE B 1 119 ? 4.906 11.102 1.323 1 96.88 119 PHE B N 1
ATOM 3151 C CA . PHE B 1 119 ? 5.801 10.492 2.301 1 96.88 119 PHE B CA 1
ATOM 3152 C C . PHE B 1 119 ? 6.508 11.555 3.131 1 96.88 119 PHE B C 1
ATOM 3154 O O . PHE B 1 119 ? 7.191 12.422 2.584 1 96.88 119 PHE B O 1
ATOM 3161 N N . ASP B 1 120 ? 6.293 11.492 4.355 1 96.94 120 ASP B N 1
ATOM 3162 C CA . ASP B 1 120 ? 6.922 12.43 5.281 1 96.94 120 ASP B CA 1
ATOM 3163 C C . ASP B 1 120 ? 7.316 11.734 6.586 1 96.94 120 ASP B C 1
ATOM 3165 O O . ASP B 1 120 ? 7.211 10.516 6.699 1 96.94 120 ASP B O 1
ATOM 3169 N N . GLY B 1 121 ? 7.949 12.453 7.477 1 97.06 121 GLY B N 1
ATOM 3170 C CA . GLY B 1 121 ? 8.273 12.047 8.836 1 97.06 121 GLY B CA 1
ATOM 3171 C C . GLY B 1 121 ? 8.273 13.203 9.82 1 97.06 121 GLY B C 1
ATOM 3172 O O . GLY B 1 121 ? 8.148 14.367 9.422 1 97.06 121 GLY B O 1
ATOM 3173 N N . GLN B 1 122 ? 8.375 12.859 11.023 1 98.19 122 GLN B N 1
ATOM 3174 C CA . GLN B 1 122 ? 8.281 13.875 12.07 1 98.19 122 GLN B CA 1
ATOM 3175 C C . GLN B 1 122 ? 9.672 14.312 12.531 1 98.19 122 GLN B C 1
ATOM 3177 O O . GLN B 1 122 ? 10.555 13.477 12.742 1 98.19 122 GLN B O 1
ATOM 3182 N N . LYS B 1 123 ? 9.859 15.602 12.617 1 98.25 123 LYS B N 1
ATOM 3183 C CA . LYS B 1 123 ? 11.094 16.219 13.094 1 98.25 123 LYS B CA 1
ATOM 3184 C C . LYS B 1 123 ? 10.805 17.328 14.102 1 98.25 123 LYS B C 1
ATOM 3186 O O . LYS B 1 123 ? 9.68 17.453 14.586 1 98.25 123 LYS B O 1
ATOM 3191 N N . LEU B 1 124 ? 11.867 17.984 14.484 1 98.62 124 LEU B N 1
ATOM 3192 C CA . LEU B 1 124 ? 11.805 19.078 15.453 1 98.62 124 LEU B CA 1
ATOM 3193 C C . LEU B 1 124 ? 12.344 20.359 14.859 1 98.62 124 LEU B C 1
ATOM 3195 O O . LEU B 1 124 ? 13.438 20.375 14.281 1 98.62 124 LEU B O 1
ATOM 3199 N N . LEU B 1 125 ? 11.555 21.391 14.906 1 98.75 125 LEU B N 1
ATOM 3200 C CA . LEU B 1 125 ? 11.961 22.734 14.516 1 98.75 125 LEU B CA 1
ATOM 3201 C C . LEU B 1 125 ? 12.352 23.562 15.734 1 98.75 125 LEU B C 1
ATOM 3203 O O . LEU B 1 125 ? 11.594 23.641 16.703 1 98.75 125 LEU B O 1
ATOM 3207 N N . VAL B 1 126 ? 13.516 24.188 15.719 1 98.81 126 VAL B N 1
ATOM 3208 C CA . VAL B 1 126 ? 13.984 25.031 16.812 1 98.81 126 VAL B CA 1
ATOM 3209 C C . VAL B 1 126 ? 14.602 26.312 16.234 1 98.81 126 VAL B C 1
ATOM 3211 O O . VAL B 1 126 ? 14.859 26.391 15.031 1 98.81 126 VAL B O 1
ATOM 3214 N N . LYS B 1 127 ? 14.75 27.312 17.156 1 98.5 127 LYS B N 1
ATOM 3215 C CA . LYS B 1 127 ? 15.555 28.469 16.75 1 98.5 127 LYS B CA 1
ATOM 3216 C C . LYS B 1 127 ? 16.984 28.047 16.422 1 98.5 127 LYS B C 1
ATOM 3218 O O . LYS B 1 127 ? 17.578 27.234 17.125 1 98.5 127 LYS B O 1
ATOM 3223 N N . LYS B 1 128 ? 17.5 28.609 15.336 1 98.19 128 LYS B N 1
ATOM 3224 C CA . LYS B 1 12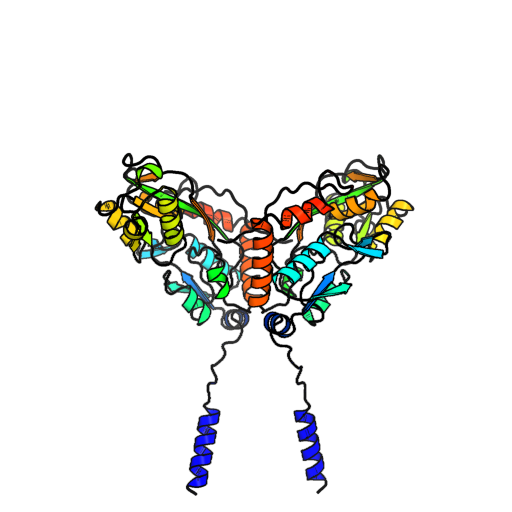8 ? 18.828 28.234 14.867 1 98.19 128 LYS B CA 1
ATOM 3225 C C . LYS B 1 128 ? 19.859 28.391 15.977 1 98.19 128 LYS B C 1
ATOM 3227 O O . LYS B 1 128 ? 19.938 29.438 16.609 1 98.19 128 LYS B O 1
ATOM 3232 N N . GLY B 1 129 ? 20.562 27.281 16.203 1 97.31 129 GLY B N 1
ATOM 3233 C CA . GLY B 1 129 ? 21.656 27.312 17.156 1 97.31 129 GLY B CA 1
ATOM 3234 C C . GLY B 1 129 ? 21.219 27.031 18.578 1 97.31 129 GLY B C 1
ATOM 3235 O O . GLY B 1 129 ? 22.062 26.938 19.484 1 97.31 129 GLY B O 1
ATOM 3236 N N . SER B 1 130 ? 19.953 26.875 18.875 1 97.62 130 SER B N 1
ATOM 3237 C CA . SER B 1 130 ? 19.469 26.719 20.234 1 97.62 130 SER B CA 1
ATOM 3238 C C . SER B 1 130 ? 19.688 25.297 20.75 1 97.62 130 SER B C 1
ATOM 3240 O O . SER B 1 130 ? 20.016 25.094 21.906 1 97.62 130 SER B O 1
ATOM 3242 N N . PHE B 1 131 ? 19.359 24.312 19.953 1 97.06 131 PHE B N 1
ATOM 3243 C CA . PHE B 1 131 ? 19.531 22.906 20.25 1 97.06 131 PHE B CA 1
ATOM 3244 C C . PHE B 1 131 ? 20.078 22.156 19.047 1 97.06 131 PHE B C 1
ATOM 3246 O O . PHE B 1 131 ? 19.812 22.531 17.906 1 97.06 131 PHE B O 1
ATOM 3253 N N . ALA B 1 132 ? 20.766 21.031 19.359 1 94.06 132 ALA B N 1
ATOM 3254 C CA . ALA B 1 132 ? 21.406 20.312 18.25 1 94.06 132 ALA B CA 1
ATOM 3255 C C . ALA B 1 132 ? 20.703 19 17.969 1 94.06 132 ALA B C 1
ATOM 3257 O O . ALA B 1 132 ? 20.781 18.453 16.859 1 94.06 132 ALA B O 1
ATOM 3258 N N . ASN B 1 133 ? 20.141 18.453 19 1 95.5 133 ASN B N 1
ATOM 3259 C CA . ASN B 1 133 ? 19.516 17.141 18.859 1 95.5 133 ASN B CA 1
ATOM 3260 C C . ASN B 1 133 ? 18.406 16.938 19.891 1 95.5 133 ASN B C 1
ATOM 3262 O O . ASN B 1 133 ? 18.172 17.812 20.734 1 95.5 133 ASN B O 1
ATOM 3266 N N . TRP B 1 134 ? 17.734 15.773 19.781 1 96.56 134 TRP B N 1
ATOM 3267 C CA . TRP B 1 134 ? 16.594 15.461 20.625 1 96.56 134 TRP B CA 1
ATOM 3268 C C . TRP B 1 134 ? 1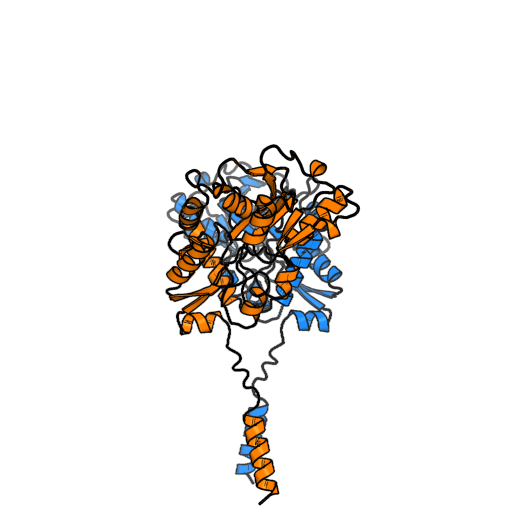7 15.398 22.094 1 96.56 134 TRP B C 1
ATOM 3270 O O . TRP B 1 134 ? 16.219 15.789 22.969 1 96.56 134 TRP B O 1
ATOM 3280 N N . ASP B 1 135 ? 18.172 14.984 22.422 1 96.12 135 ASP B N 1
ATOM 3281 C CA . ASP B 1 135 ? 18.625 14.836 23.797 1 96.12 135 ASP B CA 1
ATOM 3282 C C . ASP B 1 135 ? 18.656 16.188 24.516 1 96.12 135 ASP B C 1
ATOM 3284 O O . ASP B 1 135 ? 18.422 16.266 25.719 1 96.12 135 ASP B O 1
ATOM 3288 N N . GLU B 1 136 ? 18.891 17.219 23.766 1 95.88 136 GLU B N 1
ATOM 3289 C CA . GLU B 1 136 ? 19.094 18.531 24.344 1 95.88 136 GLU B CA 1
ATOM 3290 C C . GLU B 1 136 ? 17.766 19.203 24.672 1 95.88 136 GLU B C 1
ATOM 3292 O O . GLU B 1 136 ? 17.719 20.203 25.406 1 95.88 136 GLU B O 1
ATOM 3297 N N . ILE B 1 137 ? 16.703 18.609 24.188 1 94.69 137 ILE B N 1
ATOM 3298 C CA . ILE B 1 137 ? 15.445 19.328 24.375 1 94.69 137 ILE B CA 1
ATOM 3299 C C . ILE B 1 137 ? 14.656 18.703 25.516 1 94.69 137 ILE B C 1
ATOM 3301 O O . ILE B 1 137 ? 13.547 19.141 25.828 1 94.69 137 ILE B O 1
ATOM 3305 N N . VAL B 1 138 ? 15.25 17.703 26.156 1 96.12 138 VAL B N 1
ATOM 3306 C CA . VAL B 1 138 ? 14.602 17.047 27.281 1 96.12 138 VAL B CA 1
ATOM 3307 C C . VAL B 1 138 ? 14.352 18.062 28.391 1 96.12 138 VAL B C 1
ATOM 3309 O O . VAL B 1 138 ? 15.219 18.875 28.719 1 96.12 138 VAL B O 1
ATOM 3312 N N . GLY B 1 139 ? 13.172 18.062 28.875 1 97.12 139 GLY B N 1
ATOM 3313 C CA . GLY B 1 139 ? 12.797 18.984 29.938 1 97.12 139 GLY B CA 1
ATOM 3314 C C . GLY B 1 139 ? 12.234 20.297 29.406 1 97.12 139 GLY B C 1
ATOM 3315 O O . GLY B 1 139 ? 11.727 21.109 30.188 1 97.12 139 GLY B O 1
ATOM 3316 N N . GLN B 1 140 ? 12.266 20.438 28.094 1 97.69 140 GLN B N 1
ATOM 3317 C CA . GLN B 1 140 ? 11.75 21.656 27.469 1 97.69 140 GLN B CA 1
ATOM 3318 C C . GLN B 1 140 ? 10.305 21.484 27.016 1 97.69 140 GLN B C 1
ATOM 3320 O O . GLN B 1 140 ? 9.859 20.359 26.781 1 97.69 140 GLN B O 1
ATOM 3325 N N . LYS B 1 141 ? 9.625 22.609 26.938 1 98.56 141 LYS B N 1
ATOM 3326 C CA . LYS B 1 141 ? 8.281 22.609 26.359 1 98.56 141 LYS B CA 1
ATOM 3327 C C . LYS B 1 141 ? 8.336 22.578 24.828 1 98.56 141 LYS B C 1
ATOM 3329 O O . LYS B 1 141 ? 9.07 23.359 24.219 1 98.56 141 LYS B O 1
ATOM 3334 N N . ILE B 1 142 ? 7.578 21.641 24.266 1 98.81 142 ILE B N 1
ATOM 3335 C CA . ILE B 1 142 ? 7.57 21.469 22.828 1 98.81 142 ILE B CA 1
ATOM 3336 C C . ILE B 1 142 ? 6.133 21.531 22.312 1 98.81 142 ILE B C 1
ATOM 3338 O O . ILE B 1 142 ? 5.242 20.875 22.844 1 98.81 142 ILE B O 1
ATOM 3342 N N . ALA B 1 143 ? 5.918 22.344 21.25 1 98.88 143 ALA B N 1
ATOM 3343 C CA . ALA B 1 143 ? 4.59 22.5 20.656 1 98.88 143 ALA B CA 1
ATOM 3344 C C . ALA B 1 143 ? 4.297 21.375 19.672 1 98.88 143 ALA B C 1
ATOM 3346 O O . ALA B 1 143 ? 5.211 20.859 19.031 1 98.88 143 ALA B O 1
ATOM 3347 N N . THR B 1 144 ? 3.076 20.984 19.547 1 98.75 144 THR B N 1
ATOM 3348 C CA . THR B 1 144 ? 2.521 20.125 18.516 1 98.75 144 THR B CA 1
ATOM 3349 C C . THR B 1 144 ? 1.017 20.344 18.375 1 98.75 144 THR B C 1
ATOM 3351 O O . THR B 1 144 ? 0.442 21.188 19.062 1 98.75 144 THR B O 1
ATOM 3354 N N . MET B 1 145 ? 0.405 19.641 17.438 1 97.88 145 MET B N 1
ATOM 3355 C CA . MET B 1 145 ? -1.041 19.797 17.297 1 97.88 145 MET B CA 1
ATOM 3356 C C . MET B 1 145 ? -1.774 18.672 18.031 1 97.88 145 MET B C 1
ATOM 3358 O O . MET B 1 145 ? -1.339 17.516 18 1 97.88 145 MET B O 1
ATOM 3362 N N . GLN B 1 146 ? -2.883 19.078 18.547 1 95.62 146 GLN B N 1
ATOM 3363 C CA . GLN B 1 146 ? -3.719 18.141 19.281 1 95.62 146 GLN B CA 1
ATOM 3364 C C . GLN B 1 146 ? -4.352 17.109 18.344 1 95.62 146 GLN B C 1
ATOM 3366 O O . GLN B 1 146 ? -4.789 17.453 17.25 1 95.62 146 GLN B O 1
ATOM 3371 N N . GLY B 1 147 ? -4.414 15.836 18.812 1 93.12 147 GLY B N 1
ATOM 3372 C CA . GLY B 1 147 ? -5.148 14.805 18.094 1 93.12 147 GLY B CA 1
ATOM 3373 C C . GLY B 1 147 ? -4.398 14.266 16.891 1 93.12 147 GLY B C 1
ATOM 3374 O O . GLY B 1 147 ? -5.008 13.773 15.938 1 93.12 147 GLY B O 1
ATOM 3375 N N . THR B 1 148 ? -3.082 14.391 16.938 1 96.44 148 THR B N 1
ATOM 3376 C CA . THR B 1 148 ? -2.287 13.969 15.781 1 96.44 148 THR B CA 1
ATOM 3377 C C . THR B 1 148 ? -1.356 12.82 16.156 1 96.44 148 THR B C 1
ATOM 3379 O O . THR B 1 148 ? -1.156 12.539 17.344 1 96.44 148 THR B O 1
ATOM 3382 N N . THR B 1 149 ? -0.87 12.133 15.125 1 96.69 149 THR B N 1
ATOM 3383 C CA . THR B 1 149 ? 0.208 11.172 15.32 1 96.69 149 THR B CA 1
ATOM 3384 C C . THR B 1 149 ? 1.44 11.852 15.914 1 96.69 149 THR B C 1
ATOM 3386 O O . THR B 1 149 ? 2.143 11.258 16.734 1 96.69 149 THR B O 1
ATOM 3389 N N . SER B 1 150 ? 1.66 13.07 15.562 1 98 150 SER B N 1
ATOM 3390 C CA . SER B 1 150 ? 2.818 13.82 16.031 1 98 150 SER B CA 1
ATOM 3391 C C . SER B 1 150 ? 2.773 14 17.547 1 98 150 SER B C 1
ATOM 3393 O O . SER B 1 150 ? 3.809 13.945 18.219 1 98 150 SER B O 1
ATOM 3395 N N . GLU B 1 151 ? 1.599 14.266 18.062 1 97.94 151 GLU B N 1
ATOM 3396 C CA . GLU B 1 151 ? 1.438 14.438 19.5 1 97.94 151 GLU B CA 1
ATOM 3397 C C . GLU B 1 151 ? 1.817 13.164 20.25 1 97.94 151 GLU B C 1
ATOM 3399 O O . GLU B 1 151 ? 2.58 13.211 21.219 1 97.94 151 GLU B O 1
ATOM 3404 N N . VAL B 1 152 ? 1.356 12.039 19.766 1 96.69 152 VAL B N 1
ATOM 3405 C CA . VAL B 1 152 ? 1.619 10.742 20.391 1 96.69 152 VAL B CA 1
ATOM 3406 C C . VAL B 1 152 ? 3.105 10.406 20.281 1 96.69 152 VAL B C 1
ATOM 3408 O O . VAL B 1 152 ? 3.736 10.023 21.266 1 96.69 152 VAL B O 1
ATOM 3411 N N . ASN B 1 153 ? 3.627 10.602 19.109 1 97.94 153 ASN B N 1
ATOM 3412 C CA . ASN B 1 153 ? 5.031 10.297 18.859 1 97.94 153 ASN B CA 1
ATOM 3413 C C . ASN B 1 153 ? 5.953 11.148 19.734 1 97.94 153 ASN B C 1
ATOM 3415 O O . ASN B 1 153 ? 6.969 10.656 20.234 1 97.94 153 ASN B O 1
ATOM 3419 N N . LEU B 1 154 ? 5.613 12.422 19.844 1 98.19 154 LEU B N 1
ATOM 3420 C CA . LEU B 1 154 ? 6.426 13.344 20.625 1 98.19 154 LEU B CA 1
ATOM 3421 C C . LEU B 1 154 ? 6.453 12.93 22.094 1 98.19 154 LEU B C 1
ATOM 3423 O O . LEU B 1 154 ? 7.52 12.898 22.719 1 98.19 154 LEU B O 1
ATOM 3427 N N . LYS B 1 155 ? 5.32 12.609 22.656 1 97.88 155 LYS B N 1
ATOM 3428 C CA . LYS B 1 155 ? 5.254 12.141 24.047 1 97.88 155 LYS B CA 1
ATOM 3429 C C . LYS B 1 155 ? 6.102 10.883 24.234 1 97.88 155 LYS B C 1
ATOM 3431 O O . LYS B 1 155 ? 6.906 10.812 25.172 1 97.88 155 LYS B O 1
ATOM 3436 N N . ASN B 1 156 ? 5.949 9.945 23.328 1 97.5 156 ASN B N 1
ATOM 3437 C CA . ASN B 1 156 ? 6.715 8.703 23.406 1 97.5 156 ASN B CA 1
ATOM 3438 C C . ASN B 1 156 ? 8.211 8.969 23.312 1 97.5 156 ASN B C 1
ATOM 3440 O O . ASN B 1 156 ? 9 8.352 24.047 1 97.5 156 ASN B O 1
ATOM 3444 N N . LYS B 1 157 ? 8.586 9.859 22.438 1 97.69 157 LYS B N 1
ATOM 3445 C CA . LYS B 1 157 ? 10.008 10.164 22.234 1 97.69 157 LYS B CA 1
ATOM 3446 C C . LYS B 1 157 ? 10.609 10.797 23.5 1 97.69 157 LYS B C 1
ATOM 3448 O O . LYS B 1 157 ? 11.703 10.422 23.922 1 97.69 157 LYS B O 1
ATOM 3453 N N . LEU B 1 158 ? 9.914 11.75 24.094 1 97.81 158 LEU B N 1
ATOM 3454 C CA . LEU B 1 158 ? 10.398 12.398 25.297 1 97.81 158 LEU B CA 1
ATOM 3455 C C . LEU B 1 158 ? 10.516 11.398 26.438 1 97.81 158 LEU B C 1
ATOM 3457 O O . LEU B 1 158 ? 11.492 11.422 27.203 1 97.81 158 LEU B O 1
ATOM 3461 N N . GLU B 1 159 ? 9.547 10.492 26.547 1 97.75 159 GLU B N 1
ATOM 3462 C CA . GLU B 1 159 ? 9.609 9.445 27.562 1 97.75 159 GLU B CA 1
ATOM 3463 C C . GLU B 1 159 ? 10.812 8.531 27.328 1 97.75 159 GLU B C 1
ATOM 3465 O O . GLU B 1 159 ? 11.531 8.203 28.281 1 97.75 159 GLU B O 1
ATOM 3470 N N . GLU B 1 160 ? 11 8.172 26.141 1 97.56 160 GLU B N 1
ATOM 3471 C CA . GLU B 1 160 ? 12.133 7.316 25.781 1 97.56 160 GLU B CA 1
ATOM 3472 C C . GLU B 1 160 ? 13.461 7.969 26.156 1 97.56 160 GLU B C 1
ATOM 3474 O O . GLU B 1 160 ? 14.406 7.281 26.547 1 97.56 160 GLU B O 1
ATOM 3479 N N . LEU B 1 161 ? 13.523 9.297 26.062 1 96.94 161 LEU B N 1
ATOM 3480 C CA . LEU B 1 161 ? 14.742 10.047 26.344 1 96.94 161 LEU B CA 1
ATOM 3481 C C . LEU B 1 161 ? 14.898 10.32 27.828 1 96.94 161 LEU B C 1
ATOM 3483 O O . LEU B 1 161 ? 15.867 10.945 28.25 1 96.94 161 LEU B O 1
ATOM 3487 N N . GLY B 1 162 ? 13.922 9.969 28.609 1 96.62 162 GLY B N 1
ATOM 3488 C CA . GLY B 1 162 ? 14.031 10.078 30.062 1 96.62 162 GLY B CA 1
ATOM 3489 C C . GLY B 1 162 ? 13.375 11.328 30.625 1 96.62 162 GLY B C 1
ATOM 3490 O O . GLY B 1 162 ? 13.625 11.711 31.766 1 96.62 162 GLY B O 1
ATOM 3491 N N . ASP B 1 163 ? 12.578 11.969 29.797 1 97 163 ASP B N 1
ATOM 3492 C CA . ASP B 1 163 ? 11.844 13.125 30.312 1 97 163 ASP B CA 1
ATOM 3493 C C . ASP B 1 163 ? 10.766 12.695 31.297 1 97 163 ASP B C 1
ATOM 3495 O O . ASP B 1 163 ? 9.773 12.086 30.906 1 97 163 ASP B O 1
ATOM 3499 N N . THR B 1 164 ? 10.867 13.062 32.531 1 95.19 164 THR B N 1
ATOM 3500 C CA . THR B 1 164 ? 9.961 12.625 33.594 1 95.19 164 THR B CA 1
ATOM 3501 C C . THR B 1 164 ? 8.664 13.43 33.531 1 95.19 164 THR B C 1
ATOM 3503 O O . THR B 1 164 ? 7.688 13.07 34.219 1 95.19 164 THR B O 1
ATOM 3506 N N . ASN B 1 165 ? 8.656 14.477 32.75 1 96.94 165 ASN B N 1
ATOM 3507 C CA . ASN B 1 165 ? 7.477 15.32 32.594 1 96.94 165 ASN B CA 1
ATOM 3508 C C . ASN B 1 165 ? 7.02 15.414 31.156 1 96.94 165 ASN B C 1
ATOM 3510 O O . ASN B 1 165 ? 6.609 16.484 30.688 1 96.94 165 ASN B O 1
ATOM 3514 N N . ALA B 1 166 ? 7.176 14.359 30.453 1 95.88 166 ALA B N 1
ATOM 3515 C CA . ALA B 1 166 ? 6.902 14.328 29.016 1 95.88 166 ALA B CA 1
ATOM 3516 C C . ALA B 1 166 ? 5.5 14.852 28.719 1 95.88 166 ALA B C 1
ATOM 3518 O O . ALA B 1 166 ? 5.316 15.695 27.844 1 95.88 166 ALA B O 1
ATOM 3519 N N . ASP B 1 167 ? 4.516 14.438 29.406 1 95.62 167 ASP B N 1
ATOM 3520 C CA . ASP B 1 167 ? 3.131 14.82 29.141 1 95.62 167 ASP B CA 1
ATOM 3521 C C . ASP B 1 167 ? 2.93 16.312 29.328 1 95.62 167 ASP B C 1
ATOM 3523 O O . ASP B 1 167 ? 2.232 16.969 28.547 1 95.62 167 ASP B O 1
ATOM 3527 N N . ASP B 1 168 ? 3.566 16.828 30.328 1 96.62 168 ASP B N 1
ATOM 3528 C CA . ASP B 1 168 ? 3.426 18.25 30.641 1 96.62 168 ASP B CA 1
ATOM 3529 C C . ASP B 1 168 ? 4.242 19.109 29.672 1 96.62 168 ASP B C 1
ATOM 3531 O O . ASP B 1 168 ? 3.898 20.266 29.422 1 96.62 168 ASP B O 1
ATOM 3535 N N . ASN B 1 169 ? 5.262 18.531 29.172 1 98 169 ASN B N 1
ATOM 3536 C CA . ASN B 1 169 ? 6.176 19.281 28.328 1 98 169 ASN B CA 1
ATOM 3537 C C . ASN B 1 169 ? 5.684 19.328 26.875 1 98 169 ASN B C 1
ATOM 3539 O O . ASN B 1 169 ? 6.168 20.141 26.078 1 98 169 ASN B O 1
ATOM 3543 N N . VAL B 1 170 ? 4.73 18.453 26.516 1 98.69 170 VAL B N 1
ATOM 3544 C CA . VAL B 1 170 ? 4.082 18.516 25.203 1 98.69 170 VAL B CA 1
ATOM 3545 C C . VAL B 1 170 ? 2.91 19.5 25.266 1 98.69 170 VAL B C 1
ATOM 3547 O O . VAL B 1 170 ? 1.918 19.25 25.953 1 98.69 170 VAL B O 1
ATOM 3550 N N . ILE B 1 171 ? 3.057 20.641 24.594 1 98.62 171 ILE B N 1
ATOM 3551 C CA . ILE B 1 171 ? 2.023 21.672 24.547 1 98.62 171 ILE B CA 1
ATOM 3552 C C . ILE B 1 171 ? 1.245 21.562 23.234 1 98.62 171 ILE B C 1
ATOM 3554 O O . ILE B 1 171 ? 1.778 21.859 22.156 1 98.62 171 ILE B O 1
ATOM 3558 N N . SER B 1 172 ? -0.022 21.203 23.328 1 98.12 172 SER B N 1
ATOM 3559 C CA . SER B 1 172 ? -0.825 20.891 22.156 1 98.12 172 SER B CA 1
ATOM 3560 C C . SER B 1 172 ? -1.702 22.078 21.75 1 98.12 172 SER B C 1
ATOM 3562 O O . SER B 1 172 ? -2.383 22.656 22.594 1 98.12 172 SER B O 1
ATOM 3564 N N . PHE B 1 173 ? -1.658 22.438 20.516 1 98 173 PHE B N 1
ATOM 3565 C CA . PHE B 1 173 ? -2.457 23.516 19.938 1 98 173 PHE B CA 1
ATOM 3566 C C . PHE B 1 173 ? -3.412 22.969 18.875 1 98 173 PHE B C 1
ATOM 3568 O O . PHE B 1 173 ? -3.342 21.797 18.516 1 98 173 PHE B O 1
ATOM 3575 N N . GLN B 1 174 ? -4.27 23.797 18.359 1 95.44 174 GLN B N 1
ATOM 3576 C CA . GLN B 1 174 ? -5.273 23.344 17.406 1 95.44 174 GLN B CA 1
ATOM 3577 C C . GLN B 1 174 ? -4.883 23.734 15.977 1 95.44 174 GLN B C 1
ATOM 3579 O O . GLN B 1 174 ? -5.434 23.188 15.008 1 95.44 174 GLN B O 1
ATOM 3584 N N . LYS B 1 175 ? -3.955 24.672 15.945 1 96.75 175 LYS B N 1
ATOM 3585 C CA . LYS B 1 175 ? -3.543 25.141 14.625 1 96.75 175 LYS B CA 1
ATOM 3586 C C . LYS B 1 175 ? -2.023 25.156 14.492 1 96.75 175 LYS B C 1
ATOM 3588 O O . LYS B 1 175 ? -1.311 25.406 15.469 1 96.75 175 LYS B O 1
ATOM 3593 N N . GLU B 1 176 ? -1.6 24.938 13.273 1 98 176 GLU B N 1
ATOM 3594 C CA . GLU B 1 176 ? -0.169 25.016 12.992 1 98 176 GLU B CA 1
ATOM 3595 C C . GLU B 1 176 ? 0.365 26.422 13.289 1 98 176 GLU B C 1
ATOM 3597 O O . GLU B 1 176 ? 1.457 26.578 13.836 1 98 176 GLU B O 1
ATOM 3602 N N . SER B 1 177 ? -0.393 27.406 12.93 1 97.88 177 SER B N 1
ATOM 3603 C CA . SER B 1 177 ? 0.024 28.781 13.133 1 97.88 177 SER B CA 1
ATOM 3604 C C . SER B 1 177 ? 0.231 29.094 14.617 1 97.88 177 SER B C 1
ATOM 3606 O O . SER B 1 177 ? 1.126 29.859 14.977 1 97.88 177 SER B O 1
ATOM 3608 N N . GLU B 1 178 ? -0.557 28.484 15.43 1 98.38 178 GLU B N 1
ATOM 3609 C CA . GLU B 1 178 ? -0.418 28.672 16.875 1 98.38 178 GLU B CA 1
ATOM 3610 C C . GLU B 1 178 ? 0.854 28.016 17.391 1 98.38 178 GLU B C 1
ATOM 3612 O O . GLU B 1 178 ? 1.515 28.562 18.281 1 98.38 178 GLU B O 1
ATOM 3617 N N . CYS B 1 179 ? 1.159 26.875 16.875 1 98.75 179 CYS B N 1
ATOM 3618 C CA . CYS B 1 179 ? 2.404 26.219 17.234 1 98.75 179 CYS B CA 1
ATOM 3619 C C . CYS B 1 179 ? 3.609 27.078 16.891 1 98.75 179 CYS B C 1
ATOM 3621 O O . CYS B 1 179 ? 4.492 27.297 17.719 1 98.75 179 CYS B O 1
ATOM 3623 N N . PHE B 1 180 ? 3.615 27.609 15.711 1 98.75 180 PHE B N 1
ATOM 3624 C CA . PHE B 1 180 ? 4.734 28.422 15.258 1 98.75 180 PHE B CA 1
ATOM 3625 C C . PHE B 1 180 ? 4.82 29.719 16.062 1 98.75 180 PHE B C 1
ATOM 3627 O O . PHE B 1 180 ? 5.914 30.156 16.422 1 98.75 180 PHE B O 1
ATOM 3634 N N . GLN B 1 181 ? 3.678 30.312 16.328 1 98.56 181 GLN B N 1
ATOM 3635 C CA . GLN B 1 181 ? 3.652 31.547 17.125 1 98.56 181 GLN B CA 1
ATOM 3636 C C . GLN B 1 181 ? 4.238 31.297 18.516 1 98.56 181 GLN B C 1
ATOM 3638 O O . GLN B 1 181 ? 4.973 32.156 19.031 1 98.56 181 GLN B O 1
ATOM 3643 N N . ALA B 1 182 ? 3.885 30.172 19.078 1 98.75 182 ALA B N 1
ATOM 3644 C CA . ALA B 1 182 ? 4.438 29.828 20.391 1 98.75 182 ALA B CA 1
ATOM 3645 C C . ALA B 1 182 ? 5.957 29.703 20.328 1 98.75 182 ALA B C 1
ATOM 3647 O O . ALA B 1 182 ? 6.656 30.156 21.234 1 98.75 182 ALA B O 1
ATOM 3648 N N . LEU B 1 183 ? 6.465 29.156 19.297 1 98.81 183 LEU B N 1
ATOM 3649 C CA . LEU B 1 183 ? 7.902 29.047 19.094 1 98.81 183 LEU B CA 1
ATOM 3650 C C . LEU B 1 183 ? 8.531 30.422 18.875 1 98.81 183 LEU B C 1
ATOM 3652 O O . LEU B 1 183 ? 9.547 30.75 19.5 1 98.81 183 LEU B O 1
ATOM 3656 N N . GLU B 1 184 ? 7.883 31.266 18.078 1 98.25 184 GLU B N 1
ATOM 3657 C CA . GLU B 1 184 ? 8.375 32.594 17.781 1 98.25 184 GLU B CA 1
ATOM 3658 C C . GLU B 1 184 ? 8.461 33.438 19.047 1 98.25 184 GLU B C 1
ATOM 3660 O O . GLU B 1 184 ? 9.398 34.219 19.219 1 98.25 184 GLU B O 1
ATOM 3665 N N . MET B 1 185 ? 7.527 33.219 19.906 1 98.06 185 MET B N 1
ATOM 3666 C CA . MET B 1 185 ? 7.414 34.062 21.094 1 98.06 185 MET B CA 1
ATOM 3667 C C . MET B 1 185 ? 8.25 33.469 22.234 1 98.06 185 MET B C 1
ATOM 3669 O O . MET B 1 185 ? 8.32 34.062 23.328 1 98.06 185 MET B O 1
ATOM 3673 N N . GLY B 1 186 ? 8.773 32.344 22.047 1 97.75 186 GLY B N 1
ATOM 3674 C CA . GLY B 1 186 ? 9.641 31.75 23.047 1 97.75 186 GLY B CA 1
ATOM 3675 C C . GLY B 1 186 ? 8.867 31.031 24.141 1 97.75 186 GLY B C 1
ATOM 3676 O O . GLY B 1 186 ? 9.43 30.734 25.203 1 97.75 186 GLY B O 1
ATOM 3677 N N . ARG B 1 187 ? 7.66 30.797 23.922 1 98.38 187 ARG B N 1
ATOM 3678 C CA . ARG B 1 187 ? 6.836 30.094 24.906 1 98.38 187 ARG B CA 1
ATOM 3679 C C . ARG B 1 187 ? 7.141 28.594 24.891 1 98.38 187 ARG B C 1
ATOM 3681 O O . ARG B 1 187 ? 6.812 27.891 25.844 1 98.38 187 ARG B O 1
ATOM 3688 N N . VAL B 1 188 ? 7.645 28.094 23.797 1 98.81 188 VAL B N 1
ATOM 3689 C CA . VAL B 1 188 ? 8.141 26.719 23.672 1 98.81 188 VAL B CA 1
ATOM 3690 C C . VAL B 1 188 ? 9.547 26.734 23.062 1 98.81 188 VAL B C 1
ATOM 3692 O O . VAL B 1 188 ? 9.922 27.688 22.375 1 98.81 188 VAL B O 1
ATOM 3695 N N . ALA B 1 189 ? 10.258 25.703 23.375 1 98.62 189 ALA B N 1
ATOM 3696 C CA . ALA B 1 189 ? 11.633 25.594 22.891 1 98.62 189 ALA B CA 1
ATOM 3697 C C . ALA B 1 189 ? 11.672 25.047 21.469 1 98.62 189 ALA B C 1
ATOM 3699 O O . ALA B 1 189 ? 12.648 25.25 20.734 1 98.62 189 ALA B O 1
ATOM 3700 N N . GLY B 1 190 ? 10.641 24.344 21.125 1 98.75 190 GLY B N 1
ATOM 3701 C CA . GLY B 1 190 ? 10.562 23.734 19.812 1 98.75 190 GLY B CA 1
ATOM 3702 C C . GLY B 1 190 ? 9.141 23.406 19.391 1 98.75 190 GLY B C 1
ATOM 3703 O O . GLY B 1 190 ? 8.211 23.516 20.188 1 98.75 190 GLY B O 1
ATOM 3704 N N . TRP B 1 191 ? 8.984 23.125 18.109 1 98.88 191 TRP B N 1
ATOM 3705 C CA . TRP B 1 191 ? 7.75 22.641 17.5 1 98.88 191 TRP B CA 1
ATOM 3706 C C . TRP B 1 191 ? 7.996 21.359 16.719 1 98.88 191 TRP B C 1
ATOM 3708 O O . TRP B 1 191 ? 8.891 21.297 15.867 1 98.88 191 TRP B O 1
ATOM 3718 N N . SER B 1 192 ? 7.23 20.297 17.109 1 98.81 192 SER B N 1
ATOM 3719 C CA . SER B 1 192 ? 7.438 19.016 16.453 1 98.81 192 SER B CA 1
ATOM 3720 C C . SER B 1 192 ? 6.18 18.562 15.719 1 98.81 192 SER B C 1
ATOM 3722 O O . SER B 1 192 ? 5.102 18.484 16.312 1 98.81 192 SER B O 1
ATOM 3724 N N . THR B 1 193 ? 6.293 18.281 14.484 1 98.62 193 THR B N 1
ATOM 3725 C CA . THR B 1 193 ? 5.312 17.703 13.57 1 98.62 193 THR B CA 1
ATOM 3726 C C . THR B 1 193 ? 5.98 17.25 12.281 1 98.62 193 THR B C 1
ATOM 3728 O O . THR B 1 193 ? 7.195 17.047 12.242 1 98.62 193 THR B O 1
ATOM 3731 N N . ASP B 1 194 ? 5.254 16.906 11.242 1 98.25 194 ASP B N 1
ATOM 3732 C CA . ASP B 1 194 ? 5.801 16.469 9.969 1 98.25 194 ASP B CA 1
ATOM 3733 C C . ASP B 1 194 ? 6.793 17.484 9.406 1 98.25 194 ASP B C 1
ATOM 3735 O O . ASP B 1 194 ? 6.523 18.688 9.406 1 98.25 194 ASP B O 1
ATOM 3739 N N . SER B 1 195 ? 7.898 17.047 8.906 1 98.12 195 SER B N 1
ATOM 3740 C CA . SER B 1 195 ? 9.031 17.891 8.531 1 98.12 195 SER B CA 1
ATOM 3741 C C . SER B 1 195 ? 8.641 18.906 7.469 1 98.12 195 SER B C 1
ATOM 3743 O O . SER B 1 195 ? 9.094 20.062 7.5 1 98.12 195 SER B O 1
ATOM 3745 N N . THR B 1 196 ? 7.766 18.516 6.547 1 98.31 196 THR B N 1
ATOM 3746 C CA . THR B 1 196 ? 7.422 19.422 5.453 1 98.31 196 THR B CA 1
ATOM 3747 C C . THR B 1 196 ? 6.594 20.594 5.965 1 98.31 196 THR B C 1
ATOM 3749 O O . THR B 1 196 ? 6.699 21.719 5.449 1 98.31 196 THR B O 1
ATOM 3752 N N . ILE B 1 197 ? 5.777 20.406 6.941 1 98.69 197 ILE B N 1
ATOM 3753 C CA . ILE B 1 197 ? 5.02 21.484 7.559 1 98.69 197 ILE B CA 1
ATOM 3754 C C . ILE B 1 197 ? 5.965 22.422 8.305 1 98.69 197 ILE B C 1
ATOM 3756 O O . ILE B 1 197 ? 5.844 23.641 8.211 1 98.69 197 ILE B O 1
ATOM 3760 N N . LEU B 1 198 ? 6.938 21.844 9.039 1 98.69 198 LEU B N 1
ATOM 3761 C CA . LEU B 1 198 ? 7.945 22.625 9.734 1 98.69 198 LEU B CA 1
ATOM 3762 C C . LEU B 1 198 ? 8.734 23.484 8.758 1 98.69 198 LEU B C 1
ATOM 3764 O O . LEU B 1 198 ? 8.945 24.672 9.008 1 98.69 198 LEU B O 1
ATOM 3768 N N . LEU B 1 199 ? 9.109 22.922 7.641 1 97.94 199 LEU B N 1
ATOM 3769 C CA . LEU B 1 199 ? 9.812 23.656 6.598 1 97.94 199 LEU B CA 1
ATOM 3770 C C . LEU B 1 199 ? 8.945 24.797 6.059 1 97.94 199 LEU B C 1
ATOM 3772 O O . LEU B 1 199 ? 9.438 25.891 5.812 1 97.94 199 LEU B O 1
ATOM 3776 N N . GLY B 1 200 ? 7.699 24.516 5.883 1 98.38 200 GLY B N 1
ATOM 3777 C CA . GLY B 1 200 ? 6.773 25.516 5.395 1 98.38 200 GLY B CA 1
ATOM 3778 C C . GLY B 1 200 ? 6.723 26.75 6.266 1 98.38 200 GLY B C 1
ATOM 3779 O O . GLY B 1 200 ? 6.789 27.875 5.762 1 98.38 200 GLY B O 1
ATOM 3780 N N . TYR B 1 201 ? 6.652 26.562 7.516 1 98.5 201 TYR B N 1
ATOM 3781 C CA . TYR B 1 201 ? 6.547 27.688 8.43 1 98.5 201 TYR B CA 1
ATOM 3782 C C . TYR B 1 201 ? 7.906 28.344 8.641 1 98.5 201 TYR B C 1
ATOM 3784 O O . TYR B 1 201 ? 8 29.562 8.789 1 98.5 201 TYR B O 1
ATOM 3792 N N . ALA B 1 202 ? 8.945 27.547 8.68 1 98.19 202 ALA B N 1
ATOM 3793 C CA . ALA B 1 202 ? 10.281 28.125 8.797 1 98.19 202 ALA B CA 1
ATOM 3794 C C . ALA B 1 202 ? 10.578 29.078 7.652 1 98.19 202 ALA B C 1
ATOM 3796 O O . ALA B 1 202 ? 11.305 30.062 7.824 1 98.19 202 ALA B O 1
ATOM 3797 N N . ALA B 1 203 ? 10.047 28.812 6.523 1 97.56 203 ALA B N 1
ATOM 3798 C CA . ALA B 1 203 ? 10.281 29.625 5.324 1 97.56 203 ALA B CA 1
ATOM 3799 C C . ALA B 1 203 ? 9.734 31.031 5.492 1 97.56 203 ALA B C 1
ATOM 3801 O O . ALA B 1 203 ? 10.109 31.938 4.75 1 97.56 203 ALA B O 1
ATOM 3802 N N . LYS B 1 204 ? 8.828 31.203 6.422 1 96.44 204 LYS B N 1
ATOM 3803 C CA . LYS B 1 204 ? 8.312 32.531 6.703 1 96.44 204 LYS B CA 1
ATOM 3804 C C . LYS B 1 204 ? 9.391 33.406 7.328 1 96.44 204 LYS B C 1
ATOM 3806 O O . LYS B 1 204 ? 9.281 34.656 7.309 1 96.44 204 LYS B O 1
ATOM 3811 N N . ARG B 1 205 ? 10.344 32.781 7.996 1 97.06 205 ARG B N 1
ATOM 3812 C CA . ARG B 1 205 ? 11.477 33.438 8.633 1 97.06 205 ARG B CA 1
ATOM 3813 C C . ARG B 1 205 ? 12.797 32.812 8.219 1 97.06 205 ARG B C 1
ATOM 3815 O O . ARG B 1 205 ? 13.484 32.219 9.039 1 97.06 205 ARG B O 1
ATOM 3822 N N . PRO B 1 206 ? 13.203 33.156 6.945 1 96.25 206 PRO B N 1
ATOM 3823 C CA . PRO B 1 206 ? 14.367 32.438 6.406 1 96.25 206 PRO B CA 1
ATOM 3824 C C . PRO B 1 206 ? 15.617 32.625 7.27 1 96.25 206 PRO B C 1
ATOM 3826 O O . PRO B 1 206 ? 15.961 33.75 7.637 1 96.25 206 PRO B O 1
ATOM 3829 N N . GLY B 1 207 ? 16.125 31.453 7.648 1 96.44 207 GLY B N 1
ATOM 3830 C CA . GLY B 1 207 ? 17.422 31.453 8.336 1 96.44 207 GLY B CA 1
ATOM 3831 C C . GLY B 1 207 ? 17.281 31.516 9.844 1 96.44 207 GLY B C 1
ATOM 3832 O O . GLY B 1 207 ? 18.281 31.375 10.562 1 96.44 207 GLY B O 1
ATOM 3833 N N . GLU B 1 208 ? 16.156 31.703 10.383 1 98.25 208 GLU B N 1
ATOM 3834 C CA . GLU B 1 208 ? 15.984 31.906 11.82 1 98.25 208 GLU B CA 1
ATOM 3835 C C . GLU B 1 208 ? 15.742 30.594 12.547 1 98.25 208 GLU B C 1
ATOM 3837 O O . GLU B 1 208 ? 15.961 30.484 13.758 1 98.25 208 GLU B O 1
ATOM 3842 N N . TYR B 1 209 ? 15.266 29.609 11.812 1 98.44 209 TYR B N 1
ATOM 3843 C CA . TYR B 1 209 ? 14.922 28.328 12.406 1 98.44 209 TYR B CA 1
ATOM 3844 C C . TYR B 1 209 ? 15.602 27.188 11.656 1 98.44 209 TYR B C 1
ATOM 3846 O O . TYR B 1 209 ? 16.047 27.359 10.523 1 98.44 209 TYR B O 1
ATOM 3854 N N . GLU B 1 210 ? 15.734 26 12.328 1 97.62 210 GLU B N 1
ATOM 3855 C CA . GLU B 1 210 ? 16.328 24.828 11.695 1 97.62 210 GLU B CA 1
ATOM 3856 C C . GLU B 1 210 ? 15.695 23.547 12.227 1 97.62 210 GLU B C 1
ATOM 3858 O O . GLU B 1 210 ? 15.219 23.5 13.359 1 97.62 210 GLU B O 1
ATOM 3863 N N . LEU B 1 211 ? 15.594 22.562 11.367 1 97.69 211 LEU B N 1
ATOM 3864 C CA . LEU B 1 211 ? 15.195 21.219 11.773 1 97.69 211 LEU B CA 1
ATOM 3865 C C . LEU B 1 211 ? 16.375 20.453 12.367 1 97.69 211 LEU B C 1
ATOM 3867 O O . LEU B 1 211 ? 17.453 20.438 11.797 1 97.69 211 LEU B O 1
ATOM 3871 N N . ILE B 1 212 ? 16.094 19.844 13.492 1 96.44 212 ILE B N 1
ATOM 3872 C CA . ILE B 1 212 ? 17.219 19.141 14.109 1 96.44 212 ILE B CA 1
ATOM 3873 C C . ILE B 1 212 ? 16.844 17.688 14.367 1 96.44 212 ILE B C 1
ATOM 3875 O O . ILE B 1 212 ? 15.656 17.344 14.383 1 96.44 212 ILE B O 1
ATOM 3879 N N . GLY B 1 213 ? 17.922 16.828 14.484 1 91.69 213 GLY B N 1
ATOM 3880 C CA . GLY B 1 213 ? 17.75 15.43 14.875 1 91.69 213 GLY B CA 1
ATOM 3881 C C . GLY B 1 213 ? 17.234 14.555 13.75 1 91.69 213 GLY B C 1
ATOM 3882 O O . GLY B 1 213 ? 16.969 15.039 12.648 1 91.69 213 GLY B O 1
ATOM 3883 N N . ASP B 1 214 ? 17.172 13.234 14.102 1 94.12 214 ASP B N 1
ATOM 3884 C CA . ASP B 1 214 ? 16.656 12.242 13.164 1 94.12 214 ASP B CA 1
ATOM 3885 C C . ASP B 1 214 ? 15.133 12.242 13.141 1 94.12 214 ASP B C 1
ATOM 3887 O O . ASP B 1 214 ? 14.492 12.773 14.047 1 94.12 214 ASP B O 1
ATOM 3891 N N . PHE B 1 215 ? 14.625 11.742 12.016 1 96.56 215 PHE B N 1
ATOM 3892 C CA . PHE B 1 215 ? 13.188 11.477 12.008 1 96.56 215 PHE B CA 1
ATOM 3893 C C . PHE B 1 215 ? 12.805 10.531 13.141 1 96.56 215 PHE B C 1
ATOM 3895 O O . PHE B 1 215 ? 13.516 9.555 13.414 1 96.56 215 PHE B O 1
ATOM 3902 N N . ILE B 1 216 ? 11.688 10.891 13.773 1 97.25 216 ILE B N 1
ATOM 3903 C CA . ILE B 1 216 ? 11.312 10.039 14.898 1 97.25 216 ILE B CA 1
ATOM 3904 C C . ILE B 1 216 ? 10.125 9.164 14.516 1 97.25 216 ILE B C 1
ATOM 3906 O O . ILE B 1 216 ? 9.68 8.328 15.297 1 97.25 216 ILE B O 1
ATOM 3910 N N . SER B 1 217 ? 9.57 9.336 13.359 1 96.62 217 SER B N 1
ATOM 3911 C CA . SER B 1 217 ? 8.492 8.516 12.828 1 96.62 217 SER B CA 1
ATOM 3912 C C . SER B 1 217 ? 8.422 8.602 11.305 1 96.62 217 SER B C 1
ATOM 3914 O O . SER B 1 217 ? 8.953 9.539 10.711 1 96.62 217 SER B O 1
ATOM 3916 N N . ASP B 1 218 ? 7.828 7.543 10.695 1 94.31 218 ASP B N 1
ATOM 3917 C CA . ASP B 1 218 ? 7.355 7.602 9.32 1 94.31 218 ASP B CA 1
ATOM 3918 C C . ASP B 1 218 ? 5.891 8.023 9.258 1 94.31 218 ASP B C 1
ATOM 3920 O O . ASP B 1 218 ? 5.07 7.555 10.055 1 94.31 218 ASP B O 1
ATOM 3924 N N . GLU B 1 219 ? 5.625 8.938 8.383 1 96.12 219 GLU B N 1
ATOM 3925 C CA . GLU B 1 219 ? 4.27 9.453 8.242 1 96.12 219 GLU B CA 1
ATOM 3926 C C . GLU B 1 219 ? 3.766 9.32 6.809 1 96.12 219 GLU B C 1
ATOM 3928 O O . GLU B 1 219 ? 3.746 10.297 6.059 1 96.12 219 GLU B O 1
ATOM 3933 N N . PRO B 1 220 ? 3.27 8.141 6.375 1 96.94 220 PRO B N 1
ATOM 3934 C CA . PRO B 1 220 ? 2.662 7.988 5.051 1 96.94 220 PRO B CA 1
ATOM 3935 C C . PRO B 1 220 ? 1.256 8.578 4.973 1 96.94 220 PRO B C 1
ATOM 3937 O O . PRO B 1 220 ? 0.362 8.148 5.707 1 96.94 220 PRO B O 1
ATOM 3940 N N . TYR B 1 221 ? 1.106 9.578 4.078 1 98.25 221 TYR B N 1
ATOM 3941 C CA . TYR B 1 221 ? -0.21 10.188 3.93 1 98.25 221 TYR B CA 1
ATOM 3942 C C . TYR B 1 221 ? -1.06 9.414 2.932 1 98.25 221 TYR B C 1
ATOM 3944 O O . TYR B 1 221 ? -0.591 9.062 1.845 1 98.25 221 TYR B O 1
ATOM 3952 N N . GLY B 1 222 ? -2.258 9.102 3.324 1 98.62 222 GLY B N 1
ATOM 3953 C CA . GLY B 1 222 ? -3.301 8.625 2.43 1 98.62 222 GLY B CA 1
ATOM 3954 C C . GLY B 1 222 ? -4.48 9.578 2.332 1 98.62 222 GLY B C 1
ATOM 3955 O O . GLY B 1 222 ? -4.711 10.383 3.234 1 98.62 222 GLY B O 1
ATOM 3956 N N . ILE B 1 223 ? -5.195 9.484 1.228 1 98.94 223 ILE B N 1
ATOM 3957 C CA . ILE B 1 223 ? -6.469 10.188 1.118 1 98.94 223 ILE B CA 1
ATOM 3958 C C . ILE B 1 223 ? -7.535 9.453 1.925 1 98.94 223 ILE B C 1
ATOM 3960 O O . ILE B 1 223 ? -7.758 8.258 1.728 1 98.94 223 ILE B O 1
ATOM 3964 N N . GLY B 1 224 ? -8.125 10.156 2.9 1 98.94 224 GLY B N 1
ATOM 3965 C CA . GLY B 1 224 ? -9.203 9.57 3.67 1 98.94 224 GLY B CA 1
ATOM 3966 C C . GLY B 1 224 ? -10.477 9.367 2.861 1 98.94 224 GLY B C 1
ATOM 3967 O O . GLY B 1 224 ? -10.922 10.289 2.17 1 98.94 224 GLY B O 1
ATOM 3968 N N . LEU B 1 225 ? -11.086 8.211 2.928 1 98.94 225 LEU B N 1
ATOM 3969 C CA . LEU B 1 225 ? -12.227 7.824 2.107 1 98.94 225 LEU B CA 1
ATOM 3970 C C . LEU B 1 225 ? -13.281 7.109 2.947 1 98.94 225 LEU B C 1
ATOM 3972 O O . LEU B 1 225 ? -12.969 6.562 4.012 1 98.94 225 LEU B O 1
ATOM 3976 N N . PRO B 1 226 ? -14.531 7.133 2.477 1 98.81 226 PRO B N 1
ATOM 3977 C CA . PRO B 1 226 ? -15.555 6.379 3.211 1 98.81 226 PRO B CA 1
ATOM 3978 C C . PRO B 1 226 ? -15.289 4.875 3.211 1 98.81 226 PRO B C 1
ATOM 3980 O O . PRO B 1 226 ? -14.727 4.344 2.252 1 98.81 226 PRO B O 1
ATOM 3983 N N . GLU B 1 227 ? -15.758 4.246 4.281 1 98.19 227 GLU B N 1
ATOM 3984 C CA . GLU B 1 227 ? -15.695 2.787 4.348 1 98.19 227 GLU B CA 1
ATOM 3985 C C . GLU B 1 227 ? -16.719 2.152 3.398 1 98.19 227 GLU B C 1
ATOM 3987 O O . GLU B 1 227 ? -17.688 2.799 2.994 1 98.19 227 GLU B O 1
ATOM 3992 N N . ASP B 1 228 ? -16.359 0.923 3 1 97.94 228 ASP B N 1
ATOM 3993 C CA . ASP B 1 228 ? -17.266 0.025 2.289 1 97.94 228 ASP B CA 1
ATOM 3994 C C . ASP B 1 228 ? -17.734 0.644 0.974 1 97.94 228 ASP B C 1
ATOM 3996 O O . ASP B 1 228 ? -18.906 0.566 0.629 1 97.94 228 ASP B O 1
ATOM 4000 N N . ASP B 1 229 ? -16.891 1.312 0.368 1 98.38 229 ASP B N 1
ATOM 4001 C CA . ASP B 1 229 ? -17.047 1.808 -0.995 1 98.38 229 ASP B CA 1
ATOM 4002 C C . ASP B 1 229 ? -15.805 1.539 -1.833 1 98.38 229 ASP B C 1
ATOM 4004 O O . ASP B 1 229 ? -15.047 2.461 -2.141 1 98.38 229 ASP B O 1
ATOM 4008 N N . SER B 1 230 ? -15.648 0.289 -2.242 1 98.5 230 SER B N 1
ATOM 4009 C CA . SER B 1 230 ? -14.477 -0.166 -2.975 1 98.5 230 SER B CA 1
ATOM 4010 C C . SER B 1 230 ? -14.328 0.579 -4.297 1 98.5 230 SER B C 1
ATOM 4012 O O . SER B 1 230 ? -13.211 0.904 -4.711 1 98.5 230 SER B O 1
ATOM 4014 N N . LYS B 1 231 ? -15.383 0.824 -4.906 1 98.56 231 LYS B N 1
ATOM 4015 C CA . LYS B 1 231 ? -15.32 1.481 -6.207 1 98.56 231 LYS B CA 1
ATOM 4016 C C . LYS B 1 231 ? -14.727 2.883 -6.086 1 98.56 231 LYS B C 1
ATOM 4018 O O . LYS B 1 231 ? -13.906 3.291 -6.91 1 98.56 231 LYS B O 1
ATOM 4023 N N . TRP B 1 232 ? -15.133 3.613 -5.066 1 98.81 232 TRP B N 1
ATOM 4024 C CA . TRP B 1 232 ? -14.594 4.953 -4.859 1 98.81 232 TRP B CA 1
ATOM 4025 C C . TRP B 1 232 ? -13.109 4.895 -4.508 1 98.81 232 TRP B C 1
ATOM 4027 O O . TRP B 1 232 ? -12.305 5.648 -5.055 1 98.81 232 TRP B O 1
ATOM 4037 N N . ARG B 1 233 ? -12.758 3.998 -3.633 1 98.81 233 ARG B N 1
ATOM 4038 C CA . ARG B 1 233 ? -11.352 3.844 -3.258 1 98.81 233 ARG B CA 1
ATOM 4039 C C . ARG B 1 233 ? -10.5 3.469 -4.465 1 98.81 233 ARG B C 1
ATOM 4041 O O . ARG B 1 233 ? -9.422 4.027 -4.668 1 98.81 233 ARG B O 1
ATOM 4048 N N . ASP B 1 234 ? -10.992 2.564 -5.297 1 98.62 234 ASP B N 1
ATOM 4049 C CA . ASP B 1 234 ? -10.273 2.158 -6.496 1 98.62 234 ASP B CA 1
ATOM 4050 C C . ASP B 1 234 ? -10.094 3.336 -7.453 1 98.62 234 ASP B C 1
ATOM 4052 O O . ASP B 1 234 ? -9.016 3.529 -8.016 1 98.62 234 ASP B O 1
ATOM 4056 N N . THR B 1 235 ? -11.156 4.055 -7.602 1 98.81 235 THR B N 1
ATOM 4057 C CA . THR B 1 235 ? -11.109 5.215 -8.492 1 98.81 235 THR B CA 1
ATOM 4058 C C . THR B 1 235 ? -10.023 6.195 -8.039 1 98.81 235 THR B C 1
ATOM 4060 O O . THR B 1 235 ? -9.227 6.664 -8.852 1 98.81 235 THR B O 1
ATOM 4063 N N . ILE B 1 236 ? -9.992 6.48 -6.773 1 98.94 236 ILE B N 1
ATOM 4064 C CA . ILE B 1 236 ? -9 7.402 -6.23 1 98.94 236 ILE B CA 1
ATOM 4065 C C . ILE B 1 236 ? -7.598 6.809 -6.387 1 98.94 236 ILE B C 1
ATOM 4067 O O . ILE B 1 236 ? -6.676 7.488 -6.844 1 98.94 236 ILE B O 1
ATOM 4071 N N . ASN B 1 237 ? -7.449 5.512 -6.047 1 98.88 237 ASN B N 1
ATOM 4072 C CA . ASN B 1 237 ? -6.16 4.848 -6.176 1 98.88 237 ASN B CA 1
ATOM 4073 C C . ASN B 1 237 ? -5.656 4.879 -7.617 1 98.88 237 ASN B C 1
ATOM 4075 O O . ASN B 1 237 ? -4.5 5.23 -7.867 1 98.88 237 ASN B O 1
ATOM 4079 N N . PHE B 1 238 ? -6.5 4.508 -8.531 1 98.75 238 PHE B N 1
ATOM 4080 C CA . PHE B 1 238 ? -6.121 4.461 -9.938 1 98.75 238 PHE B CA 1
ATOM 4081 C C . PHE B 1 238 ? -5.77 5.855 -10.453 1 98.75 238 PHE B C 1
ATOM 4083 O O . PHE B 1 238 ? -4.832 6.016 -11.234 1 98.75 238 PHE B O 1
ATOM 4090 N N . THR B 1 239 ? -6.48 6.836 -9.977 1 98.88 239 THR B N 1
ATOM 4091 C CA . THR B 1 239 ? -6.207 8.211 -10.383 1 98.88 239 THR B CA 1
ATOM 4092 C C . THR B 1 239 ? -4.832 8.656 -9.891 1 98.88 239 THR B C 1
ATOM 4094 O O . THR B 1 239 ? -4.062 9.258 -10.641 1 98.88 239 THR B O 1
ATOM 4097 N N . ILE B 1 240 ? -4.492 8.367 -8.625 1 98.88 240 ILE B N 1
ATOM 4098 C CA . ILE B 1 240 ? -3.18 8.688 -8.078 1 98.88 240 ILE B CA 1
ATOM 4099 C C . ILE B 1 240 ? -2.096 7.98 -8.883 1 98.88 240 ILE B C 1
ATOM 4101 O O . ILE B 1 240 ? -1.085 8.586 -9.25 1 98.88 240 ILE B O 1
ATOM 4105 N N . GLN B 1 241 ? -2.311 6.727 -9.188 1 98.69 241 GLN B N 1
ATOM 4106 C CA . GLN B 1 241 ? -1.343 5.949 -9.953 1 98.69 241 GLN B CA 1
ATOM 4107 C C . GLN B 1 241 ? -1.146 6.535 -11.344 1 98.69 241 GLN B C 1
ATOM 4109 O O . GLN B 1 241 ? -0.017 6.621 -11.836 1 98.69 241 GLN B O 1
ATOM 4114 N N . ASP B 1 242 ? -2.219 6.891 -11.992 1 98.75 242 ASP B N 1
ATOM 4115 C CA . ASP B 1 242 ? -2.127 7.488 -13.32 1 98.75 242 ASP B CA 1
ATOM 4116 C C . ASP B 1 242 ? -1.322 8.789 -13.289 1 98.75 242 ASP B C 1
ATOM 4118 O O . ASP B 1 242 ? -0.496 9.031 -14.164 1 98.75 242 ASP B O 1
ATOM 4122 N N . MET B 1 243 ? -1.604 9.625 -12.312 1 98.88 243 MET B N 1
ATOM 4123 C CA . MET B 1 243 ? -0.838 10.859 -12.148 1 98.88 243 MET B CA 1
ATOM 4124 C C . MET B 1 243 ? 0.647 10.562 -11.984 1 98.88 243 MET B C 1
ATOM 4126 O O . MET B 1 243 ? 1.493 11.281 -12.523 1 98.88 243 MET B O 1
ATOM 4130 N N . TRP B 1 244 ? 0.964 9.562 -11.203 1 98.69 244 TRP B N 1
ATOM 4131 C CA . TRP B 1 244 ? 2.354 9.172 -11 1 98.69 244 TRP B CA 1
ATOM 4132 C C . TRP B 1 244 ? 2.996 8.727 -12.305 1 98.69 244 TRP B C 1
ATOM 4134 O O . TRP B 1 244 ? 4.086 9.18 -12.656 1 98.69 244 TRP B O 1
ATOM 4144 N N . LEU B 1 245 ? 2.34 7.906 -13.062 1 97.94 245 LEU B N 1
ATOM 4145 C CA . LEU B 1 245 ? 2.881 7.242 -14.242 1 97.94 245 LEU B CA 1
ATOM 4146 C C . LEU B 1 245 ? 3.098 8.242 -15.375 1 97.94 245 LEU B C 1
ATOM 4148 O O . LEU B 1 245 ? 4.047 8.102 -16.156 1 97.94 245 LEU B O 1
ATOM 4152 N N . ASP B 1 246 ? 2.242 9.242 -15.445 1 98.44 246 ASP B N 1
ATOM 4153 C CA . ASP B 1 246 ? 2.361 10.125 -16.609 1 98.44 246 ASP B CA 1
ATOM 4154 C C . ASP B 1 246 ? 3.164 11.375 -16.266 1 98.44 246 ASP B C 1
ATOM 4156 O O . ASP B 1 246 ? 3.285 12.289 -17.094 1 98.44 246 ASP B O 1
ATOM 4160 N N . GLY B 1 247 ? 3.66 11.445 -15.023 1 98.44 247 GLY B N 1
ATOM 4161 C CA . GLY B 1 247 ? 4.555 12.531 -14.648 1 98.44 247 GLY B CA 1
ATOM 4162 C C . GLY B 1 247 ? 3.836 13.703 -14 1 98.44 247 GLY B C 1
ATOM 4163 O O . GLY B 1 247 ? 4.473 14.594 -13.438 1 98.44 247 GLY B O 1
ATOM 4164 N N . THR B 1 248 ? 2.498 13.719 -14 1 98.88 248 THR B N 1
ATOM 4165 C CA . THR B 1 248 ? 1.713 14.82 -13.445 1 98.88 248 THR B CA 1
ATOM 4166 C C . THR B 1 248 ? 1.972 14.961 -11.945 1 98.88 248 THR B C 1
ATOM 4168 O O . THR B 1 248 ? 2.1 16.078 -11.438 1 98.88 248 THR B O 1
ATOM 4171 N N . TYR B 1 249 ? 2.07 13.852 -11.242 1 98.81 249 TYR B N 1
ATOM 4172 C CA . TYR B 1 249 ? 2.338 13.898 -9.812 1 98.81 249 TYR B CA 1
ATOM 4173 C C . TYR B 1 249 ? 3.631 14.648 -9.516 1 98.81 249 TYR B C 1
ATOM 4175 O O . TYR B 1 249 ? 3.662 15.531 -8.656 1 98.81 249 TYR B O 1
ATOM 4183 N N . MET B 1 250 ? 4.672 14.367 -10.234 1 98.44 250 MET B N 1
ATOM 4184 C CA . MET B 1 250 ? 5.973 14.977 -9.969 1 98.44 250 MET B CA 1
ATOM 4185 C C . MET B 1 250 ? 5.961 16.453 -10.352 1 98.44 250 MET B C 1
ATOM 4187 O O . MET B 1 250 ? 6.637 17.266 -9.711 1 98.44 250 MET B O 1
ATOM 4191 N N . ASP B 1 251 ? 5.18 16.781 -11.414 1 98.62 251 ASP B N 1
ATOM 4192 C CA . ASP B 1 251 ? 5.012 18.188 -11.734 1 98.62 251 ASP B CA 1
ATOM 4193 C C . ASP B 1 251 ? 4.402 18.953 -10.562 1 98.62 251 ASP B C 1
ATOM 4195 O O . ASP B 1 251 ? 4.898 20.016 -10.172 1 98.62 251 ASP B O 1
ATOM 4199 N N . ILE B 1 252 ? 3.355 18.406 -10 1 98.81 252 ILE B N 1
ATOM 4200 C CA . ILE B 1 252 ? 2.699 19.031 -8.859 1 98.81 252 ILE B CA 1
ATOM 4201 C C . ILE B 1 252 ? 3.65 19.047 -7.664 1 98.81 252 ILE B C 1
ATOM 4203 O O . ILE B 1 252 ? 3.787 20.078 -6.984 1 98.81 252 ILE B O 1
ATOM 4207 N N . TYR B 1 253 ? 4.34 17.922 -7.418 1 98.69 253 TYR B N 1
ATOM 4208 C CA . TYR B 1 253 ? 5.281 17.828 -6.309 1 98.69 253 TYR B CA 1
ATOM 4209 C C . TYR B 1 253 ? 6.359 18.891 -6.406 1 98.69 253 TYR B C 1
ATOM 4211 O O . TYR B 1 253 ? 6.625 19.609 -5.434 1 98.69 253 TYR B O 1
ATOM 4219 N N . ASN B 1 254 ? 6.961 19.078 -7.547 1 98.19 254 ASN B N 1
ATOM 4220 C CA . ASN B 1 254 ? 8.078 20 -7.738 1 98.19 254 ASN B CA 1
ATOM 4221 C C . ASN B 1 254 ? 7.621 21.453 -7.645 1 98.19 254 ASN B C 1
ATOM 4223 O O . ASN B 1 254 ? 8.391 22.328 -7.23 1 98.19 254 ASN B O 1
ATOM 4227 N N . LYS B 1 255 ? 6.379 21.688 -8.008 1 98.38 255 LYS B N 1
ATOM 4228 C CA . LYS B 1 255 ? 5.82 23.016 -7.848 1 98.38 255 LYS B CA 1
ATOM 4229 C C . LYS B 1 255 ? 5.898 23.469 -6.395 1 98.38 255 LYS B C 1
ATOM 4231 O O . LYS B 1 255 ? 6.125 24.656 -6.117 1 98.38 255 LYS B O 1
ATOM 4236 N N . TRP B 1 256 ? 5.848 22.562 -5.492 1 98.56 256 TRP B N 1
ATOM 4237 C CA . TRP B 1 256 ? 5.715 22.938 -4.09 1 98.56 256 TRP B CA 1
ATOM 4238 C C . TRP B 1 256 ? 6.949 22.531 -3.295 1 98.56 256 TRP B C 1
ATOM 4240 O O . TRP B 1 256 ? 7.355 23.234 -2.365 1 98.56 256 TRP B O 1
ATOM 4250 N N . TYR B 1 257 ? 7.531 21.422 -3.676 1 98.31 257 TYR B N 1
ATOM 4251 C CA . TYR B 1 257 ? 8.594 20.844 -2.855 1 98.31 257 TYR B CA 1
ATOM 4252 C C . TYR B 1 257 ? 9.891 20.734 -3.648 1 98.31 257 TYR B C 1
ATOM 4254 O O . TYR B 1 257 ? 10.867 20.156 -3.166 1 98.31 257 TYR B O 1
ATOM 4262 N N . GLY B 1 258 ? 9.938 21.234 -4.844 1 97.69 258 GLY B N 1
ATOM 4263 C CA . GLY B 1 258 ? 11.125 21.156 -5.676 1 97.69 258 GLY B CA 1
ATOM 4264 C C . GLY B 1 258 ? 12.281 21.984 -5.137 1 97.69 258 GLY B C 1
ATOM 4265 O O . GLY B 1 258 ? 12.109 22.766 -4.199 1 97.69 258 GLY B O 1
ATOM 4266 N N . PRO B 1 259 ? 13.461 21.844 -5.766 1 96 259 PRO B N 1
ATOM 4267 C CA . PRO B 1 259 ? 14.68 22.484 -5.262 1 96 259 PRO B CA 1
ATOM 4268 C C . PRO B 1 259 ? 14.625 24 -5.359 1 96 259 PRO B C 1
ATOM 4270 O O . PRO B 1 259 ? 15.328 24.703 -4.621 1 96 259 PRO B O 1
ATOM 4273 N N . ASP B 1 260 ? 13.828 24.547 -6.152 1 95.44 260 ASP B N 1
ATOM 4274 C CA . ASP B 1 260 ? 13.789 25.984 -6.359 1 95.44 260 ASP B CA 1
ATOM 4275 C C . ASP B 1 260 ? 12.711 26.641 -5.488 1 95.44 260 ASP B C 1
ATOM 4277 O O . ASP B 1 260 ? 12.469 27.844 -5.59 1 95.44 260 ASP B O 1
ATOM 4281 N N . THR B 1 261 ? 12.078 25.859 -4.609 1 97.06 261 THR B N 1
ATOM 4282 C CA . THR B 1 261 ? 11.055 26.391 -3.707 1 97.06 261 THR B CA 1
ATOM 4283 C C . THR B 1 261 ? 11.633 26.625 -2.314 1 97.06 261 THR B C 1
ATOM 4285 O O . THR B 1 261 ? 12.648 26.031 -1.952 1 97.06 261 THR B O 1
ATOM 4288 N N . PRO B 1 262 ? 10.953 27.531 -1.581 1 95.62 262 PRO B N 1
ATOM 4289 C CA . PRO B 1 262 ? 11.406 27.688 -0.197 1 95.62 262 PRO B CA 1
ATOM 4290 C C . PRO B 1 262 ? 11.109 26.469 0.672 1 95.62 262 PRO B C 1
ATOM 4292 O O . PRO B 1 262 ? 11.5 26.438 1.839 1 95.62 262 PRO B O 1
ATOM 4295 N N . TYR B 1 263 ? 10.398 25.469 0.076 1 95.69 263 TYR B N 1
ATOM 4296 C CA . TYR B 1 263 ? 9.938 24.297 0.816 1 95.69 263 TYR B CA 1
ATOM 4297 C C . TYR B 1 263 ? 10.617 23.031 0.308 1 95.69 263 TYR B C 1
ATOM 4299 O O . TYR B 1 263 ? 10.039 21.938 0.386 1 95.69 263 TYR B O 1
ATOM 4307 N N . SER B 1 264 ? 11.781 23.188 -0.209 1 96.75 264 SER B N 1
ATOM 4308 C CA . SER B 1 264 ? 12.438 22.078 -0.886 1 96.75 264 SER B CA 1
ATOM 4309 C C . SER B 1 264 ? 12.461 20.828 -0.009 1 96.75 264 SER B C 1
ATOM 4311 O O . SER B 1 264 ? 12.859 20.891 1.156 1 96.75 264 SER B O 1
ATOM 4313 N N . PHE B 1 265 ? 11.969 19.734 -0.553 1 97.31 265 PHE B N 1
ATOM 4314 C CA . PHE B 1 265 ? 11.883 18.422 0.081 1 97.31 265 PHE B CA 1
ATOM 4315 C C . PHE B 1 265 ? 12.008 17.312 -0.956 1 97.31 265 PHE B C 1
ATOM 4317 O O . PHE B 1 265 ? 11 16.891 -1.542 1 97.31 265 PHE B O 1
ATOM 4324 N N . PRO B 1 266 ? 13.188 16.781 -1.131 1 95.31 266 PRO B N 1
ATOM 4325 C CA . PRO B 1 266 ? 13.391 15.797 -2.201 1 95.31 266 PRO B CA 1
ATOM 4326 C C . PRO B 1 266 ? 12.57 14.531 -2.008 1 95.31 266 PRO B C 1
ATOM 4328 O O . PRO B 1 266 ? 12.453 14.031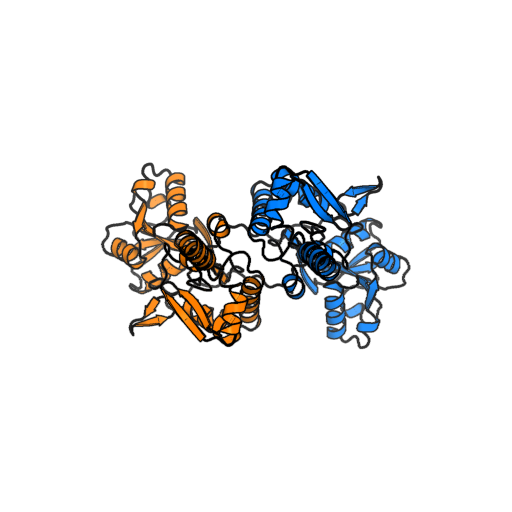 -0.887 1 95.31 266 PRO B O 1
ATOM 4331 N N . MET B 1 267 ? 12.023 14.07 -3.102 1 93.88 267 MET B N 1
ATOM 4332 C CA . MET B 1 267 ? 11.266 12.82 -3.094 1 93.88 267 MET B CA 1
ATOM 4333 C C . MET B 1 267 ? 12.195 11.625 -2.965 1 93.88 267 MET B C 1
ATOM 4335 O O . MET B 1 267 ? 13.141 11.477 -3.742 1 93.88 267 MET B O 1
ATOM 4339 N N . THR B 1 268 ? 11.906 10.742 -1.981 1 87.56 268 THR B N 1
ATOM 4340 C CA . THR B 1 268 ? 12.797 9.602 -1.774 1 87.56 268 THR B CA 1
ATOM 4341 C C . THR B 1 268 ? 12.031 8.289 -1.896 1 87.56 268 THR B C 1
ATOM 4343 O O . THR B 1 268 ? 12.625 7.207 -1.865 1 87.56 268 THR B O 1
ATOM 4346 N N . GLU B 1 269 ? 10.75 8.336 -1.997 1 92.5 269 GLU B N 1
ATOM 4347 C CA . GLU B 1 269 ? 9.906 7.145 -2.057 1 92.5 269 GLU B CA 1
ATOM 4348 C C . GLU B 1 269 ? 9.133 7.086 -3.369 1 92.5 269 GLU B C 1
ATOM 4350 O O . GLU B 1 269 ? 9.219 8 -4.191 1 92.5 269 GLU B O 1
ATOM 4355 N N . GLN B 1 270 ? 8.453 5.957 -3.543 1 93.38 270 GLN B N 1
ATOM 4356 C CA . GLN B 1 270 ? 7.629 5.781 -4.734 1 93.38 270 GLN B CA 1
ATOM 4357 C C . GLN B 1 270 ? 6.195 5.41 -4.363 1 93.38 270 GLN B C 1
ATOM 4359 O O . GLN B 1 270 ? 5.969 4.625 -3.441 1 93.38 270 GLN B O 1
ATOM 4364 N N . ILE B 1 271 ? 5.348 5.988 -5.184 1 96.12 271 ILE B N 1
ATOM 4365 C CA . ILE B 1 271 ? 3.945 5.602 -5.047 1 96.12 271 ILE B CA 1
ATOM 4366 C C . ILE B 1 271 ? 3.754 4.168 -5.539 1 96.12 271 ILE B C 1
ATOM 4368 O O . ILE B 1 271 ? 4.344 3.766 -6.543 1 96.12 271 ILE B O 1
ATOM 4372 N N . GLU B 1 272 ? 2.924 3.453 -4.77 1 95.25 272 GLU B N 1
ATOM 4373 C CA . GLU B 1 272 ? 2.602 2.088 -5.176 1 95.25 272 GLU B CA 1
ATOM 4374 C C . GLU B 1 272 ? 1.81 2.074 -6.48 1 95.25 272 GLU B C 1
ATOM 4376 O O . GLU B 1 272 ? 0.802 2.771 -6.609 1 95.25 272 GLU B O 1
ATOM 4381 N N . VAL B 1 273 ? 2.281 1.286 -7.441 1 95.81 273 VAL B N 1
ATOM 4382 C CA . VAL B 1 273 ? 1.602 1.151 -8.727 1 95.81 273 VAL B CA 1
ATOM 4383 C C . VAL B 1 273 ? 1.301 -0.32 -9 1 95.81 273 VAL B C 1
ATOM 4385 O O . VAL B 1 273 ? 2.162 -1.183 -8.805 1 95.81 273 VAL B O 1
ATOM 4388 N N . TRP B 1 274 ? 0.132 -0.55 -9.32 1 95.81 274 TRP B N 1
ATOM 4389 C CA . TRP B 1 274 ? -0.305 -1.896 -9.672 1 95.81 274 TRP B CA 1
ATOM 4390 C C . TRP B 1 274 ? -0.368 -2.07 -11.188 1 95.81 274 TRP B C 1
ATOM 4392 O O . TRP B 1 274 ? -0.738 -1.143 -11.914 1 95.81 274 TRP B O 1
ATOM 4402 N N . PRO B 1 275 ? 0.038 -3.33 -11.641 1 92.12 275 PRO B N 1
ATOM 4403 C CA . PRO B 1 275 ? -0.062 -3.543 -13.086 1 92.12 275 PRO B CA 1
ATOM 4404 C C . PRO B 1 275 ? -1.504 -3.523 -13.586 1 92.12 275 PRO B C 1
ATOM 4406 O O . PRO B 1 275 ? -2.436 -3.734 -12.805 1 92.12 275 PRO B O 1
#

InterPro domains:
  IPR001638 Solute-binding protein family 3/N-terminal domain of MltF [PF00497] (36-258)
  IPR001638 Solute-binding protein family 3/N-terminal domain of MltF [SM00062] (35-260)
  IPR018313 Solute-binding protein family 3, conserved site [PS01039] (58-71)
  IPR051455 Bacterial solute-binding protein 3 [PTHR30085] (7-258)

Radius of gyration: 28.08 Å; Cα contacts (8 Å, |Δi|>4): 1044; chains: 2; bounding box: 86×74×69 Å

Solvent-accessible surface area (backbone atoms only — not comparable to full-atom values): 29106 Å² total; per-residue (Å²): 115,63,71,56,47,51,51,48,48,48,49,50,50,59,65,63,41,82,64,61,73,67,73,66,54,63,44,60,52,30,68,69,70,33,44,44,34,35,25,27,41,58,61,39,33,56,40,15,21,58,49,96,86,66,43,80,40,35,44,36,46,52,52,52,49,51,54,24,53,76,68,66,26,47,72,40,83,37,85,36,48,80,84,41,43,65,56,30,30,69,69,60,71,21,63,31,29,46,48,86,33,58,51,30,54,76,55,51,77,67,26,33,63,39,62,53,78,44,82,46,27,28,32,36,35,30,50,57,85,72,62,72,38,68,79,69,48,60,86,41,37,29,21,23,43,54,88,40,73,43,40,54,50,49,38,51,50,34,43,75,73,63,27,89,51,24,74,77,23,51,42,67,30,91,41,59,63,55,29,51,49,33,37,74,70,59,75,21,64,26,34,35,36,46,41,62,45,50,38,30,57,37,48,77,44,76,81,51,46,40,76,34,57,69,70,77,45,83,35,45,16,18,40,36,28,49,58,50,31,49,67,39,47,49,51,52,37,52,50,53,36,49,30,51,74,73,43,52,43,55,54,51,46,42,72,47,23,19,86,90,34,83,36,52,52,84,83,86,78,77,69,77,72,63,96,114,68,70,54,50,53,50,47,47,49,48,49,48,59,66,62,45,80,66,62,74,68,72,65,55,63,44,60,53,30,69,70,70,34,44,42,33,35,26,27,39,60,61,39,33,57,39,16,21,57,49,96,85,66,43,82,39,34,45,35,44,51,52,52,51,51,53,23,54,77,66,66,26,46,73,41,82,36,85,38,48,79,83,41,43,65,57,31,30,69,70,60,72,21,62,32,28,46,49,85,34,57,52,28,54,76,56,50,77,68,25,33,62,37,63,52,78,44,82,47,29,28,32,34,34,29,49,56,88,72,62,72,39,70,79,69,48,59,86,41,37,30,22,24,43,54,88,40,70,44,39,55,50,50,37,52,50,34,44,74,74,64,26,91,51,25,73,76,24,52,43,66,31,92,41,59,64,55,27,51,49,35,38,73,71,59,75,22,64,24,36,34,36,46,42,63,45,50,37,31,58,38,48,78,44,77,80,50,47,41,77,34,55,68,70,78,44,81,35,45,16,18,39,38,27,47,58,51,31,48,68,38,47,46,52,54,36,52,48,54,35,49,31,52,74,73,44,53,42,56,53,51,46,42,70,49,23,20,86,89,33,82,38,52,53,85,85,85,76,78,70,77,72,61,96

Secondary structure (DSSP, 8-state):
-HHHHHHHHHHHHHHTS--------HHHHHHHHTEEEEEE-SEETTTEEE-TT--EESHHHHHHHHHHHHTT-EEEEEE--TTTHHHHHHHTS-SEE-S--B--HHHHTTSEEEEEEEEEEEEEEEETTT-SSGGGGTTS-EEEETTSHHHHHHHHHHHHTT-TTHHHHEEEESSHHHHHHHHHTTSSSEEEEEHHHHHHHHTTSTTTEEEEEEEEEEEEEEEEE-TT-HHHHHHHHHHHHHHHHTTHHHHHHHHHHSTTSTT-----S------/-HHHHHHHHHHHHHHTS--------HHHHHHHHTEEEEEE-SEETTTEEE-TT--EESHHHHHHHHHHHHTT-EEEEEE--TTTHHHHHHHTS-SEE-S--B--HHHHTTSEEEEEEEEEEEEEEEETTT-SSGGGGTTS-EEEETTSHHHHHHHHHHHHTT-TTHHHHEEEESSHHHHHHHHHTTSSSEEEEEHHHHHHHHTTSTTTEEEEEEEEEEEEEEEEE-TT-HHHHHHHHHHHHHHHHTTHHHHHHHHHHSTTSTT-----S------

Nearest PDB structures (foldseek):
  8ovp-assembly1_A  TM=9.023E-01  e=7.169E-26  Escherichia coli
  8ovo-assembly1_B  TM=8.981E-01  e=9.772E-26  Shigella flexneri
  3vvd-assembly1_A  TM=9.184E-01  e=1.829E-20  Thermus thermophilus HB27
  4ohn-assembly1_A  TM=9.043E-01  e=1.048E-20  Streptococcus pneumoniae str. Canada MDR_19A
  3hv1-assembly1_A  TM=6.421E-01  e=8.513E-19  Streptococcus thermophilus LMG 18311

Sequence (550 aa):
MRFGKILFLAVIFALFSAQAVLAGPTYDQVMKDKVIRAGLMTDSIPGAFYNKDNEWVGFDVDIAKEIAKRLDCELKRVPVTNKTRIAFVQQGRIDMSVANMTHKRERDKSIDFSITYFFDGQKLLVKKGSFANWDEIVGQKIATMQGTTSEVNLKNKLEELGDTNADDNVISFQKESECFQALEMGRVAGWSTDSTILLGYAAKRPGEYELIGDFISDEPYGIGLPEDDSKWRDTINFTIQDMWLDGTYMDIYNKWYGPDTPYSFPMTEQIEVWPMRFGKILFLAVIFALFSAQAVLAGPTYDQVMKDKVIRAGLMTDSIPGAFYNKDNEWVGFDVDIAKEIAKRLDCELKRVPVTNKTRIAFVQQGRIDMSVANMTHKRERDKSIDFSITYFFDGQKLLVKKGSFANWDEIVGQKIATMQGTTSEVNLKNKLEELGDTNADDNVISFQKESECFQALEMGRVAGWSTDSTILLGYAAKRPGEYELIGDFISDEPYGIGLPEDDSKWRDTINFTIQDMWLDGTYMDIYNKWYGPDTPYSFPMTEQIEVWP

Foldseek 3Di:
DVVVVVVVVVVVVVVVPPPVCVVPFLVVVCLVVLEFEEEEEAQQPAQWHQDPVRDTHHLLVVLQVLLSVVSNGHYHYDYDFLVCQLVCQQVVVGAKYSYLAFPDPVSCVRWNWAFFLDKWFKFKKFFPPLDAEPLVCQPWAEEEAPNHPFLVLQLVSSVVSPRPCSVVSYHHDRHPVVRVVCRVVVVTRIYMDTVLSSLRSVLVPPPGMDTHYDGSDIGGDTMTHHPPRVVSSVSSNVSSQVCQVVVVSVVSCCVRQNPVHSRPDDDDDDTDDDD/DVVVVVVVVVVVVVVPPDPVVPVPFLVVVCLVVLEFEEEEEAQQPAQWHQDPVRDTHHLLVVLQVLLSVVSNGHYHYDYDFLVCQLVCQQVVVGAKYSYLAFPDPVSCVRWNWAFFLDKWFKFKKAFPPLDAEPLVCQPWAEEEAPNHPFLVLQLVSSVVSPRPCSVVSYHHDRHPVVRVVCRVVVVTRIYMDTVLSSLRSVLVPPPGMDTHYDGSDIGGDTMTHHPPRVVSSVSSNVSSQVCQVVVVSVVSCCVRQNPVHSRPDDDDDDTDDDD

Organism: Desulfohalobium retbaense (strain ATCC 49708 / DSM 5692 / JCM 16813 / HR100) (NCBI:txid485915)